Protein AF-0000000077661366 (afdb_homodimer)

Nearest PDB structures (foldseek):
  7jhk-assembly1_A  TM=8.520E-01  e=1.692E-18  Homo sapiens
  6wmn-assembly1_B  TM=8.464E-01  e=1.800E-18  Homo sapiens
  6wmm-assembly1_A  TM=8.528E-01  e=1.303E-17  Homo sapiens
  6wmn-assembly2_D  TM=8.304E-01  e=5.151E-18  Homo sapiens
  8tjc-assembly1_C  TM=8.437E-01  e=1.303E-17  Homo sapiens

pLDDT: mean 84.12, std 24.11, range [23.44, 98.94]

Secondary structure (DSSP, 8-state):
-GGGGGGGGSTHHHHHHHHHHHHHHHHHHHHHHTT----STTHHHHHHHHHHHHHHHHHHHHHS-------B-SEEEEEE--TT-HHHHHHHHTTTTTT--TTEEEEEEEE-TT--HHHHHHHHHHHHHH--EEEETT---SGGGHHHHHHHHHHHHHHH-B-SEEEEEETT-EE-HHHHHHHHHHH--SSEEEEEEES-PBP--SGGG--TT--S-SBPPPEEEEEEEEEEHHHHHHHHHTTTTB---SSHHHHHHHHTTTB--EEEE-TTEE-SSS--EE-TT-SEE-S--HHHHHHHHHHHHHHS-S-SS-EESS------TTS-GGGS-----TT--/-GGGGGGGGGTTHHHHHHHHHHHHHHHHHHHHHTT----STTHHHHHHHHHHHHHHHHHHHHHS-------B-SEEEEEE--TT-HHHHHHHHTTTTTT--TTEEEEEEEE-TT--HHHHHHHHHHHHHH--EEEETT---SGGGHHHHHHHHHHHHHHH-B-SEEEEEETT-EE-HHHHHHHHHHH--SSEEEEEEES-PBP--SGGG--TT--S-SBPPPEEEEEEEEEEHHHHHHHHHTTTTB---SSHHHHHHHHTTTB--EEEE-TTEE-SSS--EE-TT-SEE-S--HHHHHHHHHHHHHHS-S-SS-EESS------TTS-GGGS-----TT--

Solvent-accessible surface area (backbone atoms only — not comparable to full-atom values): 36594 Å² total; per-residue (Å²): 135,77,75,74,69,70,68,75,64,66,71,64,51,58,59,55,52,52,54,50,50,50,54,51,48,50,52,47,48,56,58,54,61,68,61,58,80,65,70,56,80,64,44,60,54,49,53,47,47,49,49,48,44,48,46,45,47,49,45,48,52,54,64,61,39,68,77,69,78,57,59,68,30,54,36,33,37,42,27,51,52,51,83,85,39,58,67,52,51,51,51,40,49,72,40,68,54,57,76,59,56,88,46,46,45,62,32,38,37,26,37,51,27,94,55,54,70,67,57,51,50,53,50,51,51,50,32,70,72,67,66,36,61,44,76,35,68,86,32,56,70,45,75,83,36,43,29,59,52,50,50,53,48,37,37,49,43,62,73,59,44,45,54,46,34,35,33,46,30,38,67,40,39,46,53,41,59,69,61,53,50,54,54,51,66,71,65,69,70,67,44,34,41,37,19,29,59,45,30,59,47,71,58,44,79,60,70,98,62,47,49,81,80,65,59,58,40,67,37,41,46,40,20,39,34,64,34,29,35,34,36,18,41,68,51,40,39,55,49,40,76,43,52,90,44,48,47,81,45,68,49,43,31,56,25,50,22,40,63,50,58,29,40,65,58,46,75,39,70,34,48,34,34,30,19,50,98,57,48,38,60,35,53,70,73,49,43,33,40,15,74,40,50,74,66,52,46,52,50,30,42,52,39,25,74,72,71,73,35,46,41,93,65,69,46,74,75,46,74,25,48,66,69,39,75,89,45,47,21,74,69,16,64,58,66,80,45,84,81,46,86,133,81,74,71,74,67,65,72,71,64,67,68,53,58,58,56,51,51,56,50,48,50,56,51,48,51,51,49,48,55,58,53,62,69,61,57,81,67,73,56,82,66,45,62,56,51,53,50,49,49,50,48,46,49,46,48,48,48,47,48,52,57,64,62,41,69,77,69,79,56,60,68,29,52,36,35,37,41,28,51,52,53,84,85,42,57,68,52,53,53,50,40,49,71,40,67,56,56,76,59,58,89,45,45,46,61,30,38,36,28,36,50,28,93,56,54,69,65,57,51,49,51,52,50,51,50,30,72,74,68,67,33,60,43,76,35,67,88,33,54,70,43,75,84,35,43,28,56,51,51,50,52,48,38,38,49,42,63,73,60,44,43,55,48,34,34,34,45,31,39,68,40,39,47,53,42,59,70,62,53,50,53,53,51,66,70,64,68,70,69,43,34,40,37,20,30,60,48,30,58,48,71,58,43,80,59,70,99,60,47,48,81,81,66,60,57,40,68,37,41,49,42,19,39,35,63,33,29,34,34,38,18,41,68,53,41,40,52,49,42,75,42,53,90,43,49,45,82,45,70,48,43,33,57,26,51,20,40,62,50,57,29,40,65,59,47,75,41,68,34,45,35,34,31,17,51,97,56,50,38,60,36,53,71,74,50,43,32,38,15,75,39,51,74,65,52,44,50,50,29,42,53,40,24,74,72,70,72,35,46,40,96,64,69,47,74,75,48,73,25,51,65,70,37,74,89,45,47,21,74,68,17,64,57,66,82,45,86,83,44,87

Radius of gyration: 35.5 Å; Cα contacts (8 Å, |Δi|>4): 1159; chains: 2; bounding box: 92×98×105 Å

Structure (mmCIF, N/CA/C/O backbone):
data_AF-0000000077661366-model_v1
#
loop_
_entity.id
_entity.type
_entity.pdbx_description
1 polymer Hexosyltransferase
#
loop_
_atom_site.group_PDB
_atom_site.id
_atom_site.type_symbol
_atom_site.label_atom_id
_atom_site.label_alt_id
_atom_site.label_comp_id
_atom_site.label_asym_id
_atom_site.label_entity_id
_atom_site.label_seq_id
_atom_site.pdbx_PDB_ins_code
_atom_site.Cartn_x
_atom_site.Cartn_y
_atom_site.Cartn_z
_atom_site.occupancy
_atom_site.B_iso_or_equiv
_atom_site.auth_seq_id
_atom_site.auth_comp_id
_atom_site.auth_asym_id
_atom_site.auth_atom_id
_atom_site.pdbx_PDB_model_num
ATOM 1 N N . MET A 1 1 ? 58.625 61.219 -57.969 1 23.83 1 MET A N 1
ATOM 2 C CA . MET A 1 1 ? 58.781 59.781 -58.125 1 23.83 1 MET A CA 1
ATOM 3 C C . MET A 1 1 ? 57.531 59.031 -57.656 1 23.83 1 MET A C 1
ATOM 5 O O . MET A 1 1 ? 57.562 57.812 -57.562 1 23.83 1 MET A O 1
ATOM 9 N N . VAL A 1 2 ? 56.469 59.781 -57.312 1 28.7 2 VAL A N 1
ATOM 10 C CA . VAL A 1 2 ? 55.188 59.594 -56.656 1 28.7 2 VAL A CA 1
ATOM 11 C C . VAL A 1 2 ? 54.219 58.812 -57.562 1 28.7 2 VAL A C 1
ATOM 13 O O . VAL A 1 2 ? 53.281 58.188 -57.062 1 28.7 2 VAL A O 1
ATOM 16 N N . SER A 1 3 ? 54.5 58.938 -58.938 1 26.81 3 SER A N 1
ATOM 17 C CA . SER A 1 3 ? 53.5 58.625 -59.938 1 26.81 3 SER A CA 1
ATOM 18 C C . SER A 1 3 ? 53.25 57.125 -60.031 1 26.81 3 SER A C 1
ATOM 20 O O . SER A 1 3 ? 52.219 56.719 -60.594 1 26.81 3 SER A O 1
ATOM 22 N N . LYS A 1 4 ? 54.406 56.344 -59.906 1 31.53 4 LYS A N 1
ATOM 23 C CA . LYS A 1 4 ? 54.375 54.969 -60.406 1 31.53 4 LYS A CA 1
ATOM 24 C C . LYS A 1 4 ? 53.5 54.094 -59.5 1 31.53 4 LYS A C 1
ATOM 26 O O . LYS A 1 4 ? 53.406 52.875 -59.75 1 31.53 4 LYS A O 1
ATOM 31 N N . LEU A 1 5 ? 53.188 54.594 -58.281 1 26.69 5 LEU A N 1
ATOM 32 C CA . LEU A 1 5 ? 52.625 53.75 -57.25 1 26.69 5 LEU A CA 1
ATOM 33 C C . LEU A 1 5 ? 51.188 53.344 -57.594 1 26.69 5 LEU A C 1
ATOM 35 O O . LEU A 1 5 ? 50.719 52.312 -57.094 1 26.69 5 LEU A O 1
ATOM 39 N N . LEU A 1 6 ? 50.469 54.25 -58.406 1 29.52 6 LEU A N 1
ATOM 40 C CA . LEU A 1 6 ? 49 54.156 -58.406 1 29.52 6 LEU A CA 1
ATOM 41 C C . LEU A 1 6 ? 48.531 52.969 -59.25 1 29.52 6 LEU A C 1
ATOM 43 O O . LEU A 1 6 ? 47.344 52.625 -59.281 1 29.52 6 LEU A O 1
ATOM 47 N N . ARG A 1 7 ? 49.438 52.531 -60.219 1 29.62 7 ARG A N 1
ATOM 48 C CA . ARG A 1 7 ? 48.906 51.75 -61.344 1 29.62 7 ARG A CA 1
ATOM 49 C C . ARG A 1 7 ? 48.531 50.344 -60.875 1 29.62 7 ARG A C 1
ATOM 51 O O . ARG A 1 7 ? 47.969 49.562 -61.656 1 29.62 7 ARG A O 1
ATOM 58 N N . LEU A 1 8 ? 49.312 49.812 -59.875 1 30.09 8 LEU A N 1
ATOM 59 C CA . LEU A 1 8 ? 49.25 48.375 -59.688 1 30.09 8 LEU A CA 1
ATOM 60 C C . LEU A 1 8 ? 47.906 47.938 -59.125 1 30.09 8 LEU A C 1
ATOM 62 O O . LEU A 1 8 ? 47.688 46.75 -58.875 1 30.09 8 LEU A O 1
ATOM 66 N N . SER A 1 9 ? 47.031 48.938 -58.688 1 30.91 9 SER A N 1
ATOM 67 C CA . SER A 1 9 ? 45.844 48.594 -57.906 1 30.91 9 SER A CA 1
ATOM 68 C C . SER A 1 9 ? 44.812 47.875 -58.719 1 30.91 9 SER A C 1
ATOM 70 O O . SER A 1 9 ? 43.969 47.156 -58.188 1 30.91 9 SER A O 1
ATOM 72 N N . ALA A 1 10 ? 44.719 48.281 -60.125 1 32.97 10 ALA A N 1
ATOM 73 C CA . ALA A 1 10 ? 43.469 48.062 -60.812 1 32.97 10 ALA A CA 1
ATOM 74 C C . ALA A 1 10 ? 43.25 46.562 -61.094 1 32.97 10 ALA A C 1
ATOM 76 O O . ALA A 1 10 ? 42.125 46.125 -61.406 1 32.97 10 ALA A O 1
ATOM 77 N N . ARG A 1 11 ? 44.469 45.906 -61.469 1 33.22 11 ARG A N 1
ATOM 78 C CA . ARG A 1 11 ? 44.219 44.625 -62.188 1 33.22 11 ARG A CA 1
ATOM 79 C C . ARG A 1 11 ? 43.562 43.594 -61.25 1 33.22 11 ARG A C 1
ATOM 81 O O . ARG A 1 11 ? 42.938 42.656 -61.719 1 33.22 11 ARG A O 1
ATOM 88 N N . TYR A 1 12 ? 44.031 43.594 -59.938 1 36.44 12 TYR A N 1
ATOM 89 C CA . TYR A 1 12 ? 43.688 42.469 -59.094 1 36.44 12 TYR A CA 1
ATOM 90 C C . TYR A 1 12 ? 42.219 42.5 -58.688 1 36.44 12 TYR A C 1
ATOM 92 O O . TYR A 1 12 ? 41.75 41.688 -57.906 1 36.44 12 TYR A O 1
ATOM 100 N N . GLY A 1 13 ? 41.531 43.688 -59.094 1 36.22 13 GLY A N 1
ATOM 101 C CA . GLY A 1 13 ? 40.188 43.812 -58.594 1 36.22 13 GLY A CA 1
ATOM 102 C C . GLY A 1 13 ? 39.219 42.781 -59.156 1 36.22 13 GLY A C 1
ATOM 103 O O . GLY A 1 13 ? 38.25 42.406 -58.5 1 36.22 13 GLY A O 1
ATOM 104 N N . THR A 1 14 ? 39.5 42.562 -60.531 1 40.66 14 THR A N 1
ATOM 105 C CA . THR A 1 14 ? 38.438 41.781 -61.188 1 40.66 14 THR A CA 1
ATOM 106 C C . THR A 1 14 ? 38.438 40.344 -60.688 1 40.66 14 THR A C 1
ATOM 108 O O . THR A 1 14 ? 37.406 39.688 -60.688 1 40.66 14 THR A O 1
ATOM 111 N N . THR A 1 15 ? 39.719 39.875 -60.344 1 41.25 15 THR A N 1
ATOM 112 C CA . THR A 1 15 ? 39.781 38.438 -60.031 1 41.25 15 THR A CA 1
ATOM 113 C C . THR A 1 15 ? 39.094 38.188 -58.688 1 41.25 15 THR A C 1
ATOM 115 O O . THR A 1 15 ? 38.438 37.156 -58.5 1 41.25 15 THR A O 1
ATOM 118 N N . VAL A 1 16 ? 39.188 39.188 -57.75 1 43.22 16 VAL A N 1
ATOM 119 C CA . VAL A 1 16 ? 38.594 38.969 -56.438 1 43.22 16 VAL A CA 1
ATOM 120 C C . VAL A 1 16 ? 37.094 38.938 -56.562 1 43.22 16 VAL A C 1
ATOM 122 O O . VAL A 1 16 ? 36.406 38.188 -55.844 1 43.22 16 VAL A O 1
ATOM 125 N N . LEU A 1 17 ? 36.531 39.75 -57.531 1 43.34 17 LEU A N 1
ATOM 126 C CA . LEU A 1 17 ? 35.094 39.812 -57.625 1 43.34 17 LEU A CA 1
ATOM 127 C C . LEU A 1 17 ? 34.5 38.5 -58.188 1 43.34 17 LEU A C 1
ATOM 129 O O . LEU A 1 17 ? 33.469 38.031 -57.688 1 43.34 17 LEU A O 1
ATOM 133 N N . VAL A 1 18 ? 35.312 37.906 -59.188 1 45.78 18 VAL A N 1
ATOM 134 C CA . VAL A 1 18 ? 34.75 36.719 -59.781 1 45.78 18 VAL A CA 1
ATOM 135 C C . VAL A 1 18 ? 34.781 35.562 -58.781 1 45.78 18 VAL A C 1
ATOM 137 O O . VAL A 1 18 ? 33.844 34.75 -58.719 1 45.78 18 VAL A O 1
ATOM 140 N N . CYS A 1 19 ? 35.844 35.562 -57.906 1 43.91 19 CYS A N 1
ATOM 141 C CA . CYS A 1 19 ? 35.875 34.438 -56.969 1 43.91 19 CYS A CA 1
ATOM 142 C C . CYS A 1 19 ? 34.781 34.594 -55.938 1 43.91 19 CYS A C 1
ATOM 144 O O . CYS A 1 19 ? 34.25 33.594 -55.438 1 43.91 19 CYS A O 1
ATOM 146 N N . GLY A 1 20 ? 34.438 35.875 -55.594 1 43.59 20 GLY A N 1
ATOM 147 C CA . GLY A 1 20 ? 33.344 36.062 -54.656 1 43.59 20 GLY A CA 1
ATOM 148 C C . GLY A 1 20 ? 32 35.625 -55.188 1 43.59 20 GLY A C 1
ATOM 149 O O . GLY A 1 20 ? 31.188 35.031 -54.469 1 43.59 20 GLY A O 1
ATOM 150 N N . LEU A 1 21 ? 31.828 35.906 -56.562 1 48.12 21 LEU A N 1
ATOM 151 C CA . LEU A 1 21 ? 30.547 35.531 -57.125 1 48.12 21 LEU A CA 1
ATOM 152 C C . LEU A 1 21 ? 30.422 34.031 -57.219 1 48.12 21 LEU A C 1
ATOM 154 O O . LEU A 1 21 ? 29.328 33.469 -57.031 1 48.12 21 LEU A O 1
ATOM 158 N N . PHE A 1 22 ? 31.625 33.344 -57.469 1 46.78 22 PHE A N 1
ATOM 159 C CA . PHE A 1 22 ? 31.5 31.906 -57.594 1 46.78 22 PHE A CA 1
ATOM 160 C C . PHE A 1 22 ? 31.188 31.281 -56.219 1 46.78 22 PHE A C 1
ATOM 162 O O . PHE A 1 22 ? 30.484 30.266 -56.156 1 46.78 22 PHE A O 1
ATOM 169 N N . VAL A 1 23 ? 31.781 31.875 -55.094 1 46.31 23 VAL A N 1
ATOM 170 C CA . VAL A 1 23 ? 31.484 31.281 -53.812 1 46.31 23 VAL A CA 1
ATOM 171 C C . VAL A 1 23 ? 30.031 31.562 -53.438 1 46.31 23 VAL A C 1
ATOM 173 O O . VAL A 1 23 ? 29.344 30.688 -52.875 1 46.31 23 VAL A O 1
ATOM 176 N N . SER A 1 24 ? 29.5 32.781 -53.875 1 47.22 24 SER A N 1
ATOM 177 C CA . SER A 1 24 ? 28.109 33.031 -53.531 1 47.22 24 SER A CA 1
ATOM 178 C C . SER A 1 24 ? 27.172 32.188 -54.375 1 47.22 24 SER A C 1
ATOM 180 O O . SER A 1 24 ? 26.141 31.688 -53.906 1 47.22 24 SER A O 1
ATOM 182 N N . LEU A 1 25 ? 27.516 31.953 -55.688 1 46.91 25 LEU A N 1
ATOM 183 C CA . LEU A 1 25 ? 26.641 31.125 -56.5 1 46.91 25 LEU A CA 1
ATOM 184 C C . LEU A 1 25 ? 26.688 29.672 -56.062 1 46.91 25 LEU A C 1
ATOM 186 O O . LEU A 1 25 ? 25.656 29 -56.031 1 46.91 25 LEU A O 1
ATOM 190 N N . SER A 1 26 ? 27.875 29.203 -55.656 1 45.12 26 SER A N 1
ATOM 191 C CA . SER A 1 26 ? 27.922 27.812 -55.219 1 45.12 26 SER A CA 1
ATOM 192 C C . SER A 1 26 ? 27.125 27.625 -53.906 1 45.12 26 SER A C 1
ATOM 194 O O . SER A 1 26 ? 26.562 26.547 -53.688 1 45.12 26 SER A O 1
ATOM 196 N N . LEU A 1 27 ? 27.156 28.625 -53 1 44.03 27 LEU A N 1
ATOM 197 C CA . LEU A 1 27 ? 26.344 28.516 -51.781 1 44.03 27 LEU A CA 1
ATOM 198 C C . LEU A 1 27 ? 24.859 28.531 -52.125 1 44.03 27 LEU A C 1
ATOM 200 O O . LEU A 1 27 ? 24.062 27.781 -51.562 1 44.03 27 LEU A O 1
ATOM 204 N N . ILE A 1 28 ? 24.484 29.344 -53.125 1 46.97 28 ILE A N 1
ATOM 205 C CA . ILE A 1 28 ? 23.078 29.375 -53.5 1 46.97 28 ILE A CA 1
ATOM 206 C C . ILE A 1 28 ? 22.672 28.062 -54.188 1 46.97 28 ILE A C 1
ATOM 208 O O . ILE A 1 28 ? 21.594 27.531 -53.906 1 46.97 28 ILE A O 1
ATOM 212 N N . ILE A 1 29 ? 23.594 27.516 -55.094 1 43.72 29 ILE A N 1
ATOM 213 C CA . ILE A 1 29 ? 23.219 26.266 -55.719 1 43.72 29 ILE A CA 1
ATOM 214 C C . ILE A 1 29 ? 23.094 25.156 -54.656 1 43.72 29 ILE A C 1
ATOM 216 O O . ILE A 1 29 ? 22.156 24.359 -54.688 1 43.72 29 ILE A O 1
ATOM 220 N N . CYS A 1 30 ? 24.094 25.078 -53.688 1 38.78 30 CYS A N 1
ATOM 221 C CA . CYS A 1 30 ? 23.922 24.031 -52.688 1 38.78 30 CYS A CA 1
ATOM 222 C C . CYS A 1 30 ? 22.625 24.234 -51.906 1 38.78 30 CYS A C 1
ATOM 224 O O . CYS A 1 30 ? 21.953 23.25 -51.562 1 38.78 30 CYS A O 1
ATOM 226 N N . LEU A 1 31 ? 22.266 25.5 -51.5 1 41.69 31 LEU A N 1
ATOM 227 C CA . LEU A 1 31 ? 20.984 25.688 -50.812 1 41.69 31 LEU A CA 1
ATOM 228 C C . LEU A 1 31 ? 19.828 25.359 -51.75 1 41.69 31 LEU A C 1
ATOM 230 O O . LEU A 1 31 ? 18.781 24.859 -51.312 1 41.69 31 LEU A O 1
ATOM 234 N N . SER A 1 32 ? 19.922 25.672 -53.062 1 38.38 32 SER A N 1
ATOM 235 C CA . SER A 1 32 ? 18.797 25.406 -53.969 1 38.38 32 SER A CA 1
ATOM 236 C C . SER A 1 32 ? 18.625 23.906 -54.188 1 38.38 32 SER A C 1
ATOM 238 O O . SER A 1 32 ? 17.516 23.422 -54.438 1 38.38 32 SER A O 1
ATOM 240 N N . LEU A 1 33 ? 19.766 23.156 -54.469 1 36.28 33 LEU A N 1
ATOM 241 C CA . LEU A 1 33 ? 19.516 21.75 -54.719 1 36.28 33 LEU A CA 1
ATOM 242 C C . LEU A 1 33 ? 18.938 21.047 -53.5 1 36.28 33 LEU A C 1
ATOM 244 O O . LEU A 1 33 ? 18.391 19.953 -53.594 1 36.28 33 LEU A O 1
ATOM 248 N N . CYS A 1 34 ? 19.344 21.453 -52.281 1 32.91 34 CYS A N 1
ATOM 249 C CA . CYS A 1 34 ? 18.734 20.734 -51.156 1 32.91 34 CYS A CA 1
ATOM 250 C C . CYS A 1 34 ? 17.234 20.984 -51.125 1 32.91 34 CYS A C 1
ATOM 252 O O . CYS A 1 34 ? 16.531 20.453 -50.25 1 32.91 34 CYS A O 1
ATOM 254 N N . SER A 1 35 ? 16.719 22.062 -51.75 1 32.81 35 SER A N 1
ATOM 255 C CA . SER A 1 35 ? 15.273 22.234 -51.688 1 32.81 35 SER A CA 1
ATOM 256 C C . SER A 1 35 ? 14.562 21.172 -52.531 1 32.81 35 SER A C 1
ATOM 258 O O . SER A 1 35 ? 13.359 21.297 -52.812 1 32.81 35 SER A O 1
ATOM 260 N N . MET A 1 36 ? 15.328 20.281 -53.281 1 27.31 36 MET A N 1
ATOM 261 C CA . MET A 1 36 ? 14.469 19.438 -54.125 1 27.31 36 MET A CA 1
ATOM 262 C C . MET A 1 36 ? 13.406 18.75 -53.281 1 27.31 36 MET A C 1
ATOM 264 O O . MET A 1 36 ? 13.625 18.484 -52.094 1 27.31 36 MET A O 1
ATOM 268 N N . GLN A 1 37 ? 12.141 18.625 -54.062 1 30.45 37 GLN A N 1
ATOM 269 C CA . GLN A 1 37 ? 10.789 18.188 -53.719 1 30.45 37 GLN A CA 1
ATOM 270 C C . GLN A 1 37 ? 10.789 16.781 -53.125 1 30.45 37 GLN A C 1
ATOM 272 O O . GLN A 1 37 ? 10.938 15.797 -53.844 1 30.45 37 GLN A O 1
ATOM 277 N N . CYS A 1 38 ? 11.672 16.469 -52.25 1 29.38 38 CYS A N 1
ATOM 278 C CA . CYS A 1 38 ? 11.555 15.133 -51.688 1 29.38 38 CYS A CA 1
ATOM 279 C C . CYS A 1 38 ? 10.125 14.859 -51.219 1 29.38 38 CYS A C 1
ATOM 281 O O . CYS A 1 38 ? 9.703 15.312 -50.156 1 29.38 38 CYS A O 1
ATOM 283 N N . ASP A 1 39 ? 9.117 15 -52.219 1 30.81 39 ASP A N 1
ATOM 284 C CA . ASP A 1 39 ? 7.695 14.719 -52 1 30.81 39 ASP A CA 1
ATOM 285 C C . ASP A 1 39 ? 7.484 13.297 -51.5 1 30.81 39 ASP A C 1
ATOM 287 O O . ASP A 1 39 ? 6.348 12.828 -51.406 1 30.81 39 ASP A O 1
ATOM 291 N N . THR A 1 40 ? 8.477 12.383 -51.906 1 30.7 40 THR A N 1
ATOM 292 C CA . THR A 1 40 ? 7.988 11.055 -51.531 1 30.7 40 THR A CA 1
ATOM 293 C C . THR A 1 40 ? 7.855 10.914 -50.031 1 30.7 40 THR A C 1
ATOM 295 O O . THR A 1 40 ? 8.594 11.555 -49.25 1 30.7 40 THR A O 1
ATOM 298 N N . PRO A 1 41 ? 6.688 10.141 -49.5 1 33.88 41 PRO A N 1
ATOM 299 C CA . PRO A 1 41 ? 6.316 10.055 -48.094 1 33.88 41 PRO A CA 1
ATOM 300 C C . PRO A 1 41 ? 7.504 9.727 -47.188 1 33.88 41 PRO A C 1
ATOM 302 O O . PRO A 1 41 ? 7.414 9.867 -45.969 1 33.88 41 PRO A O 1
ATOM 305 N N . SER A 1 42 ? 8.68 9.312 -47.812 1 33.78 42 SER A N 1
ATOM 306 C CA . SER A 1 42 ? 9.797 8.898 -46.969 1 33.78 42 SER A CA 1
ATOM 307 C C . SER A 1 42 ? 10.5 10.102 -46.344 1 33.78 42 SER A C 1
ATOM 309 O O . SER A 1 42 ? 11.344 9.945 -45.469 1 33.78 42 SER A O 1
ATOM 311 N N . SER A 1 43 ? 10.492 11.203 -47.094 1 34.28 43 SER A N 1
ATOM 312 C CA . SER A 1 43 ? 11.227 12.367 -46.625 1 34.28 43 SER A CA 1
ATOM 313 C C . SER A 1 43 ? 10.633 12.898 -45.312 1 34.28 43 SER A C 1
ATOM 315 O O . SER A 1 43 ? 11.297 13.633 -44.562 1 34.28 43 SER A O 1
ATOM 317 N N . ARG A 1 44 ? 9.266 12.695 -45.25 1 35.38 44 ARG A N 1
ATOM 318 C CA . ARG A 1 44 ? 8.695 13.141 -43.969 1 35.38 44 ARG A CA 1
ATOM 319 C C . ARG A 1 44 ? 9.328 12.398 -42.812 1 35.38 44 ARG A C 1
ATOM 321 O O . ARG A 1 44 ? 9.359 12.914 -41.688 1 35.38 44 ARG A O 1
ATOM 328 N N . HIS A 1 45 ? 9.75 11.156 -43.219 1 34.06 45 HIS A N 1
ATOM 329 C CA . HIS A 1 45 ? 10.32 10.391 -42.094 1 34.06 45 HIS A CA 1
ATOM 330 C C . HIS A 1 45 ? 11.695 10.922 -41.719 1 34.06 45 HIS A C 1
ATOM 332 O O . HIS A 1 45 ? 12.07 10.883 -40.531 1 34.06 45 HIS A O 1
ATOM 338 N N . CYS A 1 46 ? 12.438 11.453 -42.719 1 35.12 46 CYS A N 1
ATOM 339 C CA . CYS A 1 46 ? 13.781 11.914 -42.375 1 35.12 46 CYS A CA 1
ATOM 340 C C . CYS A 1 46 ? 13.727 13.25 -41.656 1 35.12 46 CYS A C 1
ATOM 342 O O . CYS A 1 46 ? 14.508 13.484 -40.719 1 35.12 46 CYS A O 1
ATOM 344 N N . MET A 1 47 ? 12.852 14.172 -42.188 1 35.69 47 MET A N 1
ATOM 345 C CA . MET A 1 47 ? 12.797 15.43 -41.438 1 35.69 47 MET A CA 1
ATOM 346 C C . MET A 1 47 ? 12.289 15.211 -40.031 1 35.69 47 MET A C 1
ATOM 348 O O . MET A 1 47 ? 12.602 15.992 -39.125 1 35.69 47 MET A O 1
ATOM 352 N N . ALA A 1 48 ? 11.383 14.219 -39.906 1 40.5 48 ALA A N 1
ATOM 353 C CA . ALA A 1 48 ? 10.93 13.93 -38.531 1 40.5 48 ALA A CA 1
ATOM 354 C C . ALA A 1 48 ? 12.062 13.391 -37.688 1 40.5 48 ALA A C 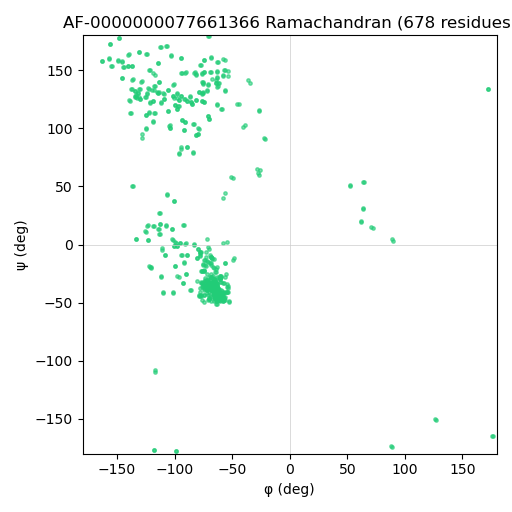1
ATOM 356 O O . ALA A 1 48 ? 12.148 13.703 -36.5 1 40.5 48 ALA A O 1
ATOM 357 N N . GLU A 1 49 ? 13.055 12.688 -38.312 1 46.31 49 GLU A N 1
ATOM 358 C CA . GLU A 1 49 ? 14.211 12.219 -37.562 1 46.31 49 GLU A CA 1
ATOM 359 C C . GLU A 1 49 ? 15.141 13.375 -37.219 1 46.31 49 GLU A C 1
ATOM 361 O O . GLU A 1 49 ? 15.664 13.43 -36.094 1 46.31 49 GLU A O 1
ATOM 366 N N . VAL A 1 50 ? 15.312 14.305 -38.094 1 45.09 50 VAL A N 1
ATOM 367 C CA . VAL A 1 50 ? 16.156 15.461 -37.812 1 45.09 50 VAL A CA 1
ATOM 368 C C . VAL A 1 50 ? 15.461 16.359 -36.781 1 45.09 50 VAL A C 1
ATOM 370 O O . VAL A 1 50 ? 16.078 16.812 -35.844 1 45.09 50 VAL A O 1
ATOM 373 N N . LEU A 1 51 ? 14.141 16.531 -37.031 1 41.62 51 LEU A N 1
ATOM 374 C CA . LEU A 1 51 ? 13.414 17.297 -36.031 1 41.62 51 LEU A CA 1
ATOM 375 C C . LEU A 1 51 ? 13.375 16.547 -34.688 1 41.62 51 LEU A C 1
ATOM 377 O O . LEU A 1 51 ? 13.492 17.156 -33.625 1 41.62 51 LEU A O 1
ATOM 381 N N . SER A 1 52 ? 13.289 15.18 -34.75 1 44.62 52 SER A N 1
ATOM 382 C CA . SER A 1 52 ? 13.398 14.414 -33.531 1 44.62 52 SER A CA 1
ATOM 383 C C . SER A 1 52 ? 14.797 14.531 -32.906 1 44.62 52 SER A C 1
ATOM 385 O O . SER A 1 52 ? 14.945 14.656 -31.703 1 44.62 52 SER A O 1
ATOM 387 N N . LEU A 1 53 ? 15.812 14.523 -33.75 1 46 53 LEU A N 1
ATOM 388 C CA . LEU A 1 53 ? 17.172 14.727 -33.25 1 46 53 LEU A CA 1
ATOM 389 C C . LEU A 1 53 ? 17.359 16.172 -32.75 1 46 53 LEU A C 1
ATOM 391 O O . LEU A 1 53 ? 17.969 16.406 -31.719 1 46 53 LEU A O 1
ATOM 395 N N . GLN A 1 54 ? 16.938 17.094 -33.594 1 43.59 54 GLN A N 1
ATOM 396 C CA . GLN A 1 54 ? 17 18.469 -33.125 1 43.59 54 GLN A CA 1
ATOM 397 C C . GLN A 1 54 ? 16.203 18.656 -31.828 1 43.59 54 GLN A C 1
ATOM 399 O O . GLN A 1 54 ? 16.641 19.344 -30.906 1 43.59 54 GLN A O 1
ATOM 404 N N . ASN A 1 55 ? 15.039 18.016 -31.781 1 42.31 55 ASN A N 1
ATOM 405 C CA . ASN A 1 55 ? 14.289 18.094 -30.531 1 42.31 55 ASN A CA 1
ATOM 406 C C . ASN A 1 55 ? 15.008 17.344 -29.406 1 42.31 55 ASN A C 1
ATOM 408 O O . ASN A 1 55 ? 14.992 17.766 -28.25 1 42.31 55 ASN A O 1
ATOM 412 N N . GLN A 1 56 ? 15.648 16.203 -29.734 1 43.75 56 GLN A N 1
ATOM 413 C CA . GLN A 1 56 ? 16.469 15.547 -28.703 1 43.75 56 GLN A CA 1
ATOM 414 C C . GLN A 1 56 ? 17.656 16.422 -28.312 1 43.75 56 GLN A C 1
ATOM 416 O O . GLN A 1 56 ? 18.031 16.484 -27.141 1 43.75 56 GLN A O 1
ATOM 421 N N . ILE A 1 57 ? 18.344 17.047 -29.25 1 41.06 57 ILE A N 1
ATOM 422 C CA . ILE A 1 57 ? 19.453 17.953 -28.938 1 41.06 57 ILE A CA 1
ATOM 423 C C . ILE A 1 57 ? 18.906 19.172 -28.188 1 41.06 57 ILE A C 1
ATOM 425 O O . ILE A 1 57 ? 19.5 19.609 -27.203 1 41.06 57 ILE A O 1
ATOM 429 N N . LEU A 1 58 ? 17.828 19.75 -28.75 1 36.19 58 LEU A N 1
ATOM 430 C CA . LEU A 1 58 ? 17.25 20.859 -28 1 36.19 58 LEU A CA 1
ATOM 431 C C . LEU A 1 58 ? 16.734 20.391 -26.641 1 36.19 58 LEU A C 1
ATOM 433 O O . LEU A 1 58 ? 16.875 21.094 -25.641 1 36.19 58 LEU A O 1
ATOM 437 N N . VAL A 1 59 ? 16.109 19.172 -26.578 1 34.31 59 VAL A N 1
ATOM 438 C CA . VAL A 1 59 ? 15.727 18.688 -25.266 1 34.31 59 VAL A CA 1
ATOM 439 C C . VAL A 1 59 ? 16.969 18.359 -24.453 1 34.31 59 VAL A C 1
ATOM 441 O O . VAL A 1 59 ? 17.031 18.594 -23.25 1 34.31 59 VAL A O 1
ATOM 444 N N . LYS A 1 60 ? 17.953 17.688 -25.016 1 38.62 60 LYS A N 1
ATOM 445 C CA . LYS A 1 60 ? 19.188 17.516 -24.266 1 38.62 60 LYS A CA 1
ATOM 446 C C . LYS A 1 60 ? 19.844 18.859 -23.953 1 38.62 60 LYS A C 1
ATOM 448 O O . LYS A 1 60 ? 20.516 19 -22.922 1 38.62 60 LYS A O 1
ATOM 453 N N . LYS A 1 61 ? 19.891 19.75 -24.844 1 37.78 61 LYS A N 1
ATOM 454 C CA . LYS A 1 61 ? 20.438 21.062 -24.516 1 37.78 61 LYS A CA 1
ATOM 455 C C . LYS A 1 61 ? 19.578 21.781 -23.484 1 37.78 61 LYS A C 1
ATOM 457 O O . LYS A 1 61 ? 20.094 22.484 -22.609 1 37.78 61 LYS A O 1
ATOM 462 N N . VAL A 1 62 ? 18.188 21.781 -23.688 1 33.19 62 VAL A N 1
ATOM 463 C CA . VAL A 1 62 ? 17.375 22.359 -22.625 1 33.19 62 VAL A CA 1
ATOM 464 C C . VAL A 1 62 ? 17.469 21.5 -21.375 1 33.19 62 VAL A C 1
ATOM 466 O O . VAL A 1 62 ? 17.344 22.016 -20.25 1 33.19 62 VAL A O 1
ATOM 469 N N . VAL A 1 63 ? 17.578 20.172 -21.469 1 34.34 63 VAL A N 1
ATOM 470 C CA . VAL A 1 63 ? 17.719 19.438 -20.219 1 34.34 63 VAL A CA 1
ATOM 471 C C . VAL A 1 63 ? 19.125 19.625 -19.656 1 34.34 63 VAL A C 1
ATOM 473 O O . VAL A 1 63 ? 19.422 19.203 -18.531 1 34.34 63 VAL A O 1
ATOM 476 N N . GLU A 1 64 ? 20.156 19.672 -20.438 1 36.44 64 GLU A N 1
ATOM 477 C CA . GLU A 1 64 ? 21.359 20.203 -19.797 1 36.44 64 GLU A CA 1
ATOM 478 C C . GLU A 1 64 ? 21.094 21.578 -19.188 1 36.44 64 GLU A C 1
ATOM 480 O O . GLU A 1 64 ? 21.688 22.562 -19.609 1 36.44 64 GLU A O 1
ATOM 485 N N . THR A 1 65 ? 19.812 22.094 -19.281 1 32.91 65 THR A N 1
ATOM 486 C CA . THR A 1 65 ? 19.547 23.375 -18.641 1 32.91 65 THR A CA 1
ATOM 487 C C . THR A 1 65 ? 20.344 23.531 -17.359 1 32.91 65 THR A C 1
ATOM 489 O O . THR A 1 65 ? 20.672 22.531 -16.703 1 32.91 65 THR A O 1
ATOM 492 N N . ALA A 1 66 ? 20.906 24.734 -17.109 1 36.78 66 ALA A N 1
ATOM 493 C CA . ALA A 1 66 ? 21.5 25.172 -15.852 1 36.78 66 ALA A CA 1
ATOM 494 C C . ALA A 1 66 ? 20.875 24.438 -14.664 1 36.78 66 ALA A C 1
ATOM 496 O O . ALA A 1 66 ? 19.672 24.156 -14.656 1 36.78 66 ALA A O 1
ATOM 497 N N . PRO A 1 67 ? 21.594 23.656 -13.977 1 39.41 67 PRO A N 1
ATOM 498 C CA . PRO A 1 67 ? 20.953 23.188 -12.734 1 39.41 67 PRO A CA 1
ATOM 499 C C . PRO A 1 67 ? 19.906 24.156 -12.203 1 39.41 67 PRO A C 1
ATOM 501 O O . PRO A 1 67 ? 20.234 25.312 -11.898 1 39.41 67 PRO A O 1
ATOM 504 N N . GLN A 1 68 ? 18.828 24.438 -12.852 1 40.12 68 GLN A N 1
ATOM 505 C CA . GLN A 1 68 ? 17.891 25.312 -12.156 1 40.12 68 GLN A CA 1
ATOM 506 C C . GLN A 1 68 ? 18.125 25.281 -10.648 1 40.12 68 GLN A C 1
ATOM 508 O O . GLN A 1 68 ? 18.172 24.203 -10.047 1 40.12 68 GLN A O 1
ATOM 513 N N . GLN A 1 69 ? 18.906 26.094 -10.133 1 45.25 69 GLN A N 1
ATOM 514 C CA . GLN A 1 69 ? 19.156 26.266 -8.703 1 45.25 69 GLN A CA 1
ATOM 515 C C . GLN A 1 69 ? 17.938 25.844 -7.883 1 45.25 69 GLN A C 1
ATOM 517 O O . GLN A 1 69 ? 16.953 26.578 -7.789 1 45.25 69 GLN A O 1
ATOM 522 N N . SER A 1 70 ? 17.5 24.641 -7.953 1 61.38 70 SER A N 1
ATOM 523 C CA . SER A 1 70 ? 16.422 24.188 -7.078 1 61.38 70 SER A CA 1
ATOM 524 C C . SER A 1 70 ? 16.578 24.766 -5.676 1 61.38 70 SER A C 1
ATOM 526 O O . SER A 1 70 ? 17.656 24.703 -5.086 1 61.38 70 SER A O 1
ATOM 528 N N . VAL A 1 71 ? 15.805 25.812 -5.254 1 77.62 71 VAL A N 1
ATOM 529 C CA . VAL A 1 71 ? 15.742 26.344 -3.898 1 77.62 71 VAL A CA 1
ATOM 530 C C . VAL A 1 71 ? 15.625 25.203 -2.898 1 77.62 71 VAL A C 1
ATOM 532 O O . VAL A 1 71 ? 14.867 24.25 -3.119 1 77.62 71 VAL A O 1
ATOM 535 N N . SER A 1 72 ? 16.578 25.141 -2.023 1 92.5 72 SER A N 1
ATOM 536 C CA . SER A 1 72 ? 16.641 24.062 -1.041 1 92.5 72 SER A CA 1
ATOM 537 C C . SER A 1 72 ? 16.141 24.531 0.322 1 92.5 72 SER A C 1
ATOM 539 O O . SER A 1 72 ? 16.422 25.656 0.74 1 92.5 72 SER A O 1
ATOM 541 N N . TYR A 1 73 ? 15.258 23.828 0.846 1 97.12 73 TYR A N 1
ATOM 542 C CA . TYR A 1 73 ? 14.758 24.016 2.203 1 97.12 73 TYR A CA 1
ATOM 543 C C . TYR A 1 73 ? 14.953 22.766 3.039 1 97.12 73 TYR A C 1
ATOM 545 O O . TYR A 1 73 ? 15.07 21.656 2.496 1 97.12 73 TYR A O 1
ATOM 553 N N . PHE A 1 74 ? 15.117 23 4.262 1 97.75 74 PHE A N 1
ATOM 554 C CA . PHE A 1 74 ? 15.172 21.844 5.156 1 97.75 74 PHE A CA 1
ATOM 555 C C . PHE A 1 74 ? 13.766 21.312 5.441 1 97.75 74 PHE A C 1
ATOM 557 O O . PHE A 1 74 ? 13.531 20.109 5.398 1 97.75 74 PHE A O 1
ATOM 564 N N . PHE A 1 75 ? 12.898 22.219 5.684 1 98.25 75 PHE A N 1
ATOM 565 C CA . PHE A 1 75 ? 11.562 21.922 6.184 1 98.25 75 PHE A CA 1
ATOM 566 C C . PHE A 1 75 ? 10.508 22.703 5.418 1 98.25 75 PHE A C 1
ATOM 568 O O . PHE A 1 75 ? 10.664 23.906 5.207 1 98.25 75 PHE A O 1
ATOM 575 N N . VAL A 1 76 ? 9.469 21.969 4.902 1 98.75 76 VAL A N 1
ATOM 576 C CA . VAL A 1 76 ? 8.367 22.609 4.199 1 98.75 76 VAL A CA 1
ATOM 577 C C . VAL A 1 76 ? 7.074 22.453 5 1 98.75 76 VAL A C 1
ATOM 579 O O . VAL A 1 76 ? 6.844 21.406 5.605 1 98.75 76 VAL A O 1
ATOM 582 N N . VAL A 1 77 ? 6.277 23.5 5.039 1 98.88 77 VAL A N 1
ATOM 583 C CA . VAL A 1 77 ? 4.957 23.453 5.664 1 98.88 77 VAL A CA 1
ATOM 584 C C . VAL A 1 77 ? 3.879 23.719 4.617 1 98.88 77 VAL A C 1
ATOM 586 O O . VAL A 1 77 ? 3.822 24.797 4.043 1 98.88 77 VAL A O 1
ATOM 589 N N . LEU A 1 78 ? 3.1 22.703 4.359 1 98.94 78 LEU A N 1
ATOM 590 C CA . LEU A 1 78 ? 1.938 22.844 3.49 1 98.94 78 LEU A CA 1
ATOM 591 C C . LEU A 1 78 ? 0.666 23.031 4.309 1 98.94 78 LEU A C 1
ATOM 593 O O . LEU A 1 78 ? 0.267 22.141 5.062 1 98.94 78 LEU A O 1
ATOM 597 N N . ILE A 1 79 ? 0.079 24.156 4.145 1 98.94 79 ILE A N 1
ATOM 598 C CA . ILE A 1 79 ? -1.14 24.484 4.879 1 98.94 79 ILE A CA 1
ATOM 599 C C . ILE A 1 79 ? -2.342 24.406 3.939 1 98.94 79 ILE A C 1
ATOM 601 O O . ILE A 1 79 ? -2.455 25.203 2.998 1 98.94 79 ILE A O 1
ATOM 605 N N . MET A 1 80 ? -3.236 23.469 4.203 1 98.62 80 MET A N 1
ATOM 606 C CA . MET A 1 80 ? -4.445 23.359 3.393 1 98.62 80 MET A CA 1
ATOM 607 C C . MET A 1 80 ? -5.391 24.516 3.646 1 98.62 80 MET A C 1
ATOM 609 O O . MET A 1 80 ? -5.984 24.625 4.719 1 98.62 80 MET A O 1
ATOM 613 N N . SER A 1 81 ? -5.48 25.406 2.676 1 98.44 81 SER A N 1
ATOM 614 C CA . SER A 1 81 ? -6.312 26.594 2.762 1 98.44 81 SER A CA 1
ATOM 615 C C . SER A 1 81 ? -7.402 26.594 1.694 1 98.44 81 SER A C 1
ATOM 617 O O . SER A 1 81 ? -7.73 25.531 1.144 1 98.44 81 SER A O 1
ATOM 619 N N . SER A 1 82 ? -8.203 27.625 1.59 1 97.94 82 SER A N 1
ATOM 620 C CA . SER A 1 82 ? -9.297 27.734 0.629 1 97.94 82 SER A CA 1
ATOM 621 C C . SER A 1 82 ? -9.375 29.156 0.052 1 97.94 82 SER A C 1
ATOM 623 O O . SER A 1 82 ? -8.797 30.094 0.603 1 97.94 82 SER A O 1
ATOM 625 N N . PRO A 1 83 ? -10.07 29.312 -1.026 1 97.94 83 PRO A N 1
ATOM 626 C CA . PRO A 1 83 ? -10.117 30.609 -1.693 1 97.94 83 PRO A CA 1
ATOM 627 C C . PRO A 1 83 ? -10.695 31.703 -0.802 1 97.94 83 PRO A C 1
ATOM 629 O O . PRO A 1 83 ? -10.242 32.844 -0.865 1 97.94 83 PRO A O 1
ATOM 632 N N . ASN A 1 84 ? -11.523 31.391 0.062 1 97 84 ASN A N 1
ATOM 633 C CA . ASN A 1 84 ? -12.242 32.406 0.825 1 97 84 ASN A CA 1
ATOM 634 C C . ASN A 1 84 ? -11.664 32.562 2.229 1 97 84 ASN A C 1
ATOM 636 O O . ASN A 1 84 ? -12.258 33.219 3.08 1 97 84 ASN A O 1
ATOM 640 N N . SER A 1 85 ? -10.531 32.031 2.453 1 97.75 85 SER A N 1
ATOM 641 C CA . SER A 1 85 ? -9.977 32.031 3.803 1 97.75 85 SER A CA 1
ATOM 642 C C . SER A 1 85 ? -8.828 33.031 3.926 1 97.75 85 SER A C 1
ATOM 644 O O . SER A 1 85 ? -7.809 32.75 4.547 1 97.75 85 SER A O 1
ATOM 646 N N . HIS A 1 86 ? -9 34.188 3.371 1 97.81 86 HIS A N 1
ATOM 647 C CA . HIS A 1 86 ? -7.969 35.219 3.389 1 97.81 86 HIS A CA 1
ATOM 648 C C . HIS A 1 86 ? -7.648 35.625 4.816 1 97.81 86 HIS A C 1
ATOM 650 O O . HIS A 1 86 ? -6.48 35.781 5.184 1 97.81 86 HIS A O 1
ATOM 656 N N . SER A 1 87 ? -8.648 35.875 5.586 1 97.94 87 SER A N 1
ATOM 657 C CA . SER A 1 87 ? -8.461 36.312 6.957 1 97.94 87 SER A CA 1
ATOM 658 C C . SER A 1 87 ? -7.672 35.312 7.777 1 97.94 87 SER A C 1
ATOM 660 O O . SER A 1 87 ? -6.844 35.688 8.609 1 97.94 87 SER A O 1
ATOM 662 N N . GLN A 1 88 ? -7.988 34.094 7.531 1 98.31 88 GLN A N 1
ATOM 663 C CA . GLN A 1 88 ? -7.27 33.031 8.242 1 98.31 88 GLN A CA 1
ATOM 664 C C . GLN A 1 88 ? -5.797 33 7.836 1 98.31 88 GLN A C 1
ATOM 666 O O . GLN A 1 88 ? -4.922 32.781 8.68 1 98.31 88 GLN A O 1
ATOM 671 N N . ARG A 1 89 ? -5.531 33.156 6.605 1 98.75 89 ARG A N 1
ATOM 672 C CA . ARG A 1 89 ? -4.148 33.188 6.145 1 98.75 89 ARG A CA 1
ATOM 673 C C . ARG A 1 89 ? -3.404 34.375 6.734 1 98.75 89 ARG A C 1
ATOM 675 O O . ARG A 1 89 ? -2.262 34.25 7.176 1 98.75 89 ARG A O 1
ATOM 682 N N . ASP A 1 90 ? -4.074 35.5 6.797 1 98.62 90 ASP A N 1
ATOM 683 C CA . ASP A 1 90 ? -3.467 36.688 7.414 1 98.62 90 ASP A CA 1
ATOM 684 C C . ASP A 1 90 ? -3.164 36.438 8.891 1 98.62 90 ASP A C 1
ATOM 686 O O . ASP A 1 90 ? -2.125 36.875 9.398 1 98.62 90 ASP A O 1
ATOM 690 N N . LEU A 1 91 ? -4.094 35.812 9.523 1 98.69 91 LEU A N 1
ATOM 691 C CA . LEU A 1 91 ? -3.896 35.469 10.93 1 98.69 91 LEU A CA 1
ATOM 692 C C . LEU A 1 91 ? -2.627 34.656 11.117 1 98.69 91 LEU A C 1
ATOM 694 O O . LEU A 1 91 ? -1.812 34.938 11.992 1 98.69 91 LEU A O 1
ATOM 698 N N . LEU A 1 92 ? -2.449 33.656 10.312 1 98.81 92 LEU A N 1
ATOM 699 C CA . LEU A 1 92 ? -1.281 32.781 10.445 1 98.81 92 LEU A CA 1
ATOM 700 C C . LEU A 1 92 ? -0.003 33.562 10.094 1 98.81 92 LEU A C 1
ATOM 702 O O . LEU A 1 92 ? 1.034 33.344 10.734 1 98.81 92 LEU A O 1
ATOM 706 N N . ARG A 1 93 ? -0.071 34.5 9.133 1 98.56 93 ARG A N 1
ATOM 707 C CA . ARG A 1 93 ? 1.078 35.312 8.742 1 98.56 93 ARG A CA 1
ATOM 708 C C . ARG A 1 93 ? 1.552 36.156 9.906 1 98.56 93 ARG A C 1
ATOM 710 O O . ARG A 1 93 ? 2.744 36.469 10.023 1 98.56 93 ARG A O 1
ATOM 717 N N . THR A 1 94 ? 0.629 36.5 10.781 1 98.12 94 THR A N 1
ATOM 718 C CA . THR A 1 94 ? 0.968 37.406 11.875 1 98.12 94 THR A CA 1
ATOM 719 C C . THR A 1 94 ? 1.199 36.625 13.164 1 98.12 94 THR A C 1
ATOM 721 O O . THR A 1 94 ? 1.472 37.219 14.211 1 98.12 94 THR A O 1
ATOM 724 N N . THR A 1 95 ? 1.054 35.375 13.109 1 98.25 95 THR A N 1
ATOM 725 C CA . THR A 1 95 ? 1.275 34.531 14.297 1 98.25 95 THR A CA 1
ATOM 726 C C . THR A 1 95 ? 2.424 33.562 14.07 1 98.25 95 THR A C 1
ATOM 728 O O . THR A 1 95 ? 3.59 33.969 14.031 1 98.25 95 THR A O 1
ATOM 731 N N . TRP A 1 96 ? 2.107 32.219 13.938 1 97.88 96 TRP A N 1
ATOM 732 C CA . TRP A 1 96 ? 3.205 31.25 14.031 1 97.88 96 TRP A CA 1
ATOM 733 C C . TRP A 1 96 ? 3.996 31.203 12.727 1 97.88 96 TRP A C 1
ATOM 735 O O . TRP A 1 96 ? 5.09 30.641 12.68 1 97.88 96 TRP A O 1
ATOM 745 N N . LEU A 1 97 ? 3.553 31.891 11.664 1 98.19 97 LEU A N 1
ATOM 746 C CA . LEU A 1 97 ? 4.316 31.984 10.43 1 98.19 97 LEU A CA 1
ATOM 747 C C . LEU A 1 97 ? 5.176 33.25 10.414 1 98.19 97 LEU A C 1
ATOM 749 O O . LEU A 1 97 ? 5.996 33.438 9.516 1 98.19 97 LEU A O 1
ATOM 753 N N . SER A 1 98 ? 5.043 34.156 11.312 1 95.94 98 SER A N 1
ATOM 754 C CA . SER A 1 98 ? 5.66 35.5 11.289 1 95.94 98 SER A CA 1
ATOM 755 C C . SER A 1 98 ? 7.176 35.406 11.414 1 95.94 98 SER A C 1
ATOM 757 O O . SER A 1 98 ? 7.906 36.25 10.906 1 95.94 98 SER A O 1
ATOM 759 N N . LYS A 1 99 ? 7.777 34.406 12.055 1 89.38 99 LYS A N 1
ATOM 760 C CA . LYS A 1 99 ? 9.219 34.312 12.258 1 89.38 99 LYS A CA 1
ATOM 761 C C . LYS A 1 99 ? 9.734 32.906 11.984 1 89.38 99 LYS A C 1
ATOM 763 O O . LYS A 1 99 ? 10.508 32.375 12.773 1 89.38 99 LYS A O 1
ATOM 768 N N . ILE A 1 100 ? 9.305 32.469 10.812 1 92.75 100 ILE A N 1
ATOM 769 C CA . ILE A 1 100 ? 9.805 31.125 10.531 1 92.75 100 ILE A CA 1
ATOM 770 C C . ILE A 1 100 ? 11.227 31.203 9.992 1 92.75 100 ILE A C 1
ATOM 772 O O . ILE A 1 100 ? 11.594 32.188 9.344 1 92.75 100 ILE A O 1
ATOM 776 N N . PRO A 1 101 ? 12.031 30.219 10.305 1 94.31 101 PRO A N 1
ATOM 777 C CA . PRO A 1 101 ? 13.422 30.203 9.836 1 94.31 101 PRO A CA 1
ATOM 778 C C . PRO A 1 101 ? 13.539 30.266 8.32 1 94.31 101 PRO A C 1
ATOM 780 O O . PRO A 1 101 ? 12.602 29.875 7.609 1 94.31 101 PRO A O 1
ATOM 783 N N . GLU A 1 102 ? 14.727 30.672 7.816 1 93.69 102 GLU A N 1
ATOM 784 C CA . GLU A 1 102 ? 14.953 30.891 6.391 1 93.69 102 GLU A CA 1
ATOM 785 C C . GLU A 1 102 ? 14.922 29.562 5.621 1 93.69 102 GLU A C 1
ATOM 787 O O . GLU A 1 102 ? 14.586 29.531 4.438 1 93.69 102 GLU A O 1
ATOM 792 N N . ASP A 1 103 ? 15.273 28.516 6.32 1 96.56 103 ASP A N 1
ATOM 793 C CA . ASP A 1 103 ? 15.336 27.234 5.633 1 96.56 103 ASP A CA 1
ATOM 794 C C . ASP A 1 103 ? 14.008 26.484 5.75 1 96.56 103 ASP A C 1
ATOM 796 O O . ASP A 1 103 ? 13.953 25.266 5.555 1 96.56 103 ASP A O 1
ATOM 800 N N . VAL A 1 104 ? 12.992 27.266 6.121 1 98.12 104 VAL A N 1
ATOM 801 C CA . VAL A 1 104 ? 11.633 26.719 6.145 1 98.12 104 VAL A CA 1
ATOM 802 C C . VAL A 1 104 ? 10.789 27.422 5.082 1 98.12 104 VAL A C 1
ATOM 804 O O . VAL A 1 104 ? 10.812 28.641 4.965 1 98.12 104 VAL A O 1
ATOM 807 N N . LEU A 1 105 ? 10.102 26.594 4.281 1 98.19 105 LEU A N 1
ATOM 808 C CA . LEU A 1 105 ? 9.164 27.109 3.283 1 98.19 105 LEU A CA 1
ATOM 809 C C . LEU A 1 105 ? 7.727 26.812 3.689 1 98.19 105 LEU A C 1
ATOM 811 O O . LEU A 1 105 ? 7.383 25.672 4 1 98.19 105 LEU A O 1
ATOM 815 N N . ALA A 1 106 ? 6.938 27.828 3.744 1 98.62 106 ALA A N 1
ATOM 816 C CA . ALA A 1 106 ? 5.52 27.656 4.031 1 98.62 106 ALA A CA 1
ATOM 817 C C . ALA A 1 106 ? 4.66 28.047 2.834 1 98.62 106 ALA A C 1
ATOM 819 O O . ALA A 1 106 ? 4.902 29.094 2.213 1 98.62 106 ALA A O 1
ATOM 820 N N . LYS A 1 107 ? 3.756 27.219 2.465 1 98.81 107 LYS A N 1
ATOM 821 C CA . LYS A 1 107 ? 2.834 27.516 1.37 1 98.81 107 LYS A CA 1
ATOM 822 C C . LYS A 1 107 ? 1.393 27.219 1.771 1 98.81 107 LYS A C 1
ATOM 824 O O . LYS A 1 107 ? 1.105 26.156 2.332 1 98.81 107 LYS A O 1
ATOM 829 N N . PHE A 1 108 ? 0.532 28.188 1.521 1 98.94 108 PHE A N 1
ATOM 830 C CA . PHE A 1 108 ? -0.903 27.938 1.565 1 98.94 108 PHE A CA 1
ATOM 831 C C . PHE A 1 108 ? -1.381 27.297 0.265 1 98.94 108 PHE A C 1
ATOM 833 O O . PHE A 1 108 ? -1.207 27.875 -0.812 1 98.94 108 PHE A O 1
ATOM 840 N N . VAL A 1 109 ? -2.021 26.156 0.355 1 98.88 109 VAL A N 1
ATOM 841 C CA . VAL A 1 109 ? -2.439 25.422 -0.834 1 98.88 109 VAL A CA 1
ATOM 842 C C . VAL A 1 109 ? -3.896 25.75 -1.158 1 98.88 109 VAL A C 1
ATOM 844 O O . VAL A 1 109 ? -4.781 25.578 -0.316 1 98.88 109 VAL A O 1
ATOM 847 N N . ILE A 1 110 ? -4.125 26.219 -2.4 1 98.81 110 ILE A N 1
ATOM 848 C CA . ILE A 1 110 ? -5.469 26.641 -2.795 1 98.81 110 ILE A CA 1
ATOM 849 C C . ILE A 1 110 ? -5.762 26.172 -4.215 1 98.81 110 ILE A C 1
ATOM 851 O O . ILE A 1 110 ? -4.973 26.406 -5.133 1 98.81 110 ILE A O 1
ATOM 855 N N . GLY A 1 111 ? -6.863 25.406 -4.402 1 98.5 111 GLY A N 1
ATOM 856 C CA . GLY A 1 111 ? -7.359 25.125 -5.742 1 98.5 111 GLY A CA 1
ATOM 857 C C . GLY A 1 111 ? -8.07 26.312 -6.371 1 98.5 111 GLY A C 1
ATOM 858 O O . GLY A 1 111 ? -8.867 26.984 -5.719 1 98.5 111 GLY A O 1
ATOM 859 N N . THR A 1 112 ? -7.832 26.562 -7.668 1 98.19 112 THR A N 1
ATOM 860 C CA . THR A 1 112 ? -8.383 27.781 -8.258 1 98.19 112 THR A CA 1
ATOM 861 C C . THR A 1 112 ? -9.266 27.438 -9.461 1 98.19 112 THR A C 1
ATOM 863 O O . THR A 1 112 ? -9.797 28.344 -10.117 1 98.19 112 THR A O 1
ATOM 866 N N . ALA A 1 113 ? -9.398 26.094 -9.656 1 96.62 113 ALA A N 1
ATOM 867 C CA . ALA A 1 113 ? -10.25 25.719 -10.781 1 96.62 113 ALA A CA 1
ATOM 868 C C . ALA A 1 113 ? -11.688 26.188 -10.562 1 96.62 113 ALA A C 1
ATOM 870 O O . ALA A 1 113 ? -12.203 26.109 -9.445 1 96.62 113 ALA A O 1
ATOM 871 N N . ARG A 1 114 ? -12.375 26.781 -11.586 1 94.94 114 ARG A N 1
ATOM 872 C CA . ARG A 1 114 ? -13.781 27.141 -11.664 1 94.94 114 ARG A CA 1
ATOM 873 C C . ARG A 1 114 ? -14.094 28.344 -10.766 1 94.94 114 ARG A C 1
ATOM 875 O O . ARG A 1 114 ? -15.25 28.562 -10.406 1 94.94 114 ARG A O 1
ATOM 882 N N . LEU A 1 115 ? -13.117 29.094 -10.266 1 96.38 115 LEU A N 1
ATOM 883 C CA . LEU A 1 115 ? -13.344 30.328 -9.508 1 96.38 115 LEU A CA 1
ATOM 884 C C . LEU A 1 115 ? -13.703 31.469 -10.438 1 96.38 115 LEU A C 1
ATOM 886 O O . LEU A 1 115 ? -13.32 31.469 -11.609 1 96.38 115 LEU A O 1
ATOM 890 N N . ASP A 1 116 ? -14.391 32.375 -9.883 1 96.19 116 ASP A N 1
ATOM 891 C CA . ASP A 1 116 ? -14.641 33.625 -10.617 1 96.19 116 ASP A CA 1
ATOM 892 C C . ASP A 1 116 ? -13.336 34.375 -10.898 1 96.19 116 ASP A C 1
ATOM 894 O O . ASP A 1 116 ? -12.438 34.375 -10.062 1 96.19 116 ASP A O 1
ATOM 898 N N . PRO A 1 117 ? -13.266 35 -12.055 1 96.12 117 PRO A N 1
ATOM 899 C CA . PRO A 1 117 ? -12.047 35.719 -12.43 1 96.12 117 PRO A CA 1
ATOM 900 C C . PRO A 1 117 ? -11.617 36.719 -11.383 1 96.12 117 PRO A C 1
ATOM 902 O O . PRO A 1 117 ? -10.422 36.938 -11.172 1 96.12 117 PRO A O 1
ATOM 905 N N . GLU A 1 118 ? -12.555 37.312 -10.773 1 97.31 118 GLU A N 1
ATOM 906 C CA . GLU A 1 118 ? -12.227 38.312 -9.75 1 97.31 118 GLU A CA 1
ATOM 907 C C . GLU A 1 118 ? -11.508 37.656 -8.57 1 97.31 118 GLU A C 1
ATOM 909 O O . GLU A 1 118 ? -10.539 38.219 -8.047 1 97.31 118 GLU A O 1
ATOM 914 N N . LYS A 1 119 ? -12.016 36.562 -8.18 1 97.44 119 LYS A N 1
ATOM 915 C CA . LYS A 1 119 ? -11.391 35.844 -7.066 1 97.44 119 LYS A CA 1
ATOM 916 C C . LYS A 1 119 ? -9.992 35.344 -7.438 1 97.44 119 LYS A C 1
ATOM 918 O O . LYS A 1 119 ? -9.078 35.406 -6.617 1 97.44 119 LYS A O 1
ATOM 923 N N . VAL A 1 120 ? -9.844 34.906 -8.594 1 97.5 120 VAL A N 1
ATOM 924 C CA . VAL A 1 120 ? -8.531 34.469 -9.07 1 97.5 120 VAL A CA 1
ATOM 925 C C . VAL A 1 120 ? -7.555 35.625 -9.031 1 97.5 120 VAL A C 1
ATOM 927 O O . VAL A 1 120 ? -6.418 35.469 -8.578 1 97.5 120 VAL A O 1
ATOM 930 N N . GLN A 1 121 ? -7.996 36.75 -9.445 1 97.44 121 GLN A N 1
ATOM 931 C CA . GLN A 1 121 ? -7.152 37.938 -9.438 1 97.44 121 GLN A CA 1
ATOM 932 C C . GLN A 1 121 ? -6.758 38.344 -8.016 1 97.44 121 GLN A C 1
ATOM 934 O O . GLN A 1 121 ? -5.617 38.75 -7.773 1 97.44 121 GLN A O 1
ATOM 939 N N . GLU A 1 122 ? -7.727 38.219 -7.141 1 98 122 GLU A N 1
ATOM 940 C CA . GLU A 1 122 ? -7.445 38.5 -5.734 1 98 122 GLU A CA 1
ATOM 941 C C . GLU A 1 122 ? -6.344 37.594 -5.199 1 98 122 GLU A C 1
ATOM 943 O O . GLU A 1 122 ? -5.434 38.062 -4.504 1 98 122 GLU A O 1
ATOM 948 N N . LEU A 1 123 ? -6.438 36.375 -5.512 1 98.56 123 LEU A N 1
ATOM 949 C CA . LEU A 1 123 ? -5.457 35.406 -5.051 1 98.56 123 LEU A CA 1
ATOM 950 C C . LEU A 1 123 ? -4.102 35.656 -5.703 1 98.56 123 LEU A C 1
ATOM 952 O O . LEU A 1 123 ? -3.062 35.5 -5.055 1 98.56 123 LEU A O 1
ATOM 956 N N . GLU A 1 124 ? -4.109 36 -6.926 1 97.75 124 GLU A N 1
ATOM 957 C CA . GLU A 1 124 ? -2.861 36.312 -7.617 1 97.75 124 GLU A CA 1
ATOM 958 C C . GLU A 1 124 ? -2.182 37.531 -7 1 97.75 124 GLU A C 1
ATOM 960 O O . GLU A 1 124 ? -0.958 37.531 -6.852 1 97.75 124 GLU A O 1
ATOM 965 N N . GLN A 1 125 ? -2.945 38.5 -6.699 1 98.19 125 GLN A N 1
ATOM 966 C CA . GLN A 1 125 ? -2.402 39.688 -6.031 1 98.19 125 GLN A CA 1
ATOM 967 C C . GLN A 1 125 ? -1.819 39.312 -4.668 1 98.19 125 GLN A C 1
ATOM 969 O O . GLN A 1 125 ? -0.753 39.812 -4.293 1 98.19 125 GLN A O 1
ATOM 974 N N . GLU A 1 126 ? -2.584 38.531 -3.953 1 98.5 126 GLU A N 1
ATOM 975 C CA . GLU A 1 126 ? -2.074 38.062 -2.668 1 98.5 126 GLU A CA 1
ATOM 976 C C . GLU A 1 126 ? -0.749 37.312 -2.838 1 98.5 126 GLU A C 1
ATOM 978 O O . GLU A 1 126 ? 0.18 37.5 -2.051 1 98.5 126 GLU A O 1
ATOM 983 N N . GLN A 1 127 ? -0.621 36.469 -3.854 1 98.12 127 GLN A N 1
ATOM 984 C CA . GLN A 1 127 ? 0.599 35.719 -4.145 1 98.12 127 GLN A CA 1
ATOM 985 C C . GLN A 1 127 ? 1.746 36.656 -4.504 1 98.12 127 GLN A C 1
ATOM 987 O O . GLN A 1 127 ? 2.9 36.406 -4.156 1 98.12 127 GLN A O 1
ATOM 992 N N . LEU A 1 128 ? 1.462 37.688 -5.195 1 97.5 128 LEU A N 1
ATOM 993 C CA . LEU A 1 128 ? 2.475 38.688 -5.551 1 97.5 128 LEU A CA 1
ATOM 994 C C . LEU A 1 128 ? 2.99 39.406 -4.312 1 97.5 128 LEU A C 1
ATOM 996 O O . LEU A 1 128 ? 4.176 39.719 -4.227 1 97.5 128 LEU A O 1
ATOM 1000 N N . GLU A 1 129 ? 2.135 39.594 -3.4 1 97.88 129 GLU A N 1
ATOM 1001 C CA . GLU A 1 129 ? 2.463 40.344 -2.189 1 97.88 129 GLU A CA 1
ATOM 1002 C C . GLU A 1 129 ? 3.246 39.469 -1.204 1 97.88 129 GLU A C 1
ATOM 1004 O O . GLU A 1 129 ? 4.234 39.938 -0.624 1 97.88 129 GLU A O 1
ATOM 1009 N N . HIS A 1 130 ? 2.818 38.25 -1.007 1 97.88 130 HIS A N 1
ATOM 1010 C CA . HIS A 1 130 ? 3.34 37.469 0.108 1 97.88 130 HIS A CA 1
ATOM 1011 C C . HIS A 1 130 ? 4.199 36.312 -0.387 1 97.88 130 HIS A C 1
ATOM 1013 O O . HIS A 1 130 ? 5.008 35.781 0.368 1 97.88 130 HIS A O 1
ATOM 1019 N N . HIS A 1 131 ? 3.951 35.781 -1.627 1 97.31 131 HIS A N 1
ATOM 1020 C CA . HIS A 1 131 ? 4.699 34.719 -2.277 1 97.31 131 HIS A CA 1
ATOM 1021 C C . HIS A 1 131 ? 4.598 33.406 -1.488 1 97.31 131 HIS A C 1
ATOM 1023 O O . HIS A 1 131 ? 5.57 32.656 -1.403 1 97.31 131 HIS A O 1
ATOM 1029 N N . ASP A 1 132 ? 3.486 33.281 -0.846 1 98.31 132 ASP A N 1
ATOM 1030 C CA . ASP A 1 132 ? 3.385 32.094 0.004 1 98.31 132 ASP A CA 1
ATOM 1031 C C . ASP A 1 132 ? 2.164 31.25 -0.369 1 98.31 132 ASP A C 1
ATOM 1033 O O . ASP A 1 132 ? 1.728 30.391 0.411 1 98.31 132 ASP A O 1
ATOM 1037 N N . LEU A 1 133 ? 1.604 31.484 -1.546 1 98.75 133 LEU A N 1
ATOM 1038 C CA . LEU A 1 133 ? 0.484 30.672 -2.004 1 98.75 133 LEU A CA 1
ATOM 1039 C C . LEU A 1 133 ? 0.952 29.625 -3.01 1 98.75 133 LEU A C 1
ATOM 1041 O O . LEU A 1 133 ? 1.818 29.891 -3.842 1 98.75 133 LEU A O 1
ATOM 1045 N N . LEU A 1 134 ? 0.5 28.422 -2.924 1 98.69 134 LEU A N 1
ATOM 1046 C CA . LEU A 1 134 ? 0.537 27.406 -3.965 1 98.69 134 LEU A CA 1
ATOM 1047 C C . LEU A 1 134 ? -0.833 27.234 -4.613 1 98.69 134 LEU A C 1
ATOM 1049 O O . LEU A 1 134 ? -1.724 26.609 -4.039 1 98.69 134 LEU A O 1
ATOM 1053 N N . LEU A 1 135 ? -0.95 27.844 -5.754 1 98.62 135 LEU A N 1
ATOM 1054 C CA . LEU A 1 135 ? -2.219 27.812 -6.473 1 98.62 135 LEU A CA 1
ATOM 1055 C C . LEU A 1 135 ? -2.268 26.641 -7.438 1 98.62 135 LEU A C 1
ATOM 1057 O O . LEU A 1 135 ? -1.345 26.438 -8.227 1 98.62 135 LEU A O 1
ATOM 1061 N N . LEU A 1 136 ? -3.285 25.844 -7.293 1 98.38 136 LEU A N 1
ATOM 1062 C CA . LEU A 1 136 ? -3.492 24.672 -8.148 1 98.38 136 LEU A CA 1
ATOM 1063 C C . LEU A 1 136 ? -4.598 24.938 -9.164 1 98.38 136 LEU A C 1
ATOM 1065 O O . LEU A 1 136 ? -5.781 24.812 -8.852 1 98.38 136 LEU A O 1
ATOM 1069 N N . PRO A 1 137 ? -4.277 25.219 -10.398 1 96.69 137 PRO A N 1
ATOM 1070 C CA . PRO A 1 137 ? -5.25 25.719 -11.367 1 96.69 137 PRO A CA 1
ATOM 1071 C C . PRO A 1 137 ? -6.191 24.625 -11.875 1 96.69 137 PRO A C 1
ATOM 1073 O O . PRO A 1 137 ? -7.254 24.922 -12.43 1 96.69 137 PRO A O 1
ATOM 1076 N N . THR A 1 138 ? -5.871 23.375 -11.703 1 95.81 138 THR A N 1
ATOM 1077 C CA . THR A 1 138 ? -6.699 22.297 -12.234 1 95.81 138 THR A CA 1
ATOM 1078 C C . THR A 1 138 ? -7.59 21.703 -11.141 1 95.81 138 THR A C 1
ATOM 1080 O O . THR A 1 138 ? -8.375 20.797 -11.398 1 95.81 138 THR A O 1
ATOM 1083 N N . LEU A 1 139 ? -7.488 22.266 -9.992 1 97.56 139 LEU A N 1
ATOM 1084 C CA . LEU A 1 139 ? -8.195 21.688 -8.859 1 97.56 139 LEU A CA 1
ATOM 1085 C C . LEU A 1 139 ? -9.312 22.594 -8.383 1 97.56 139 LEU A C 1
ATOM 1087 O O . LEU A 1 139 ? -9.07 23.766 -8.078 1 97.56 139 LEU A O 1
ATOM 1091 N N . THR A 1 140 ? -10.57 22.031 -8.383 1 96.69 140 THR A N 1
ATOM 1092 C CA . THR A 1 140 ? -11.664 22.703 -7.703 1 96.69 140 THR A CA 1
ATOM 1093 C C . THR A 1 140 ? -11.555 22.531 -6.191 1 96.69 140 THR A C 1
ATOM 1095 O O . THR A 1 140 ? -11.555 21.406 -5.691 1 96.69 140 THR A O 1
ATOM 1098 N N . ASP A 1 141 ? -11.516 23.625 -5.516 1 94.94 141 ASP A N 1
ATOM 1099 C CA . ASP A 1 141 ? -11.266 23.578 -4.078 1 94.94 141 ASP A CA 1
ATOM 1100 C C . ASP A 1 141 ? -12.539 23.219 -3.314 1 94.94 141 ASP A C 1
ATOM 1102 O O . ASP A 1 141 ? -13.43 24.047 -3.137 1 94.94 141 ASP A O 1
ATOM 1106 N N . SER A 1 142 ? -12.68 21.984 -2.922 1 91.62 142 SER A N 1
ATOM 1107 C CA . SER A 1 142 ? -13.773 21.438 -2.139 1 91.62 142 SER A CA 1
ATOM 1108 C C . SER A 1 142 ? -13.289 20.344 -1.201 1 91.62 142 SER A C 1
ATOM 1110 O O . SER A 1 142 ? -12.18 19.828 -1.364 1 91.62 142 SER A O 1
ATOM 1112 N N . TYR A 1 143 ? -14.07 20.156 -0.204 1 85.75 143 TYR A N 1
ATOM 1113 C CA . TYR A 1 143 ? -13.695 19.109 0.75 1 85.75 143 TYR A CA 1
ATOM 1114 C C . TYR A 1 143 ? -13.555 17.766 0.057 1 85.75 143 TYR A C 1
ATOM 1116 O O . TYR A 1 143 ? -12.688 16.969 0.406 1 85.75 143 TYR A O 1
ATOM 1124 N N . LYS A 1 144 ? -14.328 17.484 -0.96 1 88.69 144 LYS A N 1
ATOM 1125 C CA . LYS A 1 144 ? -14.305 16.234 -1.698 1 88.69 144 LYS A CA 1
ATOM 1126 C C . LYS A 1 144 ? -12.984 16.062 -2.445 1 88.69 144 LYS A C 1
ATOM 1128 O O . LYS A 1 144 ? -12.555 14.93 -2.709 1 88.69 144 LYS A O 1
ATOM 1133 N N . ASN A 1 145 ? -12.312 17.188 -2.65 1 95.19 145 ASN A N 1
ATOM 1134 C CA . ASN A 1 145 ? -11.102 17.141 -3.459 1 95.19 145 ASN A CA 1
ATOM 1135 C C . ASN A 1 145 ? -9.852 17.312 -2.602 1 95.19 145 ASN A C 1
ATOM 1137 O O . ASN A 1 145 ? -8.766 17.578 -3.125 1 95.19 145 ASN A O 1
ATOM 1141 N N . LEU A 1 146 ? -10.031 17.141 -1.312 1 96.62 146 LEU A N 1
ATOM 1142 C CA . LEU A 1 146 ? -8.906 17.375 -0.413 1 96.62 146 LEU A CA 1
ATOM 1143 C C . LEU A 1 146 ? -7.773 16.406 -0.689 1 96.62 146 LEU A C 1
ATOM 1145 O O . LEU A 1 146 ? -6.602 16.781 -0.672 1 96.62 146 LEU A O 1
ATOM 1149 N N . THR A 1 147 ? -8.094 15.172 -0.932 1 97.44 147 THR A N 1
ATOM 1150 C CA . THR A 1 147 ? -7.066 14.172 -1.222 1 97.44 147 THR A CA 1
ATOM 1151 C C . THR A 1 147 ? -6.316 14.523 -2.502 1 97.44 147 THR A C 1
ATOM 1153 O O . THR A 1 147 ? -5.09 14.445 -2.549 1 97.44 147 THR A O 1
ATOM 1156 N N . MET A 1 148 ? -7.043 14.914 -3.506 1 98 148 MET A N 1
ATOM 1157 C CA . MET A 1 148 ? -6.406 15.32 -4.754 1 98 148 MET A CA 1
ATOM 1158 C C . MET A 1 148 ? -5.574 16.594 -4.555 1 98 148 MET A C 1
ATOM 1160 O O . MET A 1 148 ? -4.516 16.734 -5.164 1 98 148 MET A O 1
ATOM 1164 N N . LYS A 1 149 ? -6.066 17.484 -3.75 1 98.38 149 LYS A N 1
ATOM 1165 C CA . LYS A 1 149 ? -5.32 18.688 -3.418 1 98.38 149 LYS A CA 1
ATOM 1166 C C . LYS A 1 149 ? -3.961 18.344 -2.809 1 98.38 149 LYS A C 1
ATOM 1168 O O . LYS A 1 149 ? -2.938 18.906 -3.205 1 98.38 149 LYS A O 1
ATOM 1173 N N . LEU A 1 150 ? -3.98 17.422 -1.883 1 98.62 150 LEU A N 1
ATOM 1174 C CA . LEU A 1 150 ? -2.742 16.984 -1.252 1 98.62 150 LEU A CA 1
ATOM 1175 C C . LEU A 1 150 ? -1.818 16.328 -2.271 1 98.62 150 LEU A C 1
ATOM 1177 O O . LEU A 1 150 ? -0.623 16.625 -2.314 1 98.62 150 LEU A O 1
ATOM 1181 N N . LEU A 1 151 ? -2.393 15.461 -3.025 1 98.56 151 LEU A N 1
ATOM 1182 C CA . LEU A 1 151 ? -1.609 14.75 -4.027 1 98.56 151 LEU A CA 1
ATOM 1183 C C . LEU A 1 151 ? -0.935 15.719 -4.988 1 98.56 151 LEU A C 1
ATOM 1185 O O . LEU A 1 151 ? 0.266 15.617 -5.246 1 98.56 151 LEU A O 1
ATOM 1189 N N . GLU A 1 152 ? -1.661 16.703 -5.504 1 98.5 152 GLU A N 1
ATOM 1190 C CA . GLU A 1 152 ? -1.096 17.703 -6.414 1 98.5 152 GLU A CA 1
ATOM 1191 C C . GLU A 1 152 ? -0.015 18.531 -5.727 1 98.5 152 GLU A C 1
ATOM 1193 O O . GLU A 1 152 ? 0.963 18.938 -6.359 1 98.5 152 GLU A O 1
ATOM 1198 N N . SER A 1 153 ? -0.226 18.781 -4.496 1 98.75 153 SER A N 1
ATOM 1199 C CA . SER A 1 153 ? 0.786 19.5 -3.73 1 98.75 153 SER A CA 1
ATOM 1200 C C . SER A 1 153 ? 2.086 18.703 -3.648 1 98.75 153 SER A C 1
ATOM 1202 O O . SER A 1 153 ? 3.172 19.266 -3.811 1 98.75 153 SER A O 1
ATOM 1204 N N . PHE A 1 154 ? 1.965 17.406 -3.377 1 98.81 154 PHE A N 1
ATOM 1205 C CA . PHE A 1 154 ? 3.139 16.547 -3.307 1 98.81 154 PHE A CA 1
ATOM 1206 C C . PHE A 1 154 ? 3.838 16.469 -4.656 1 98.81 154 PHE A C 1
ATOM 1208 O O . PHE A 1 154 ? 5.066 16.469 -4.727 1 98.81 154 PHE A O 1
ATOM 1215 N N . ILE A 1 155 ? 3.055 16.391 -5.695 1 98.56 155 ILE A N 1
ATOM 1216 C CA . ILE A 1 155 ? 3.615 16.375 -7.043 1 98.56 155 ILE A CA 1
ATOM 1217 C C . ILE A 1 155 ? 4.391 17.656 -7.301 1 98.56 155 ILE A C 1
ATOM 1219 O O . ILE A 1 155 ? 5.516 17.625 -7.805 1 98.56 155 ILE A O 1
ATOM 1223 N N . TRP A 1 156 ? 3.828 18.781 -6.945 1 98.25 156 TRP A N 1
ATOM 1224 C CA . TRP A 1 156 ? 4.488 20.078 -7.109 1 98.25 156 TRP A CA 1
ATOM 1225 C C . TRP A 1 156 ? 5.781 20.125 -6.305 1 98.25 156 TRP A C 1
ATOM 1227 O O . TRP A 1 156 ? 6.82 20.547 -6.816 1 98.25 156 TRP A O 1
ATOM 1237 N N . LEU A 1 157 ? 5.727 19.703 -5.043 1 97.94 157 LEU A N 1
ATOM 1238 C CA . LEU A 1 157 ? 6.902 19.719 -4.176 1 97.94 157 LEU A CA 1
ATOM 1239 C C . LEU A 1 157 ? 8.031 18.891 -4.785 1 97.94 157 LEU A C 1
ATOM 1241 O O . LEU A 1 157 ? 9.18 19.328 -4.812 1 97.94 157 LEU A O 1
ATOM 1245 N N . ASN A 1 158 ? 7.668 17.703 -5.199 1 97.69 158 ASN A N 1
ATOM 1246 C CA . ASN A 1 158 ? 8.656 16.797 -5.758 1 97.69 158 ASN A CA 1
ATOM 1247 C C . ASN A 1 158 ? 9.32 17.375 -7 1 97.69 158 ASN A C 1
ATOM 1249 O O . ASN A 1 158 ? 10.5 17.125 -7.258 1 97.69 158 ASN A O 1
ATOM 1253 N N . ALA A 1 159 ? 8.656 18.188 -7.723 1 97.25 159 ALA A N 1
ATOM 1254 C CA . ALA A 1 159 ? 9.133 18.719 -9 1 97.25 159 ALA A CA 1
ATOM 1255 C C . ALA A 1 159 ? 9.898 20.016 -8.797 1 97.25 159 ALA A C 1
ATOM 1257 O O . ALA A 1 159 ? 10.773 20.359 -9.594 1 97.25 159 ALA A O 1
ATOM 1258 N N . ASN A 1 160 ? 9.633 20.781 -7.715 1 97.12 160 ASN A N 1
ATOM 1259 C CA . ASN A 1 160 ? 10.062 22.172 -7.715 1 97.12 160 ASN A CA 1
ATOM 1260 C C . ASN A 1 160 ? 11 22.453 -6.547 1 97.12 160 ASN A C 1
ATOM 1262 O O . ASN A 1 160 ? 11.719 23.453 -6.559 1 97.12 160 ASN A O 1
ATOM 1266 N N . ILE A 1 161 ? 10.961 21.609 -5.574 1 97.25 161 ILE A N 1
ATOM 1267 C CA . ILE A 1 161 ? 11.664 21.984 -4.344 1 97.25 161 ILE A CA 1
ATOM 1268 C C . ILE A 1 161 ? 12.555 20.828 -3.896 1 97.25 161 ILE A C 1
ATOM 1270 O O . ILE A 1 161 ? 12.148 19.672 -3.938 1 97.25 161 ILE A O 1
ATOM 1274 N N . ASN A 1 162 ? 13.742 21.125 -3.551 1 97.25 162 ASN A N 1
ATOM 1275 C CA . ASN A 1 162 ? 14.57 20.203 -2.775 1 97.25 162 ASN A CA 1
ATOM 1276 C C . ASN A 1 162 ? 14.391 20.406 -1.275 1 97.25 162 ASN A C 1
ATOM 1278 O O . ASN A 1 162 ? 14.547 21.531 -0.776 1 97.25 162 ASN A O 1
ATOM 1282 N N . TYR A 1 163 ? 14.031 19.453 -0.529 1 97.69 163 TYR A N 1
ATOM 1283 C CA . TYR A 1 163 ? 13.734 19.547 0.895 1 97.69 163 TYR A CA 1
ATOM 1284 C C . TYR A 1 163 ? 13.906 18.203 1.586 1 97.69 163 TYR A C 1
ATOM 1286 O O . TYR A 1 163 ? 14.125 17.188 0.926 1 97.69 163 TYR A O 1
ATOM 1294 N N . LYS A 1 164 ? 13.805 18.188 2.916 1 98.06 164 LYS A N 1
ATOM 1295 C CA . LYS A 1 164 ? 14.008 16.938 3.652 1 98.06 164 LYS A CA 1
ATOM 1296 C C . LYS A 1 164 ? 12.695 16.438 4.25 1 98.06 164 LYS A C 1
ATOM 1298 O O . LYS A 1 164 ? 12.43 15.234 4.238 1 98.06 164 LYS A O 1
ATOM 1303 N N . TYR A 1 165 ? 11.922 17.406 4.781 1 98.62 165 TYR A N 1
ATOM 1304 C CA . TYR A 1 165 ? 10.68 17.031 5.453 1 98.62 165 TYR A CA 1
ATOM 1305 C C . TYR A 1 165 ? 9.547 17.969 5.062 1 98.62 165 TYR A C 1
ATOM 1307 O O . TYR A 1 165 ? 9.789 19.125 4.715 1 98.62 165 TYR A O 1
ATOM 1315 N N . VAL A 1 166 ? 8.344 17.469 5.137 1 98.88 166 VAL A N 1
ATOM 1316 C CA . VAL A 1 166 ? 7.176 18.297 4.895 1 98.88 166 VAL A CA 1
ATOM 1317 C C . VAL A 1 166 ? 6.125 18.047 5.973 1 98.88 166 VAL A C 1
ATOM 1319 O O . VAL A 1 166 ? 5.898 16.891 6.359 1 98.88 166 VAL A O 1
ATOM 1322 N N . LEU A 1 167 ? 5.605 19.094 6.52 1 98.88 167 LEU A N 1
ATOM 1323 C CA . LEU A 1 167 ? 4.418 19.047 7.371 1 98.88 167 LEU A CA 1
ATOM 1324 C C . LEU A 1 167 ? 3.162 19.375 6.57 1 98.88 167 LEU A C 1
ATOM 1326 O O . LEU A 1 167 ? 3.088 20.438 5.93 1 98.88 167 LEU A O 1
ATOM 1330 N N . LYS A 1 168 ? 2.25 18.469 6.508 1 98.94 168 LYS A N 1
ATOM 1331 C CA . LYS A 1 168 ? 0.887 18.797 6.094 1 98.94 168 LYS A CA 1
ATOM 1332 C C . LYS A 1 168 ? 0.044 19.25 7.285 1 98.94 168 LYS A C 1
ATOM 1334 O O . LYS A 1 168 ? -0.009 18.562 8.305 1 98.94 168 LYS A O 1
ATOM 1339 N N . THR A 1 169 ? -0.587 20.359 7.207 1 98.75 169 THR A N 1
ATOM 1340 C CA . THR A 1 169 ? -1.458 20.828 8.281 1 98.75 169 THR A CA 1
ATOM 1341 C C . THR A 1 169 ? -2.613 21.656 7.711 1 98.75 169 THR A C 1
ATOM 1343 O O . THR A 1 169 ? -2.754 21.781 6.492 1 98.75 169 THR A O 1
ATOM 1346 N N . ASP A 1 170 ? -3.51 22.109 8.594 1 97.94 170 ASP A N 1
ATOM 1347 C CA . ASP A 1 170 ? -4.684 22.891 8.203 1 97.94 170 ASP A CA 1
ATOM 1348 C C . ASP A 1 170 ? -4.578 24.328 8.703 1 97.94 170 ASP A C 1
ATOM 1350 O O . ASP A 1 170 ? -3.707 24.656 9.516 1 97.94 170 ASP A O 1
ATOM 1354 N N . GLN A 1 171 ? -5.465 25.156 8.234 1 97.31 171 GLN A N 1
ATOM 1355 C CA . GLN A 1 171 ? -5.355 26.578 8.523 1 97.31 171 GLN A CA 1
ATOM 1356 C C . GLN A 1 171 ? -5.887 26.906 9.922 1 97.31 171 GLN A C 1
ATOM 1358 O O . GLN A 1 171 ? -5.695 28.016 10.422 1 97.31 171 GLN A O 1
ATOM 1363 N N . ASP A 1 172 ? -6.578 25.938 10.578 1 98.06 172 ASP A N 1
ATOM 1364 C CA . ASP A 1 172 ? -6.992 26.125 11.961 1 98.06 172 ASP A CA 1
ATOM 1365 C C . ASP A 1 172 ? -6.055 25.391 12.914 1 98.06 172 ASP A C 1
ATOM 1367 O O . ASP A 1 172 ? -6.504 24.781 13.891 1 98.06 172 ASP A O 1
ATOM 1371 N N . THR A 1 173 ? -4.84 25.406 12.602 1 98.56 173 THR A N 1
ATOM 1372 C CA . THR A 1 173 ? -3.822 24.688 13.367 1 98.56 173 THR A CA 1
ATOM 1373 C C . THR A 1 173 ? -2.738 25.656 13.852 1 98.56 173 THR A C 1
ATOM 1375 O O . THR A 1 173 ? -2.312 26.531 13.109 1 98.56 173 THR A O 1
ATOM 1378 N N . TYR A 1 174 ? -2.332 25.578 15.102 1 98.56 174 TYR A N 1
ATOM 1379 C CA . TYR A 1 174 ? -1.145 26.266 15.602 1 98.56 174 TYR A CA 1
ATOM 1380 C C . TYR A 1 174 ? 0.07 25.344 15.57 1 98.56 174 TYR A C 1
ATOM 1382 O O . TYR A 1 174 ? 0.038 24.25 16.125 1 98.56 174 TYR A O 1
ATOM 1390 N N . VAL A 1 175 ? 1.148 25.75 14.992 1 98.75 175 VAL A N 1
ATOM 1391 C CA . VAL A 1 175 ? 2.322 24.906 14.773 1 98.75 175 VAL A CA 1
ATOM 1392 C C . VAL A 1 175 ? 3.551 25.562 15.398 1 98.75 175 VAL A C 1
ATOM 1394 O O . VAL A 1 175 ? 3.809 26.75 15.172 1 98.75 175 VAL A O 1
ATOM 1397 N N . GLN A 1 176 ? 4.27 24.828 16.156 1 98.12 176 GLN A N 1
ATOM 1398 C CA . GLN A 1 176 ? 5.562 25.281 16.656 1 98.12 176 GLN A CA 1
ATOM 1399 C C . GLN A 1 176 ? 6.688 24.906 15.703 1 98.12 176 GLN A C 1
ATOM 1401 O O . GLN A 1 176 ? 7.453 23.969 15.969 1 98.12 176 GLN A O 1
ATOM 1406 N N . VAL A 1 177 ? 6.871 25.672 14.773 1 98.06 177 VAL A N 1
ATOM 1407 C CA . VAL A 1 177 ? 7.727 25.375 13.625 1 98.06 177 VAL A CA 1
ATOM 1408 C C . VAL A 1 177 ? 9.18 25.234 14.086 1 98.06 177 VAL A C 1
ATOM 1410 O O . VAL A 1 177 ? 9.883 24.328 13.672 1 98.06 177 VAL A O 1
ATOM 1413 N N . HIS A 1 178 ? 9.641 26.141 14.961 1 96.25 178 HIS A N 1
ATOM 1414 C CA . HIS A 1 178 ? 11.016 26.109 15.438 1 96.25 178 HIS A CA 1
ATOM 1415 C C . HIS A 1 178 ? 11.328 24.828 16.172 1 96.25 178 HIS A C 1
ATOM 1417 O O . HIS A 1 178 ? 12.375 24.203 15.961 1 96.25 178 HIS A O 1
ATOM 1423 N N . GLU A 1 179 ? 10.398 24.422 17.016 1 96.88 179 GLU A N 1
ATOM 1424 C CA . GLU A 1 179 ? 10.594 23.203 17.797 1 96.88 179 GLU A CA 1
ATOM 1425 C C . GLU A 1 179 ? 10.625 21.969 16.875 1 96.88 179 GLU A C 1
ATOM 1427 O O . GLU A 1 179 ? 11.477 21.094 17.047 1 96.88 179 GLU A O 1
ATOM 1432 N N . LEU A 1 180 ? 9.734 21.922 15.938 1 98.19 180 LEU A N 1
ATOM 1433 C CA . LEU A 1 180 ? 9.68 20.797 15.008 1 98.19 180 LEU A CA 1
ATOM 1434 C C . LEU A 1 180 ? 10.969 20.688 14.203 1 98.19 180 LEU A C 1
ATOM 1436 O O . LEU A 1 180 ? 11.531 19.609 14.07 1 98.19 180 LEU A O 1
ATOM 1440 N N . LYS A 1 181 ? 11.383 21.828 13.727 1 97.31 181 LYS A N 1
ATOM 1441 C CA . LYS A 1 181 ? 12.617 21.844 12.945 1 97.31 181 LYS A CA 1
ATOM 1442 C C . LYS A 1 181 ? 13.797 21.328 13.766 1 97.31 181 LYS A C 1
ATOM 1444 O O . LYS A 1 181 ? 14.594 20.531 13.281 1 97.31 181 LYS A O 1
ATOM 1449 N N . THR A 1 182 ? 13.922 21.781 14.961 1 96.81 182 THR A N 1
ATOM 1450 C CA . THR A 1 182 ? 15.008 21.375 15.852 1 96.81 182 THR A CA 1
ATOM 1451 C C . THR A 1 182 ? 15 19.859 16.062 1 96.81 182 THR A C 1
ATOM 1453 O O . THR A 1 182 ? 16.047 19.219 15.992 1 96.81 182 THR A O 1
ATOM 1456 N N . ILE A 1 183 ? 13.859 19.297 16.281 1 97.69 183 ILE A N 1
ATOM 1457 C CA . ILE A 1 183 ? 13.719 17.859 16.5 1 97.69 183 ILE A CA 1
ATOM 1458 C C . ILE A 1 183 ? 14.125 17.094 15.25 1 97.69 183 ILE A C 1
ATOM 1460 O O . ILE A 1 183 ? 14.852 16.094 15.328 1 97.69 183 ILE A O 1
ATOM 1464 N N . LEU A 1 184 ? 13.68 17.562 14.117 1 97.56 184 LEU A N 1
ATOM 1465 C CA . LEU A 1 184 ? 13.969 16.906 12.844 1 97.56 184 LEU A CA 1
ATOM 1466 C C . LEU A 1 184 ? 15.461 16.969 12.523 1 97.56 184 LEU A C 1
ATOM 1468 O O . LEU A 1 184 ? 16.031 16.016 11.992 1 97.56 184 LEU A O 1
ATOM 1472 N N . GLN A 1 185 ? 16.078 18.094 12.828 1 96 185 GLN A N 1
ATOM 1473 C CA . GLN A 1 185 ? 17.5 18.25 12.578 1 96 185 GLN A CA 1
ATOM 1474 C C . GLN A 1 185 ? 18.328 17.266 13.414 1 96 185 GLN A C 1
ATOM 1476 O O . GLN A 1 185 ? 19.328 16.734 12.938 1 96 185 GLN A O 1
ATOM 1481 N N . LYS A 1 186 ? 17.906 17.031 14.539 1 95.56 186 LYS A N 1
ATOM 1482 C CA . LYS A 1 186 ? 18.609 16.125 15.445 1 95.56 186 LYS A CA 1
ATOM 1483 C C . LYS A 1 186 ? 18.391 14.664 15.031 1 95.56 186 LYS A C 1
ATOM 1485 O O . LYS A 1 186 ? 19.312 13.844 15.164 1 95.56 186 LYS A O 1
ATOM 1490 N N . SER A 1 187 ? 17.297 14.297 14.539 1 91.5 187 SER A N 1
ATOM 1491 C CA . SER A 1 187 ? 16.984 12.914 14.195 1 91.5 187 SER A CA 1
ATOM 1492 C C . SER A 1 187 ? 17.672 12.492 12.898 1 91.5 187 SER A C 1
ATOM 1494 O O . SER A 1 187 ? 18.297 11.438 12.844 1 91.5 187 SER A O 1
ATOM 1496 N N . GLY A 1 188 ? 17.594 13.305 11.805 1 85.25 188 GLY A N 1
ATOM 1497 C CA . GLY A 1 188 ? 18.172 13 10.508 1 85.25 188 GLY A CA 1
ATOM 1498 C C . GLY A 1 188 ? 17.594 11.742 9.875 1 85.25 188 GLY A C 1
ATOM 1499 O O . GLY A 1 188 ? 18.203 11.156 8.984 1 85.25 188 GLY A O 1
ATOM 1500 N N . SER A 1 189 ? 16.484 11.352 10.289 1 86.19 189 SER A N 1
ATOM 1501 C CA . SER A 1 189 ? 15.898 10.07 9.898 1 86.19 189 SER A CA 1
ATOM 1502 C C . SER A 1 189 ? 15.32 10.125 8.484 1 86.19 189 SER A C 1
ATOM 1504 O O . SER A 1 189 ? 14.945 11.195 8.008 1 86.19 189 SER A O 1
ATOM 1506 N N . GLN A 1 190 ? 15.414 9.023 7.852 1 92.56 190 GLN A N 1
ATOM 1507 C CA . GLN A 1 190 ? 14.789 8.828 6.547 1 92.56 190 GLN A CA 1
ATOM 1508 C C . GLN A 1 190 ? 13.516 8 6.664 1 92.56 190 GLN A C 1
ATOM 1510 O O . GLN A 1 190 ? 13.258 7.398 7.707 1 92.56 190 GLN A O 1
ATOM 1515 N N . ARG A 1 191 ? 12.727 8.094 5.621 1 97.94 191 ARG A N 1
ATOM 1516 C CA . ARG A 1 191 ? 11.492 7.332 5.547 1 97.94 191 ARG A CA 1
ATOM 1517 C C . ARG A 1 191 ? 10.633 7.551 6.793 1 97.94 191 ARG A C 1
ATOM 1519 O O . ARG A 1 191 ? 10.18 6.59 7.414 1 97.94 191 ARG A O 1
ATOM 1526 N N . VAL A 1 192 ? 10.461 8.828 7.078 1 98.44 192 VAL A N 1
ATOM 1527 C CA . VAL A 1 192 ? 9.781 9.227 8.305 1 98.44 192 VAL A CA 1
ATOM 1528 C C . VAL A 1 192 ? 8.312 9.539 8.008 1 98.44 192 VAL A C 1
ATOM 1530 O O . VAL A 1 192 ? 8.008 10.242 7.039 1 98.44 192 VAL A O 1
ATOM 1533 N N . TYR A 1 193 ? 7.488 9.016 8.719 1 98.81 193 TYR A N 1
ATOM 1534 C CA . TYR A 1 193 ? 6.07 9.328 8.859 1 98.81 193 TYR A CA 1
ATOM 1535 C C . TYR A 1 193 ? 5.711 9.602 10.312 1 98.81 193 TYR A C 1
ATOM 1537 O O . TYR A 1 193 ? 5.555 8.672 11.109 1 98.81 193 TYR A O 1
ATOM 1545 N N . TRP A 1 194 ? 5.617 10.914 10.688 1 98.88 194 TRP A N 1
ATOM 1546 C CA . TRP A 1 194 ? 5.555 11.375 12.07 1 98.88 194 TRP A CA 1
ATOM 1547 C C . TRP A 1 194 ? 4.25 12.117 12.336 1 98.88 194 TRP A C 1
ATOM 1549 O O . TRP A 1 194 ? 3.891 13.039 11.594 1 98.88 194 TRP A O 1
ATOM 1559 N N . GLY A 1 195 ? 3.48 11.68 13.305 1 98.81 195 GLY A N 1
ATOM 1560 C CA . GLY A 1 195 ? 2.219 12.289 13.695 1 98.81 195 GLY A CA 1
ATOM 1561 C C . GLY A 1 195 ? 1.496 11.523 14.789 1 98.81 195 GLY A C 1
ATOM 1562 O O . GLY A 1 195 ? 2.119 10.773 15.547 1 98.81 195 GLY A O 1
ATOM 1563 N N . PHE A 1 196 ? 0.269 11.805 14.984 1 98.81 196 PHE A N 1
ATOM 1564 C CA . PHE A 1 196 ? -0.603 11.109 15.914 1 98.81 196 PHE A CA 1
ATOM 1565 C C . PHE A 1 196 ? -1.37 9.992 15.211 1 98.81 196 PHE A C 1
ATOM 1567 O O . PHE A 1 196 ? -2.326 10.266 14.484 1 98.81 196 PHE A O 1
ATOM 1574 N N . PHE A 1 197 ? -0.976 8.758 15.492 1 98.81 197 PHE A N 1
ATOM 1575 C CA . PHE A 1 197 ? -1.498 7.637 14.719 1 98.81 197 PHE A CA 1
ATOM 1576 C C . PHE A 1 197 ? -2.762 7.074 15.359 1 98.81 197 PHE A C 1
ATOM 1578 O O . PHE A 1 197 ? -2.918 7.125 16.578 1 98.81 197 PHE A O 1
ATOM 1585 N N . ASP A 1 198 ? -3.596 6.609 14.523 1 98.12 198 ASP A N 1
ATOM 1586 C CA . ASP A 1 198 ? -4.777 5.852 14.93 1 98.12 198 ASP A CA 1
ATOM 1587 C C . ASP A 1 198 ? -4.934 4.586 1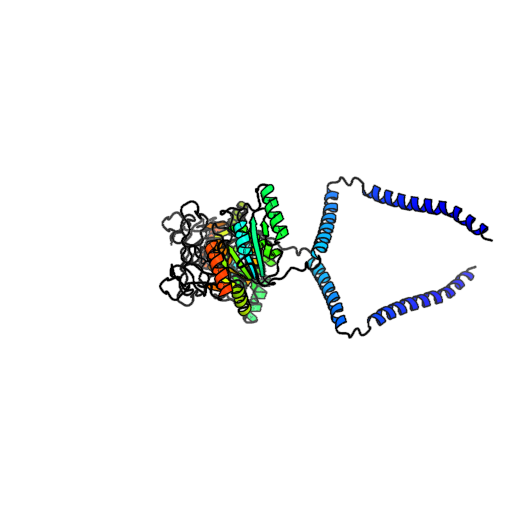4.086 1 98.12 198 ASP A C 1
ATOM 1589 O O . ASP A 1 198 ? -4.895 4.648 12.852 1 98.12 198 ASP A O 1
ATOM 1593 N N . GLY A 1 199 ? -5.059 3.455 14.688 1 97.38 199 GLY A N 1
ATOM 1594 C CA . GLY A 1 199 ? -5.254 2.193 13.992 1 97.38 199 GLY A CA 1
ATOM 1595 C C . GLY A 1 199 ? -6.621 1.582 14.234 1 97.38 199 GLY A C 1
ATOM 1596 O O . GLY A 1 199 ? -6.91 0.481 13.758 1 97.38 199 GLY A O 1
ATOM 1597 N N . ARG A 1 200 ? -7.555 2.318 14.883 1 96.56 200 ARG A N 1
ATOM 1598 C CA . ARG A 1 200 ? -8.828 1.754 15.328 1 96.56 200 ARG A CA 1
ATOM 1599 C C . ARG A 1 200 ? -9.984 2.277 14.484 1 96.56 200 ARG A C 1
ATOM 1601 O O . ARG A 1 200 ? -11.109 1.786 14.594 1 96.56 200 ARG A O 1
ATOM 1608 N N . ALA A 1 201 ? -9.68 3.238 13.672 1 94.5 201 ALA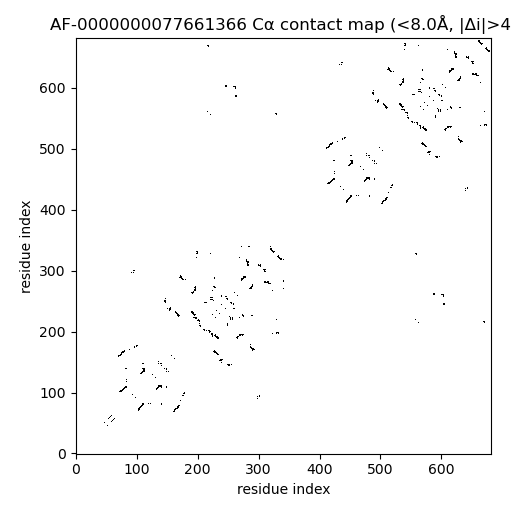 A N 1
ATOM 1609 C CA . ALA A 1 201 ? -10.75 3.984 13.023 1 94.5 201 ALA A CA 1
ATOM 1610 C C . ALA A 1 201 ? -11.594 3.07 12.141 1 94.5 201 ALA A C 1
ATOM 1612 O O . ALA A 1 201 ? -11.062 2.215 11.43 1 94.5 201 ALA A O 1
ATOM 1613 N N . HIS A 1 202 ? -12.906 3.275 12.18 1 93 202 HIS A N 1
ATOM 1614 C CA . HIS A 1 202 ? -13.828 2.506 11.359 1 93 202 HIS A CA 1
ATOM 1615 C C . HIS A 1 202 ? -13.914 3.072 9.945 1 93 202 HIS A C 1
ATOM 1617 O O . HIS A 1 202 ? -13.836 4.289 9.75 1 93 202 HIS A O 1
ATOM 1623 N N . VAL A 1 203 ? -14.133 2.18 9.062 1 91.19 203 VAL A N 1
ATOM 1624 C CA . VAL A 1 203 ? -14.406 2.609 7.695 1 91.19 203 VAL A CA 1
ATOM 1625 C C . VAL A 1 203 ? -15.797 3.236 7.621 1 91.19 203 VAL A C 1
ATOM 1627 O O . VAL A 1 203 ? -16.75 2.699 8.172 1 91.19 203 VAL A O 1
ATOM 1630 N N . LYS A 1 204 ? -15.852 4.309 7.027 1 81.5 204 LYS A N 1
ATOM 1631 C CA . LYS A 1 204 ? -17.141 4.98 6.891 1 81.5 204 LYS A CA 1
ATOM 1632 C C . LYS A 1 204 ? -18.047 4.23 5.918 1 81.5 204 LYS A C 1
ATOM 1634 O O . LYS A 1 204 ? -17.766 4.156 4.723 1 81.5 204 LYS A O 1
ATOM 1639 N N . LYS A 1 205 ? -19.156 3.564 6.383 1 71.19 205 LYS A N 1
ATOM 1640 C CA . LYS A 1 205 ? -20 2.691 5.57 1 71.19 205 LYS A CA 1
ATOM 1641 C C . LYS A 1 205 ? -21.375 3.307 5.348 1 71.19 205 LYS A C 1
ATOM 1643 O O . LYS A 1 205 ? -22.25 2.678 4.758 1 71.19 205 LYS A O 1
ATOM 1648 N N . GLN A 1 206 ? -21.594 4.363 5.906 1 67.88 206 GLN A N 1
ATOM 1649 C CA . GLN A 1 206 ? -22.906 4.988 5.719 1 67.88 206 GLN A CA 1
ATOM 1650 C C . GLN A 1 206 ? -22.781 6.5 5.57 1 67.88 206 GLN A C 1
ATOM 1652 O O . GLN A 1 206 ? -21.75 7.082 5.934 1 67.88 206 GLN A O 1
ATOM 1657 N N . GLY A 1 207 ? -23.75 7.016 4.895 1 59.69 207 GLY A N 1
ATOM 1658 C CA . GLY A 1 207 ? -23.812 8.461 4.789 1 59.69 207 GLY A CA 1
ATOM 1659 C C . GLY A 1 207 ? -23.016 9.016 3.627 1 59.69 207 GLY A C 1
ATOM 1660 O O . GLY A 1 207 ? -22.641 8.281 2.713 1 59.69 207 GLY A O 1
ATOM 1661 N N . LYS A 1 208 ? -22.969 10.336 3.637 1 55.84 208 LYS A N 1
ATOM 1662 C CA . LYS A 1 208 ? -22.344 11.141 2.59 1 55.84 208 LYS A CA 1
ATOM 1663 C C . LYS A 1 208 ? -20.891 10.75 2.395 1 55.84 208 LYS A C 1
ATOM 1665 O O . LYS A 1 208 ? -20.344 10.906 1.302 1 55.84 208 LYS A O 1
ATOM 1670 N N . TRP A 1 209 ? -20.359 10.008 3.412 1 60.28 209 TRP A N 1
ATOM 1671 C CA . TRP A 1 209 ? -18.922 9.766 3.375 1 60.28 209 TRP A CA 1
ATOM 1672 C C . TRP A 1 209 ? -18.625 8.289 3.141 1 60.28 209 TRP A C 1
ATOM 1674 O O . TRP A 1 209 ? -17.547 7.805 3.473 1 60.28 209 TRP A O 1
ATOM 1684 N N . LEU A 1 210 ? -19.531 7.656 2.504 1 68.62 210 LEU A N 1
ATOM 1685 C CA . LEU A 1 210 ? -19.406 6.23 2.223 1 68.62 210 LEU A CA 1
ATOM 1686 C C . LEU A 1 210 ? -18.156 5.941 1.4 1 68.62 210 LEU A C 1
ATOM 1688 O O . LEU A 1 210 ? -17.922 6.586 0.377 1 68.62 210 LEU A O 1
ATOM 1692 N N . GLU A 1 211 ? -17.297 5.199 2.033 1 80.56 211 GLU A N 1
ATOM 1693 C CA . GLU A 1 211 ? -16.125 4.711 1.312 1 80.56 211 GLU A CA 1
ATOM 1694 C C . GLU A 1 211 ? -16.359 3.316 0.743 1 80.56 211 GLU A C 1
ATOM 1696 O O . GLU A 1 211 ? -15.922 2.32 1.319 1 80.56 211 GLU A O 1
ATOM 1701 N N . LYS A 1 212 ? -17 3.182 -0.391 1 75.44 212 LYS A N 1
ATOM 1702 C CA . LYS A 1 212 ? -17.391 1.902 -0.98 1 75.44 212 LYS A CA 1
ATOM 1703 C C . LYS A 1 212 ? -16.172 1.16 -1.528 1 75.44 212 LYS A C 1
ATOM 1705 O O . LYS A 1 212 ? -16.172 -0.07 -1.607 1 75.44 212 LYS A O 1
ATOM 1710 N N . ASN A 1 213 ? -15.172 1.885 -1.712 1 86.56 213 ASN A N 1
ATOM 1711 C CA . ASN A 1 213 ? -14.062 1.272 -2.434 1 86.56 213 ASN A CA 1
ATOM 1712 C C . ASN A 1 213 ? -12.953 0.831 -1.485 1 86.56 213 ASN A C 1
ATOM 1714 O O . ASN A 1 213 ? -11.898 0.368 -1.927 1 86.56 213 ASN A O 1
ATOM 1718 N N . PHE A 1 214 ? -13.242 1.006 -0.165 1 94.06 214 PHE A N 1
ATOM 1719 C CA . PHE A 1 214 ? -12.227 0.54 0.77 1 94.06 214 PHE A CA 1
ATOM 1720 C C . PHE A 1 214 ? -12.375 -0.955 1.028 1 94.06 214 PHE A C 1
ATOM 1722 O O . PHE A 1 214 ? -13.203 -1.371 1.839 1 94.06 214 PHE A O 1
ATOM 1729 N N . VAL A 1 215 ? -11.508 -1.796 0.43 1 95.06 215 VAL A N 1
ATOM 1730 C CA . VAL A 1 215 ? -11.672 -3.246 0.46 1 95.06 215 VAL A CA 1
ATOM 1731 C C . VAL A 1 215 ? -10.477 -3.887 1.161 1 95.06 215 VAL A C 1
ATOM 1733 O O . VAL A 1 215 ? -10.266 -5.098 1.061 1 95.06 215 VAL A O 1
ATOM 1736 N N . LEU A 1 216 ? -9.664 -3.145 1.907 1 97.19 216 LEU A N 1
ATOM 1737 C CA . LEU A 1 216 ? -8.359 -3.605 2.361 1 97.19 216 LEU A CA 1
ATOM 1738 C C . LEU A 1 216 ? -8.461 -4.242 3.742 1 97.19 216 LEU A C 1
ATOM 1740 O O . LEU A 1 216 ? -7.676 -5.137 4.074 1 97.19 216 LEU A O 1
ATOM 1744 N N . CYS A 1 217 ? -9.32 -3.771 4.523 1 96.81 217 CYS A N 1
ATOM 1745 C CA . CYS A 1 217 ? -9.398 -4.133 5.934 1 96.81 217 CYS A CA 1
ATOM 1746 C C . CYS A 1 217 ? -10.75 -3.754 6.523 1 96.81 217 CYS A C 1
ATOM 1748 O O . CYS A 1 217 ? -11.445 -2.889 5.984 1 96.81 217 CYS A O 1
ATOM 1750 N N . ASP A 1 218 ? -11.102 -4.387 7.59 1 95.62 218 ASP A N 1
ATOM 1751 C CA . ASP A 1 218 ? -12.336 -4.047 8.281 1 95.62 218 ASP A CA 1
ATOM 1752 C C . ASP A 1 218 ? -12.273 -2.639 8.867 1 95.62 218 ASP A C 1
ATOM 1754 O O . ASP A 1 218 ? -13.297 -1.971 9.016 1 95.62 218 ASP A O 1
ATOM 1758 N N . ARG A 1 219 ? -11.094 -2.24 9.258 1 96.12 219 ARG A N 1
ATOM 1759 C CA . ARG A 1 219 ? -10.773 -0.905 9.75 1 96.12 219 ARG A CA 1
ATOM 1760 C C . ARG A 1 219 ? -9.812 -0.191 8.805 1 96.12 219 ARG A C 1
ATOM 1762 O O . ARG A 1 219 ? -9.164 -0.828 7.973 1 96.12 219 ARG A O 1
ATOM 1769 N N . TYR A 1 220 ? -9.883 1.15 8.922 1 96.94 220 TYR A N 1
ATOM 1770 C CA . TYR A 1 220 ? -8.828 1.839 8.188 1 96.94 220 TYR A CA 1
ATOM 1771 C C . TYR A 1 220 ? -7.453 1.382 8.664 1 96.94 220 TYR A C 1
ATOM 1773 O O . TYR A 1 220 ? -7.273 1.031 9.828 1 96.94 220 TYR A O 1
ATOM 1781 N N . LEU A 1 221 ? -6.512 1.324 7.738 1 98.19 221 LEU A N 1
ATOM 1782 C CA . LEU A 1 221 ? -5.129 1.086 8.141 1 98.19 221 LEU A CA 1
ATOM 1783 C C . LEU A 1 221 ? -4.613 2.221 9.023 1 98.19 221 LEU A C 1
ATOM 1785 O O . LEU A 1 221 ? -5.152 3.332 8.984 1 98.19 221 LEU A O 1
ATOM 1789 N N . PRO A 1 222 ? -3.59 1.92 9.82 1 98.44 222 PRO A N 1
ATOM 1790 C CA . PRO A 1 222 ? -3.039 2.98 10.664 1 98.44 222 PRO A CA 1
ATOM 1791 C C . PRO A 1 222 ? -2.588 4.199 9.859 1 98.44 222 PRO A C 1
ATOM 1793 O O . PRO A 1 222 ? -1.938 4.055 8.82 1 98.44 222 PRO A O 1
ATOM 1796 N N . TYR A 1 223 ? -2.959 5.293 10.289 1 98.56 223 TYR A N 1
ATOM 1797 C CA . TYR A 1 223 ? -2.598 6.555 9.648 1 98.56 223 TYR A CA 1
ATOM 1798 C C . TYR A 1 223 ? -2.393 7.652 10.688 1 98.56 223 TYR A C 1
ATOM 1800 O O . TYR A 1 223 ? -2.885 7.551 11.812 1 98.56 223 TYR A O 1
ATOM 1808 N N . ALA A 1 224 ? -1.553 8.633 10.352 1 98.81 224 ALA A N 1
ATOM 1809 C CA . ALA A 1 224 ? -1.467 9.836 11.172 1 98.81 224 ALA A CA 1
ATOM 1810 C C . ALA A 1 224 ? -2.664 10.75 10.922 1 98.81 224 ALA A C 1
ATOM 1812 O O . ALA A 1 224 ? -2.949 11.117 9.781 1 98.81 224 ALA A O 1
ATOM 1813 N N . VAL A 1 225 ? -3.264 11.156 11.945 1 98.06 225 VAL A N 1
ATOM 1814 C CA . VAL A 1 225 ? -4.512 11.906 11.867 1 98.06 225 VAL A CA 1
ATOM 1815 C C . VAL A 1 225 ? -4.277 13.234 11.156 1 98.06 225 VAL A C 1
ATOM 1817 O O . VAL A 1 225 ? -3.229 13.859 11.336 1 98.06 225 VAL A O 1
ATOM 1820 N N . GLY A 1 226 ? -5.223 13.727 10.492 1 97.56 226 GLY A N 1
ATOM 1821 C CA . GLY A 1 226 ? -5.105 14.672 9.391 1 97.56 226 GLY A CA 1
ATOM 1822 C C . GLY A 1 226 ? -4.844 16.094 9.852 1 97.56 226 GLY A C 1
ATOM 1823 O O . GLY A 1 226 ? -4.496 16.953 9.047 1 97.56 226 GLY A O 1
ATOM 1824 N N . GLY A 1 227 ? -4.961 16.328 11.164 1 97.88 227 GLY A N 1
ATOM 1825 C CA . GLY A 1 227 ? -4.734 17.688 11.633 1 97.88 227 GLY A CA 1
ATOM 1826 C C . GLY A 1 227 ? -3.314 18.156 11.414 1 97.88 227 GLY A C 1
ATOM 1827 O O . GLY A 1 227 ? -3.057 19.375 11.391 1 97.88 227 GLY A O 1
ATOM 1828 N N . GLY A 1 228 ? -2.434 17.219 11.312 1 98.75 228 GLY A N 1
ATOM 1829 C CA . GLY A 1 228 ? -1.037 17.516 11.047 1 98.75 228 GLY A CA 1
ATOM 1830 C C . GLY A 1 228 ? -0.132 16.297 11.148 1 98.75 228 GLY A C 1
ATOM 1831 O O . GLY A 1 228 ? -0.225 15.531 12.109 1 98.75 228 GLY A O 1
ATOM 1832 N N . TYR A 1 229 ? 0.698 16.141 10.203 1 98.94 229 TYR A N 1
ATOM 1833 C CA . TYR A 1 229 ? 1.697 15.086 10.234 1 98.94 229 TYR A CA 1
ATOM 1834 C C . TYR A 1 229 ? 2.879 15.422 9.336 1 98.94 229 TYR A C 1
ATOM 1836 O O . TYR A 1 229 ? 2.777 16.297 8.461 1 98.94 229 TYR A O 1
ATOM 1844 N N . ILE A 1 230 ? 4 14.789 9.57 1 98.88 230 ILE A N 1
ATOM 1845 C CA . ILE A 1 230 ? 5.238 15.055 8.852 1 98.88 230 ILE A CA 1
ATOM 1846 C C . ILE A 1 230 ? 5.668 13.805 8.078 1 98.88 230 ILE A C 1
ATOM 1848 O O . ILE A 1 230 ? 5.59 12.688 8.602 1 98.88 230 ILE A O 1
ATOM 1852 N N . ILE A 1 231 ? 6.074 14.039 6.875 1 98.81 231 ILE A N 1
ATOM 1853 C CA . ILE A 1 231 ? 6.59 12.984 6.008 1 98.81 231 ILE A CA 1
ATOM 1854 C C . ILE A 1 231 ? 7.941 13.406 5.434 1 98.81 231 ILE A C 1
ATOM 1856 O O . ILE A 1 231 ? 8.133 14.578 5.082 1 98.81 231 ILE A O 1
ATOM 1860 N N . SER A 1 232 ? 8.867 12.484 5.348 1 98.62 232 SER A N 1
ATOM 1861 C CA . SER A 1 232 ? 10.148 12.781 4.727 1 98.62 232 SER A CA 1
ATOM 1862 C C . SER A 1 232 ? 10.023 12.859 3.207 1 98.62 232 SER A C 1
ATOM 1864 O O . SER A 1 232 ? 9.109 12.273 2.627 1 98.62 232 SER A O 1
ATOM 1866 N N . SER A 1 233 ? 10.977 13.531 2.59 1 98.25 233 SER A N 1
ATOM 1867 C CA . SER A 1 233 ? 10.914 13.844 1.166 1 98.25 233 SER A CA 1
ATOM 1868 C C . SER A 1 233 ? 10.969 12.578 0.318 1 98.25 233 SER A C 1
ATOM 1870 O O . SER A 1 233 ? 10.375 12.516 -0.76 1 98.25 233 SER A O 1
ATOM 1872 N N . ASP A 1 234 ? 11.633 11.547 0.739 1 98.19 234 ASP A N 1
ATOM 1873 C CA . ASP A 1 234 ? 11.711 10.297 -0.012 1 98.19 234 ASP A CA 1
ATOM 1874 C C . ASP A 1 234 ? 10.344 9.625 -0.11 1 98.19 234 ASP A C 1
ATOM 1876 O O . ASP A 1 234 ? 9.992 9.07 -1.151 1 98.19 234 ASP A O 1
ATOM 1880 N N . LEU A 1 235 ? 9.586 9.711 0.939 1 98.81 235 LEU A N 1
ATOM 1881 C CA . LEU A 1 235 ? 8.234 9.148 0.906 1 98.81 235 LEU A CA 1
ATOM 1882 C C . LEU A 1 235 ? 7.324 9.984 0.015 1 98.81 235 LEU A C 1
ATOM 1884 O O . LEU A 1 235 ? 6.469 9.438 -0.688 1 98.81 235 LEU A O 1
ATOM 1888 N N . VAL A 1 236 ? 7.496 11.281 0.049 1 98.81 236 VAL A N 1
ATOM 1889 C CA . VAL A 1 236 ? 6.734 12.148 -0.847 1 98.81 236 VAL A CA 1
ATOM 1890 C C . VAL A 1 236 ? 7.09 11.828 -2.297 1 98.81 236 VAL A C 1
ATOM 1892 O O . VAL A 1 236 ? 6.215 11.805 -3.166 1 98.81 236 VAL A O 1
ATOM 1895 N N . ARG A 1 237 ? 8.32 11.633 -2.568 1 98.56 237 ARG A N 1
ATOM 1896 C CA . ARG A 1 237 ? 8.758 11.266 -3.908 1 98.56 237 ARG A CA 1
ATOM 1897 C C . ARG A 1 237 ? 8.078 9.984 -4.375 1 98.56 237 ARG A C 1
ATOM 1899 O O . ARG A 1 237 ? 7.609 9.898 -5.512 1 98.56 237 ARG A O 1
ATOM 1906 N N . TYR A 1 238 ? 8.07 9 -3.514 1 98.81 238 TYR A N 1
ATOM 1907 C CA . TYR A 1 238 ? 7.363 7.762 -3.824 1 98.81 238 TYR A CA 1
ATOM 1908 C C . TYR A 1 238 ? 5.922 8.047 -4.23 1 98.81 238 TYR A C 1
ATOM 1910 O O . TYR A 1 238 ? 5.449 7.543 -5.254 1 98.81 238 TYR A O 1
ATOM 1918 N N . ILE A 1 239 ? 5.23 8.844 -3.436 1 98.94 239 ILE A N 1
ATOM 1919 C CA . ILE A 1 239 ? 3.83 9.148 -3.705 1 98.94 239 ILE A CA 1
ATOM 1920 C C . ILE A 1 239 ? 3.711 9.891 -5.035 1 98.94 239 ILE A C 1
ATOM 1922 O O . ILE A 1 239 ? 2.893 9.531 -5.883 1 98.94 239 ILE A O 1
ATOM 1926 N N . ALA A 1 240 ? 4.531 10.883 -5.18 1 98.75 240 ALA A N 1
ATOM 1927 C CA . ALA A 1 240 ? 4.473 11.734 -6.367 1 98.75 240 ALA A CA 1
ATOM 1928 C C . ALA A 1 240 ? 4.762 10.922 -7.633 1 98.75 240 ALA A C 1
ATOM 1930 O O . ALA A 1 240 ? 4.117 11.125 -8.664 1 98.75 240 ALA A O 1
ATOM 1931 N N . GLN A 1 241 ? 5.652 10.016 -7.578 1 98.25 241 GLN A N 1
ATOM 1932 C CA . GLN A 1 241 ? 6.059 9.25 -8.75 1 98.25 241 GLN A CA 1
ATOM 1933 C C . GLN A 1 241 ? 5.008 8.195 -9.102 1 98.25 241 GLN A C 1
ATOM 1935 O O . GLN A 1 241 ? 4.949 7.734 -10.242 1 98.25 241 GLN A O 1
ATOM 1940 N N . ASN A 1 242 ? 4.207 7.816 -8.156 1 98.56 242 ASN A N 1
ATOM 1941 C CA . ASN A 1 242 ? 3.232 6.758 -8.398 1 98.56 242 ASN A CA 1
ATOM 1942 C C . ASN A 1 242 ? 1.804 7.297 -8.359 1 98.56 242 ASN A C 1
ATOM 1944 O O . ASN A 1 242 ? 0.848 6.523 -8.273 1 98.56 242 ASN A O 1
ATOM 1948 N N . TRP A 1 243 ? 1.6 8.578 -8.477 1 98.06 243 TRP A N 1
ATOM 1949 C CA . TRP A 1 243 ? 0.323 9.234 -8.219 1 98.06 243 TRP A CA 1
ATOM 1950 C C . TRP A 1 243 ? -0.762 8.703 -9.148 1 98.06 243 TRP A C 1
ATOM 1952 O O . TRP A 1 243 ? -1.934 8.633 -8.773 1 98.06 243 TRP A O 1
ATOM 1962 N N . ARG A 1 244 ? -0.432 8.219 -10.32 1 97.19 244 ARG A N 1
ATOM 1963 C CA . ARG A 1 244 ? -1.42 7.777 -11.297 1 97.19 244 ARG A CA 1
ATOM 1964 C C . ARG A 1 244 ? -2.039 6.445 -10.891 1 97.19 244 ARG A C 1
ATOM 1966 O O . ARG A 1 244 ? -3.145 6.113 -11.32 1 97.19 244 ARG A O 1
ATOM 1973 N N . LEU A 1 245 ? -1.335 5.723 -10.086 1 98.19 245 LEU A N 1
ATOM 1974 C CA . LEU A 1 245 ? -1.773 4.375 -9.734 1 98.19 245 LEU A CA 1
ATOM 1975 C C . LEU A 1 245 ? -2.457 4.371 -8.367 1 98.19 245 LEU A C 1
ATOM 1977 O O . LEU A 1 245 ? -3.16 3.416 -8.023 1 98.19 245 LEU A O 1
ATOM 1981 N N . LEU A 1 246 ? -2.26 5.371 -7.566 1 98.44 246 LEU A N 1
ATOM 1982 C CA . LEU A 1 246 ? -2.68 5.355 -6.168 1 98.44 246 LEU A CA 1
ATOM 1983 C C . LEU A 1 246 ? -4.188 5.555 -6.051 1 98.44 246 LEU A C 1
ATOM 1985 O O . LEU A 1 246 ? -4.75 6.457 -6.676 1 98.44 246 LEU A O 1
ATOM 1989 N N . GLN A 1 247 ? -4.777 4.656 -5.262 1 97.44 247 GLN A N 1
ATOM 1990 C CA . GLN A 1 247 ? -6.191 4.82 -4.945 1 97.44 247 GLN A CA 1
ATOM 1991 C C . GLN A 1 247 ? -6.414 6 -4.004 1 97.44 247 GLN A C 1
ATOM 1993 O O . GLN A 1 247 ? -5.656 6.188 -3.047 1 97.44 247 GLN A O 1
ATOM 1998 N N . ARG A 1 248 ? -7.441 6.781 -4.281 1 95.56 248 ARG A N 1
ATOM 1999 C CA . ARG A 1 248 ? -7.75 7.941 -3.455 1 95.56 248 ARG A CA 1
ATOM 2000 C C . ARG A 1 248 ? -9.016 7.711 -2.639 1 95.56 248 ARG A C 1
ATOM 2002 O O . ARG A 1 248 ? -10.039 7.285 -3.176 1 95.56 248 ARG A O 1
ATOM 2009 N N . PHE A 1 249 ? -8.906 7.961 -1.398 1 94.5 249 PHE A N 1
ATOM 2010 C CA . PHE A 1 249 ? -10.047 7.895 -0.489 1 94.5 249 PHE A CA 1
ATOM 2011 C C . PHE A 1 249 ? -10.492 9.289 -0.082 1 94.5 249 PHE A C 1
ATOM 2013 O O . PHE A 1 249 ? -9.82 10.281 -0.378 1 94.5 249 PHE A O 1
ATOM 2020 N N . HIS A 1 250 ? -11.609 9.359 0.574 1 90.5 250 HIS A N 1
ATOM 2021 C CA . HIS A 1 250 ? -12.195 10.648 0.908 1 90.5 250 HIS A CA 1
ATOM 2022 C C . HIS A 1 250 ? -11.305 11.43 1.87 1 90.5 250 HIS A C 1
ATOM 2024 O O . HIS A 1 250 ? -11.086 12.625 1.689 1 90.5 250 HIS A O 1
ATOM 2030 N N . SER A 1 251 ? -10.875 10.734 2.846 1 93.25 251 SER A N 1
ATOM 2031 C CA . SER A 1 251 ? -9.984 11.375 3.812 1 93.25 251 SER A CA 1
ATOM 2032 C C . SER A 1 251 ? -8.531 11.312 3.357 1 93.25 251 SER A C 1
ATOM 2034 O O . SER A 1 251 ? -7.996 10.219 3.141 1 93.25 251 SER A O 1
ATOM 2036 N N . GLU A 1 252 ? -7.969 12.484 3.262 1 96.62 252 GLU A N 1
ATOM 2037 C CA . GLU A 1 252 ? -6.613 12.539 2.721 1 96.62 252 GLU A CA 1
ATOM 2038 C C . GLU A 1 252 ? -5.625 11.82 3.639 1 96.62 252 GLU A C 1
ATOM 2040 O O . GLU A 1 252 ? -4.668 11.211 3.166 1 96.62 252 GLU A O 1
ATOM 2045 N N . ASP A 1 253 ? -5.84 11.898 4.973 1 97.62 253 ASP A N 1
ATOM 2046 C CA . ASP A 1 253 ? -4.926 11.25 5.914 1 97.62 253 ASP A CA 1
ATOM 2047 C C . ASP A 1 253 ? -5.039 9.734 5.832 1 97.62 253 ASP A C 1
ATOM 2049 O O . ASP A 1 253 ? -4.031 9.023 5.895 1 97.62 253 ASP A O 1
ATOM 2053 N N . VAL A 1 254 ? -6.25 9.211 5.625 1 97.06 254 VAL A N 1
ATOM 2054 C CA . VAL A 1 254 ? -6.465 7.781 5.398 1 97.06 254 VAL A CA 1
ATOM 2055 C C . VAL A 1 254 ? -5.746 7.348 4.121 1 97.06 254 VAL A C 1
ATOM 2057 O O . VAL A 1 254 ? -5.094 6.305 4.09 1 97.06 254 VAL A O 1
ATOM 2060 N N . SER A 1 255 ? -5.859 8.164 3.09 1 98.06 255 SER A N 1
ATOM 2061 C CA . SER A 1 255 ? -5.188 7.871 1.827 1 98.06 255 SER A CA 1
ATOM 2062 C C . SER A 1 255 ? -3.68 7.773 2.014 1 98.06 255 SER A C 1
ATOM 2064 O O . SER A 1 255 ? -3.049 6.828 1.532 1 98.06 255 SER A O 1
ATOM 2066 N N . VAL A 1 256 ? -3.129 8.703 2.709 1 98.88 256 VAL A N 1
ATOM 2067 C CA . VAL A 1 256 ? -1.688 8.695 2.939 1 98.88 256 VAL A CA 1
ATOM 2068 C C . VAL A 1 256 ? -1.292 7.449 3.725 1 98.88 256 VAL A C 1
ATOM 2070 O O . VAL A 1 256 ? -0.281 6.812 3.418 1 98.88 256 VAL A O 1
ATOM 2073 N N . GLY A 1 257 ? -2.09 7.125 4.73 1 98.75 257 GLY A N 1
ATOM 2074 C CA . GLY A 1 257 ? -1.842 5.898 5.465 1 98.75 257 GLY A CA 1
ATOM 2075 C C . GLY A 1 257 ? -1.785 4.672 4.574 1 98.75 257 GLY A C 1
ATOM 2076 O O . GLY A 1 257 ? -0.911 3.816 4.738 1 98.75 257 GLY A O 1
ATOM 2077 N N . VAL A 1 258 ? -2.658 4.613 3.613 1 98.69 258 VAL A N 1
ATOM 2078 C CA . VAL A 1 258 ? -2.732 3.482 2.693 1 98.69 258 VAL A CA 1
ATOM 2079 C C . VAL A 1 258 ? -1.571 3.543 1.704 1 98.69 258 VAL A C 1
ATOM 2081 O O . VAL A 1 258 ? -0.926 2.529 1.432 1 98.69 258 VAL A O 1
ATOM 2084 N N . TRP A 1 259 ? -1.287 4.746 1.178 1 98.88 259 TRP A N 1
ATOM 2085 C CA . TRP A 1 259 ? -0.24 4.91 0.175 1 98.88 259 TRP A CA 1
ATOM 2086 C C . TRP A 1 259 ? 1.114 4.477 0.724 1 98.88 259 TRP A C 1
ATOM 2088 O O . TRP A 1 259 ? 1.944 3.936 -0.011 1 98.88 259 TRP A O 1
ATOM 2098 N N . LEU A 1 260 ? 1.33 4.648 1.988 1 98.88 260 LEU A N 1
ATOM 2099 C CA . LEU A 1 260 ? 2.635 4.371 2.582 1 98.88 260 LEU A CA 1
ATOM 2100 C C . LEU A 1 260 ? 2.654 2.992 3.234 1 98.88 260 LEU A C 1
ATOM 2102 O O . LEU A 1 260 ? 3.707 2.525 3.676 1 98.88 260 LEU A O 1
ATOM 2106 N N . ALA A 1 261 ? 1.583 2.26 3.221 1 98.62 261 ALA A N 1
ATOM 2107 C CA . ALA A 1 261 ? 1.404 1.009 3.953 1 98.62 261 ALA A CA 1
ATOM 2108 C C . ALA A 1 261 ? 2.402 -0.047 3.486 1 98.62 261 ALA A C 1
ATOM 2110 O O . ALA A 1 261 ? 2.953 -0.793 4.301 1 98.62 261 ALA A O 1
ATOM 2111 N N . PRO A 1 262 ? 2.695 -0.122 2.203 1 98.56 262 PRO A N 1
ATOM 2112 C CA . PRO A 1 262 ? 3.566 -1.213 1.761 1 98.56 262 PRO A CA 1
ATOM 2113 C C . PRO A 1 262 ? 5.039 -0.957 2.074 1 98.56 262 PRO A C 1
ATOM 2115 O O . PRO A 1 262 ? 5.879 -1.833 1.863 1 98.56 262 PRO A O 1
ATOM 2118 N N . LEU A 1 263 ? 5.332 0.187 2.541 1 98.62 263 LEU A N 1
ATOM 2119 C CA . LEU A 1 263 ? 6.727 0.61 2.609 1 98.62 263 LEU A CA 1
ATOM 2120 C C . LEU A 1 263 ? 7.324 0.293 3.977 1 98.62 263 LEU A C 1
ATOM 2122 O O . LEU A 1 263 ? 6.613 0.292 4.984 1 98.62 263 LEU A O 1
ATOM 2126 N N . GLU A 1 264 ? 8.609 0.003 3.904 1 97.38 264 GLU A N 1
ATOM 2127 C CA . GLU A 1 264 ? 9.391 -0.087 5.133 1 97.38 264 GLU A CA 1
ATOM 2128 C C . GLU A 1 264 ? 9.781 1.298 5.641 1 97.38 264 GLU A C 1
ATOM 2130 O O . GLU A 1 264 ? 10.812 1.846 5.238 1 97.38 264 GLU A O 1
ATOM 2135 N N . ILE A 1 265 ? 8.984 1.835 6.551 1 97.38 265 ILE A N 1
ATOM 2136 C CA . ILE A 1 265 ? 9.18 3.223 6.957 1 97.38 265 ILE A CA 1
ATOM 2137 C C . ILE A 1 265 ? 9.195 3.32 8.484 1 97.38 265 ILE A C 1
ATOM 2139 O O . ILE A 1 265 ? 8.867 2.352 9.172 1 97.38 265 ILE A O 1
ATOM 2143 N N . ASN A 1 266 ? 9.656 4.465 8.977 1 97.12 266 ASN A N 1
ATOM 2144 C CA . ASN A 1 266 ? 9.625 4.797 10.391 1 97.12 266 ASN A CA 1
ATOM 2145 C C . ASN A 1 266 ? 8.359 5.562 10.766 1 97.12 266 ASN A C 1
ATOM 2147 O O . ASN A 1 266 ? 8.289 6.781 10.57 1 97.12 266 ASN A O 1
ATOM 2151 N N . ARG A 1 267 ? 7.418 4.816 11.289 1 97.81 267 ARG A N 1
ATOM 2152 C CA . ARG A 1 267 ? 6.207 5.441 11.812 1 97.81 267 ARG A CA 1
ATOM 2153 C C . ARG A 1 267 ? 6.41 5.914 13.25 1 97.81 267 ARG A C 1
ATOM 2155 O O . ARG A 1 267 ? 6.734 5.117 14.133 1 97.81 267 ARG A O 1
ATOM 2162 N N . ILE A 1 268 ? 6.238 7.152 13.461 1 98.25 268 ILE A N 1
ATOM 2163 C CA . ILE A 1 268 ? 6.496 7.734 14.773 1 98.25 268 ILE A CA 1
ATOM 2164 C C . ILE A 1 268 ? 5.207 8.336 1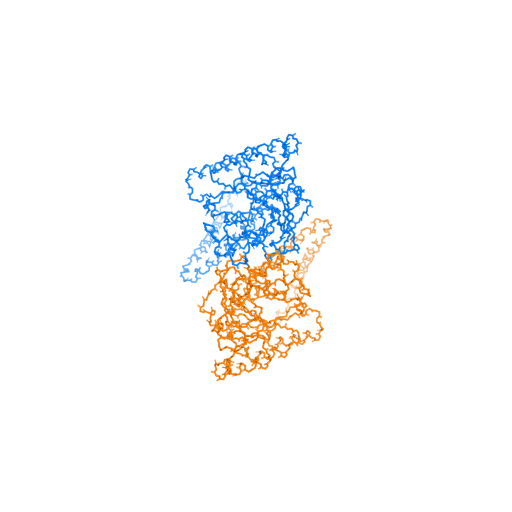5.328 1 98.25 268 ILE A C 1
ATOM 2166 O O . ILE A 1 268 ? 4.754 9.383 14.859 1 98.25 268 ILE A O 1
ATOM 2170 N N . HIS A 1 269 ? 4.637 7.645 16.297 1 98.62 269 HIS A N 1
ATOM 2171 C CA . HIS A 1 269 ? 3.518 8.219 17.031 1 98.62 269 HIS A CA 1
ATOM 2172 C C . HIS A 1 269 ? 4 9.219 18.078 1 98.62 269 HIS A C 1
ATOM 2174 O O . HIS A 1 269 ? 4.887 8.914 18.875 1 98.62 269 HIS A O 1
ATOM 2180 N N . ASP A 1 270 ? 3.381 10.359 18.062 1 98.69 270 ASP A N 1
ATOM 2181 C CA . ASP A 1 270 ? 3.795 11.406 18.984 1 98.69 270 ASP A CA 1
ATOM 2182 C C . ASP A 1 270 ? 2.586 12.125 19.578 1 98.69 270 ASP A C 1
ATOM 2184 O O . ASP A 1 270 ? 1.897 12.875 18.891 1 98.69 270 ASP A O 1
ATOM 2188 N N . PRO A 1 271 ? 2.352 11.977 20.875 1 98.25 271 PRO A N 1
ATOM 2189 C CA . PRO A 1 271 ? 1.19 12.602 21.516 1 98.25 271 PRO A CA 1
ATOM 2190 C C . PRO A 1 271 ? 1.283 14.125 21.562 1 98.25 271 PRO A C 1
ATOM 2192 O O . PRO A 1 271 ? 0.296 14.797 21.859 1 98.25 271 PRO A O 1
ATOM 2195 N N . ARG A 1 272 ? 2.369 14.672 21.281 1 98.62 272 ARG A N 1
ATOM 2196 C CA . ARG A 1 272 ? 2.5 16.125 21.234 1 98.62 272 ARG A CA 1
ATOM 2197 C C . ARG A 1 272 ? 1.82 16.703 20 1 98.62 272 ARG A C 1
ATOM 2199 O O . ARG A 1 272 ? 1.64 17.922 19.906 1 98.62 272 ARG A O 1
ATOM 2206 N N . PHE A 1 273 ? 1.481 15.836 19.078 1 98.81 273 PHE A N 1
ATOM 2207 C CA . PHE A 1 273 ? 0.592 16.203 17.984 1 98.81 273 PHE A CA 1
ATOM 2208 C C . PHE A 1 273 ? -0.866 16.141 18.422 1 98.81 273 PHE A C 1
ATOM 2210 O O . PHE A 1 273 ? -1.498 15.086 18.344 1 98.81 273 PHE A O 1
ATOM 2217 N N . ASP A 1 274 ? -1.389 17.25 18.844 1 98.62 274 ASP A N 1
ATOM 2218 C CA . ASP A 1 274 ? -2.812 17.359 19.141 1 98.62 274 ASP A CA 1
ATOM 2219 C C . ASP A 1 274 ? -3.625 17.641 17.891 1 98.62 274 ASP A C 1
ATOM 2221 O O . ASP A 1 274 ? -4.074 18.766 17.656 1 98.62 274 ASP A O 1
ATOM 2225 N N . THR A 1 275 ? -3.836 16.484 17.141 1 98.5 275 THR A N 1
ATOM 2226 C CA . THR A 1 275 ? -4.273 16.703 15.758 1 98.5 275 THR A CA 1
ATOM 2227 C C . THR A 1 275 ? -5.566 15.953 15.477 1 98.5 275 THR A C 1
ATOM 2229 O O . THR A 1 275 ? -5.984 15.844 14.32 1 98.5 275 THR A O 1
ATOM 2232 N N . GLU A 1 276 ? -6.234 15.414 16.469 1 96.12 276 GLU A N 1
ATOM 2233 C CA . GLU A 1 276 ? -7.508 14.719 16.297 1 96.12 276 GLU A CA 1
ATOM 2234 C C . GLU A 1 276 ? -8.625 15.695 15.953 1 96.12 276 GLU A C 1
ATOM 2236 O O . GLU A 1 276 ? -8.383 16.891 15.781 1 96.12 276 GLU A O 1
ATOM 2241 N N . PHE A 1 277 ? -9.836 15.188 15.766 1 92.25 277 PHE A N 1
ATOM 2242 C CA . PHE A 1 277 ? -10.977 15.969 15.305 1 92.25 277 PHE A CA 1
ATOM 2243 C C . PHE A 1 277 ? -11.414 16.953 16.375 1 92.25 277 PHE A C 1
ATOM 2245 O O . PHE A 1 277 ? -12.148 17.906 16.094 1 92.25 277 PHE A O 1
ATOM 2252 N N . VAL A 1 278 ? -10.938 16.703 17.547 1 93.69 278 VAL A N 1
ATOM 2253 C CA . VAL A 1 278 ? -11.109 17.656 18.641 1 93.69 278 VAL A CA 1
ATOM 2254 C C . VAL A 1 278 ? -9.797 17.781 19.422 1 93.69 278 VAL A C 1
ATOM 2256 O O . VAL A 1 278 ? -9.07 16.812 19.609 1 93.69 278 VAL A O 1
ATOM 2259 N N . SER A 1 279 ? -9.562 19.016 19.812 1 94.94 279 SER A N 1
ATOM 2260 C CA . SER A 1 279 ? -8.359 19.234 20.594 1 94.94 279 SER A CA 1
ATOM 2261 C C . SER A 1 279 ? -8.477 18.578 21.969 1 94.94 279 SER A C 1
ATOM 2263 O O . SER A 1 279 ? -9.547 18.594 22.578 1 94.94 279 SER A O 1
ATOM 2265 N N . ARG A 1 280 ? -7.344 18.141 22.5 1 96.69 280 ARG A N 1
ATOM 2266 C CA . ARG A 1 280 ? -7.305 17.5 23.797 1 96.69 280 ARG A CA 1
ATOM 2267 C C . ARG A 1 280 ? -7.07 18.516 24.906 1 96.69 280 ARG A C 1
ATOM 2269 O O . ARG A 1 280 ? -7.016 18.156 26.094 1 96.69 280 ARG A O 1
ATOM 2276 N N . GLY A 1 281 ? -6.945 19.766 24.578 1 95.88 281 GLY A N 1
ATOM 2277 C CA . GLY A 1 281 ? -6.695 20.812 25.547 1 95.88 281 GLY A CA 1
ATOM 2278 C C . GLY A 1 281 ? -5.492 21.672 25.203 1 95.88 281 GLY A C 1
ATOM 2279 O O . GLY A 1 281 ? -5.273 22 24.031 1 95.88 281 GLY A O 1
ATOM 2280 N N . CYS A 1 282 ? -4.945 22.141 26.219 1 97.25 282 CYS A N 1
ATOM 2281 C CA . CYS A 1 282 ? -3.707 22.891 26.031 1 97.25 282 CYS A CA 1
ATOM 2282 C C . CYS A 1 282 ? -2.59 22.312 26.891 1 97.25 282 CYS A C 1
ATOM 2284 O O . CYS A 1 282 ? -2.791 22.031 28.078 1 97.25 282 CYS A O 1
ATOM 2286 N N . ASN A 1 283 ? -1.523 22.016 26.281 1 97.56 283 ASN A N 1
ATOM 2287 C CA . ASN A 1 283 ? -0.325 21.453 26.906 1 97.56 283 ASN A CA 1
ATOM 2288 C C . ASN A 1 283 ? 0.942 22.109 26.359 1 97.56 283 ASN A C 1
ATOM 2290 O O . ASN A 1 283 ? 1.088 22.266 25.141 1 97.56 283 ASN A O 1
ATOM 2294 N N . ASN A 1 284 ? 1.805 22.469 27.25 1 97.81 284 ASN A N 1
ATOM 2295 C CA . ASN A 1 284 ? 2.992 23.203 26.844 1 97.81 284 ASN A CA 1
ATOM 2296 C C . ASN A 1 284 ? 3.939 22.344 26.016 1 97.81 284 ASN A C 1
ATOM 2298 O O . ASN A 1 284 ? 4.867 22.859 25.391 1 97.81 284 ASN A O 1
ATOM 2302 N N . GLN A 1 285 ? 3.701 21.062 25.969 1 97.62 285 GLN A N 1
ATOM 2303 C CA . GLN A 1 285 ? 4.555 20.156 25.203 1 97.62 285 GLN A CA 1
ATOM 2304 C C . GLN A 1 285 ? 4.066 20.031 23.75 1 97.62 285 GLN A C 1
ATOM 2306 O O . GLN A 1 285 ? 4.773 19.5 22.906 1 97.62 285 GLN A O 1
ATOM 2311 N N . TYR A 1 286 ? 2.918 20.562 23.453 1 98.5 286 TYR A N 1
ATOM 2312 C CA . TYR A 1 286 ? 2.332 20.375 22.141 1 98.5 286 TYR A CA 1
ATOM 2313 C C . TYR A 1 286 ? 3.197 21.016 21.062 1 98.5 286 TYR A C 1
ATOM 2315 O O . TYR A 1 286 ? 3.74 22.109 21.266 1 98.5 286 TYR A O 1
ATOM 2323 N N . LEU A 1 287 ? 3.326 20.328 19.984 1 98.69 287 LEU A N 1
ATOM 2324 C CA . LEU A 1 287 ? 4.055 20.797 18.812 1 98.69 287 LEU A CA 1
ATOM 2325 C C . LEU A 1 287 ? 3.09 21.297 17.75 1 98.69 287 LEU A C 1
ATOM 2327 O O . LEU A 1 287 ? 3.395 22.25 17.031 1 98.69 287 LEU A O 1
ATOM 2331 N N . VAL A 1 288 ? 2.023 20.578 17.562 1 98.81 288 VAL A N 1
ATOM 2332 C CA . VAL A 1 288 ? 0.952 20.891 16.625 1 98.81 288 VAL A CA 1
ATOM 2333 C C . VAL A 1 288 ? -0.399 20.797 17.328 1 98.81 288 VAL A C 1
ATOM 2335 O O . VAL A 1 288 ? -0.701 19.797 17.969 1 98.81 288 VAL A O 1
ATOM 2338 N N . THR A 1 289 ? -1.165 21.859 17.266 1 98.44 289 THR A N 1
ATOM 2339 C CA . THR A 1 289 ? -2.494 21.875 17.875 1 98.44 289 THR A CA 1
ATOM 2340 C C . THR A 1 289 ? -3.553 22.25 16.844 1 98.44 289 THR A C 1
ATOM 2342 O O . THR A 1 289 ? -3.592 23.375 16.359 1 98.44 289 THR A O 1
ATOM 2345 N N . HIS A 1 290 ? -4.379 21.266 16.531 1 98.25 290 HIS A N 1
ATOM 2346 C CA . HIS A 1 290 ? -5.402 21.406 15.508 1 98.25 290 HIS A CA 1
ATOM 2347 C C . HIS A 1 290 ? -6.742 21.812 16.109 1 98.25 290 HIS A C 1
ATOM 2349 O O . HIS A 1 290 ? -6.93 21.703 17.328 1 98.25 290 HIS A O 1
ATOM 2355 N N . LYS A 1 291 ? -7.645 22.359 15.289 1 97.5 291 LYS A N 1
ATOM 2356 C CA . LYS A 1 291 ? -8.984 22.797 15.664 1 97.5 291 LYS A CA 1
ATOM 2357 C C . LYS A 1 291 ? -8.922 23.953 16.672 1 97.5 291 LYS A C 1
ATOM 2359 O O . LYS A 1 291 ? -9.539 23.891 17.734 1 97.5 291 LYS A O 1
ATOM 2364 N N . GLN A 1 292 ? -8.195 24.953 16.266 1 97.62 292 GLN A N 1
ATOM 2365 C CA . GLN A 1 292 ? -8.047 26.156 17.062 1 97.62 292 GLN A CA 1
ATOM 2366 C C . GLN A 1 292 ? -8.852 27.312 16.469 1 97.62 292 GLN A C 1
ATOM 2368 O O . GLN A 1 292 ? -8.812 27.562 15.266 1 97.62 292 GLN A O 1
ATOM 2373 N N . SER A 1 293 ? -9.578 27.984 17.312 1 97.12 293 SER A N 1
ATOM 2374 C CA . SER A 1 293 ? -10.219 29.219 16.875 1 97.12 293 SER A CA 1
ATOM 2375 C C . SER A 1 293 ? -9.18 30.312 16.609 1 97.12 293 SER A C 1
ATOM 2377 O O . SER A 1 293 ? -8.039 30.219 17.078 1 97.12 293 SER A O 1
ATOM 2379 N N . PRO A 1 294 ? -9.625 31.328 15.852 1 98.12 294 PRO A N 1
ATOM 2380 C CA . PRO A 1 294 ? -8.703 32.469 15.656 1 98.12 294 PRO A CA 1
ATOM 2381 C C . PRO A 1 294 ? -8.219 33.062 16.984 1 98.12 294 PRO A C 1
ATOM 2383 O O . PRO A 1 294 ? -7.039 33.406 17.109 1 98.12 294 PRO A O 1
ATOM 2386 N N . GLY A 1 295 ? -9.125 33.156 17.906 1 97.62 295 GLY A N 1
ATOM 2387 C CA . GLY A 1 295 ? -8.742 33.656 19.234 1 97.62 295 GLY A CA 1
ATOM 2388 C C . GLY A 1 295 ? -7.727 32.75 19.922 1 97.62 295 GLY A C 1
ATOM 2389 O O . GLY A 1 295 ? -6.773 33.25 20.531 1 97.62 295 GLY A O 1
ATOM 2390 N N . ASP A 1 296 ? -7.938 31.484 19.875 1 96.94 296 ASP A N 1
ATOM 2391 C CA . ASP A 1 296 ? -7 30.531 20.453 1 96.94 296 ASP A CA 1
ATOM 2392 C C . ASP A 1 296 ? -5.609 30.688 19.844 1 96.94 296 ASP A C 1
ATOM 2394 O O . ASP A 1 296 ? -4.605 30.656 20.562 1 96.94 296 ASP A O 1
ATOM 2398 N N . ILE A 1 297 ? -5.535 30.812 18.594 1 98.12 297 ILE A N 1
ATOM 2399 C CA . ILE A 1 297 ? -4.27 30.922 17.875 1 98.12 297 ILE A CA 1
ATOM 2400 C C . ILE A 1 297 ? -3.535 32.188 18.312 1 98.12 297 ILE A C 1
ATOM 2402 O O . ILE A 1 297 ? -2.348 32.125 18.641 1 98.12 297 ILE A O 1
ATOM 2406 N N . ARG A 1 298 ? -4.273 33.281 18.375 1 98 298 ARG A N 1
ATOM 2407 C CA . ARG A 1 298 ? -3.672 34.531 18.812 1 98 298 ARG A CA 1
ATOM 2408 C C . ARG A 1 298 ? -3.166 34.406 20.25 1 98 298 ARG A C 1
ATOM 2410 O O . ARG A 1 298 ? -2.057 34.875 20.547 1 98 298 ARG A O 1
ATOM 2417 N N . ASP A 1 299 ? -3.973 33.906 21.031 1 97.19 299 ASP A N 1
ATOM 2418 C CA . ASP A 1 299 ? -3.637 33.781 22.438 1 97.19 299 ASP A CA 1
ATOM 2419 C C . ASP A 1 299 ? -2.402 32.906 22.656 1 97.19 299 ASP A C 1
ATOM 2421 O O . ASP A 1 299 ? -1.484 33.281 23.391 1 97.19 299 ASP A O 1
ATOM 2425 N N . LYS A 1 300 ? -2.377 31.766 22.047 1 97.5 300 LYS A N 1
ATOM 2426 C CA . LYS A 1 300 ? -1.235 30.859 22.172 1 97.5 300 LYS A CA 1
ATOM 2427 C C . LYS A 1 300 ? 0.042 31.531 21.656 1 97.5 300 LYS A C 1
ATOM 2429 O O . LYS A 1 300 ? 1.092 31.438 22.297 1 97.5 300 LYS A O 1
ATOM 2434 N N . HIS A 1 301 ? -0.135 32.156 20.562 1 97.88 301 HIS A N 1
ATOM 2435 C CA . HIS A 1 301 ? 1.037 32.812 19.969 1 97.88 301 HIS A CA 1
ATOM 2436 C C . HIS A 1 301 ? 1.589 33.906 20.875 1 97.88 301 HIS A C 1
ATOM 2438 O O . HIS A 1 301 ? 2.787 33.938 21.156 1 97.88 301 HIS A O 1
ATOM 2444 N N . ASN A 1 302 ? 0.711 34.781 21.297 1 97.56 302 ASN A N 1
ATOM 2445 C CA . ASN A 1 302 ? 1.124 35.906 22.125 1 97.56 302 ASN A CA 1
ATOM 2446 C C . ASN A 1 302 ? 1.729 35.438 23.438 1 97.56 302 ASN A C 1
ATOM 2448 O O . ASN A 1 302 ? 2.766 35.938 23.875 1 97.56 302 ASN A O 1
ATOM 2452 N N . TYR A 1 303 ? 1.1 34.531 24.031 1 97.88 303 TYR A N 1
ATOM 2453 C CA . TYR A 1 303 ? 1.585 34.031 25.312 1 97.88 303 TYR A CA 1
ATOM 2454 C C . TYR A 1 303 ? 2.936 33.344 25.172 1 97.88 303 TYR A C 1
ATOM 2456 O O . TYR A 1 303 ? 3.82 33.531 26.016 1 97.88 303 TYR A O 1
ATOM 2464 N N . LEU A 1 304 ? 3.045 32.562 24.141 1 97.31 304 LEU A N 1
ATOM 2465 C CA . LEU A 1 304 ? 4.312 31.906 23.859 1 97.31 304 LEU A CA 1
ATOM 2466 C C . LEU A 1 304 ? 5.43 32.906 23.656 1 97.31 304 LEU A C 1
ATOM 2468 O O . LEU A 1 304 ? 6.527 32.75 24.188 1 97.31 304 LEU A O 1
ATOM 2472 N N . MET A 1 305 ? 5.164 33.969 22.922 1 96.12 305 MET A N 1
ATOM 2473 C CA . MET A 1 305 ? 6.164 35 22.625 1 96.12 305 MET A CA 1
ATOM 2474 C C . MET A 1 305 ? 6.562 35.719 23.906 1 96.12 305 MET A C 1
ATOM 2476 O O . MET A 1 305 ? 7.723 36.125 24.062 1 96.12 305 MET A O 1
ATOM 2480 N N . MET A 1 306 ? 5.613 35.781 24.766 1 97.12 306 MET A N 1
ATOM 2481 C CA . MET A 1 306 ? 5.824 36.562 25.969 1 97.12 306 MET A CA 1
ATOM 2482 C C . MET A 1 306 ? 6.508 35.75 27.047 1 97.12 306 MET A C 1
ATOM 2484 O O . MET A 1 306 ? 7.367 36.25 27.781 1 97.12 306 MET A O 1
ATOM 2488 N N . THR A 1 307 ? 6.125 34.5 27.156 1 97.44 307 THR A N 1
ATOM 2489 C CA . THR A 1 307 ? 6.508 33.75 28.359 1 97.44 307 THR A CA 1
ATOM 2490 C C . THR A 1 307 ? 7.324 32.531 28 1 97.44 307 THR A C 1
ATOM 2492 O O . THR A 1 307 ? 7.969 31.922 28.859 1 97.44 307 THR A O 1
ATOM 2495 N N . GLY A 1 308 ? 7.203 32.125 26.734 1 96.19 308 GLY A N 1
ATOM 2496 C CA . GLY A 1 308 ? 7.844 30.891 26.328 1 96.19 308 GLY A CA 1
ATOM 2497 C C . GLY A 1 308 ? 6.957 29.672 26.516 1 96.19 308 GLY A C 1
ATOM 2498 O O . GLY A 1 308 ? 7.352 28.562 26.188 1 96.19 308 GLY A O 1
ATOM 2499 N N . LYS A 1 309 ? 5.734 29.984 26.953 1 97.38 309 LYS A N 1
ATOM 2500 C CA . LYS A 1 309 ? 4.781 28.906 27.172 1 97.38 309 LYS A CA 1
ATOM 2501 C C . LYS A 1 309 ? 3.574 29.031 26.25 1 97.38 309 LYS A C 1
ATOM 2503 O O . LYS A 1 309 ? 3.109 30.156 25.984 1 97.38 309 LYS A O 1
ATOM 2508 N N . LEU A 1 310 ? 3.057 27.875 25.844 1 96.44 310 LEU A N 1
ATOM 2509 C CA . LEU A 1 310 ? 1.921 27.859 24.922 1 96.44 310 LEU A CA 1
ATOM 2510 C C . LEU A 1 310 ? 0.627 28.203 25.656 1 96.44 310 LEU A C 1
ATOM 2512 O O . LEU A 1 310 ? -0.251 28.859 25.109 1 96.44 310 LEU A O 1
ATOM 2516 N N . CYS A 1 311 ? 0.604 27.766 26.953 1 96.81 311 CYS A N 1
ATOM 2517 C CA . CYS A 1 311 ? -0.674 27.797 27.641 1 96.81 311 CYS A CA 1
ATOM 2518 C C . CYS A 1 311 ? -0.608 28.734 28.859 1 96.81 311 CYS A C 1
ATOM 2520 O O . CYS A 1 311 ? 0.301 28.625 29.672 1 96.81 311 CYS A O 1
ATOM 2522 N N . ARG A 1 312 ? -1.597 29.531 28.922 1 94.88 312 ARG A N 1
ATOM 2523 C CA . ARG A 1 312 ? -1.75 30.266 30.172 1 94.88 312 ARG A CA 1
ATOM 2524 C C . ARG A 1 312 ? -2.039 29.328 31.328 1 94.88 312 ARG A C 1
ATOM 2526 O O . ARG A 1 312 ? -1.471 29.484 32.406 1 94.88 312 ARG A O 1
ATOM 2533 N N . ASN A 1 313 ? -2.975 28.484 31.062 1 94.12 313 ASN A N 1
ATOM 2534 C CA . ASN A 1 313 ? -3.303 27.359 31.938 1 94.12 313 ASN A CA 1
ATOM 2535 C C . ASN A 1 313 ? -3.391 26.047 31.156 1 94.12 313 ASN A C 1
ATOM 2537 O O . ASN A 1 313 ? -4.148 25.953 30.188 1 94.12 313 ASN A O 1
ATOM 2541 N N . GLN A 1 314 ? -2.662 25.141 31.641 1 96.12 314 GLN A N 1
ATOM 2542 C CA . GLN A 1 314 ? -2.762 23.812 31.016 1 96.12 314 GLN A CA 1
ATOM 2543 C C . GLN A 1 314 ? -4.039 23.109 31.453 1 96.12 314 GLN A C 1
ATOM 2545 O O . GLN A 1 314 ? -4.461 23.219 32.594 1 96.12 314 GLN A O 1
ATOM 2550 N N . PHE A 1 315 ? -4.668 22.453 30.562 1 96 315 PHE A N 1
ATOM 2551 C CA . PHE A 1 315 ? -5.848 21.641 30.875 1 96 315 PHE A CA 1
ATOM 2552 C C . PHE A 1 315 ? -6.031 20.531 29.859 1 96 315 PHE A C 1
ATOM 2554 O O . PHE A 1 315 ? -5.508 20.609 28.75 1 96 315 PHE A O 1
ATOM 2561 N N . GLN A 1 316 ? -6.652 19.484 30.25 1 95.75 316 GLN A N 1
ATOM 2562 C CA . GLN A 1 316 ? -6.922 18.328 29.422 1 95.75 316 GLN A CA 1
ATOM 2563 C C . GLN A 1 316 ? -8.422 18.047 29.312 1 95.75 316 GLN A C 1
ATOM 2565 O O . GLN A 1 316 ? -9.102 17.922 30.328 1 95.75 316 GLN A O 1
ATOM 2570 N N . LYS A 1 317 ? -8.898 18.047 28.094 1 94.62 317 LYS A N 1
ATOM 2571 C CA . LYS A 1 317 ? -10.32 17.828 27.844 1 94.62 317 LYS A CA 1
ATOM 2572 C C . LYS A 1 317 ? -10.586 16.359 27.5 1 94.62 317 LYS A C 1
ATOM 2574 O O . LYS A 1 317 ? -11.711 15.875 27.656 1 94.62 317 LYS A O 1
ATOM 2579 N N . ARG A 1 318 ? -9.617 15.758 26.969 1 94.19 318 ARG A N 1
ATOM 2580 C CA . ARG A 1 318 ? -9.695 14.375 26.516 1 94.19 318 ARG A CA 1
ATOM 2581 C C . ARG A 1 318 ? -8.367 13.656 26.703 1 94.19 318 ARG A C 1
ATOM 2583 O O . ARG A 1 318 ? -7.301 14.227 26.469 1 94.19 318 ARG A O 1
ATOM 2590 N N . LEU A 1 319 ? -8.438 12.438 27.047 1 95.81 319 LEU A N 1
ATOM 2591 C CA . LEU A 1 319 ? -7.215 11.672 27.281 1 95.81 319 LEU A CA 1
ATOM 2592 C C . LEU A 1 319 ? -6.531 11.328 25.953 1 95.81 319 LEU A C 1
ATOM 2594 O O . LEU A 1 319 ? -7.203 11.133 24.938 1 95.81 319 LEU A O 1
ATOM 2598 N N . SER A 1 320 ? -5.242 11.266 26.047 1 96.88 320 SER A N 1
ATOM 2599 C CA . SER A 1 320 ? -4.395 10.852 24.938 1 96.88 320 SER A CA 1
ATOM 2600 C C . SER A 1 320 ? -3.988 9.383 25.062 1 96.88 320 SER A C 1
ATOM 2602 O O . SER A 1 320 ? -4.621 8.625 25.797 1 96.88 320 SER A O 1
ATOM 2604 N N . TYR A 1 321 ? -3.146 8.883 24.109 1 97.88 321 TYR A N 1
ATOM 2605 C CA . TYR A 1 321 ? -2.625 7.523 24.188 1 97.88 321 TYR A CA 1
ATOM 2606 C C . TYR A 1 321 ? -1.244 7.43 23.547 1 97.88 321 TYR A C 1
ATOM 2608 O O . TYR A 1 321 ? -0.828 8.336 22.828 1 97.88 321 TYR A O 1
ATOM 2616 N N . ILE A 1 322 ? -0.53 6.422 23.953 1 98.06 322 ILE A N 1
ATOM 2617 C CA . ILE A 1 322 ? 0.676 5.992 23.25 1 98.06 322 ILE A CA 1
ATOM 2618 C C . ILE A 1 322 ? 0.354 4.797 22.359 1 98.06 322 ILE A C 1
ATOM 2620 O O . ILE A 1 322 ? -0.168 3.783 22.828 1 98.06 322 ILE A O 1
ATOM 2624 N N . TYR A 1 323 ? 0.59 4.996 21.109 1 98.19 323 TYR A N 1
ATOM 2625 C CA . TYR A 1 323 ? 0.308 3.918 20.172 1 98.19 323 TYR A CA 1
ATOM 2626 C C . TYR A 1 323 ? 1.18 2.701 20.469 1 98.19 323 TYR A C 1
ATOM 2628 O O . TYR A 1 323 ? 2.41 2.793 20.453 1 98.19 323 TYR A O 1
ATOM 2636 N N . ASN A 1 324 ? 0.62 1.575 20.75 1 97.12 324 ASN A N 1
ATOM 2637 C CA . ASN A 1 324 ? 1.346 0.326 20.953 1 97.12 324 ASN A CA 1
ATOM 2638 C C . ASN A 1 324 ? 1.488 -0.459 19.656 1 97.12 324 ASN A C 1
ATOM 2640 O O . ASN A 1 324 ? 0.548 -1.13 19.219 1 97.12 324 ASN A O 1
ATOM 2644 N N . TRP A 1 325 ? 2.652 -0.445 19.109 1 94.94 325 TRP A N 1
ATOM 2645 C CA . TRP A 1 325 ? 2.906 -1.062 17.812 1 94.94 325 TRP A CA 1
ATOM 2646 C C . TRP A 1 325 ? 3.078 -2.572 17.953 1 94.94 325 TRP A C 1
ATOM 2648 O O . TRP A 1 325 ? 3.197 -3.285 16.953 1 94.94 325 TRP A O 1
ATOM 2658 N N . ASN A 1 326 ? 3.062 -3.139 19.172 1 92 326 ASN A N 1
ATOM 2659 C CA . ASN A 1 326 ? 3.307 -4.555 19.406 1 92 326 ASN A CA 1
ATOM 2660 C C . ASN A 1 326 ? 2.004 -5.344 19.484 1 92 326 ASN A C 1
ATOM 2662 O O . ASN A 1 326 ? 2.02 -6.559 19.703 1 92 326 ASN A O 1
ATOM 2666 N N . VAL A 1 327 ? 0.925 -4.688 19.312 1 93.44 327 VAL A N 1
ATOM 2667 C CA . VAL A 1 327 ? -0.384 -5.332 19.312 1 93.44 327 VAL A CA 1
ATOM 2668 C C . VAL A 1 327 ? -1.121 -5.012 18.016 1 93.44 327 VAL A C 1
ATOM 2670 O O . VAL A 1 327 ? -0.731 -4.102 17.281 1 93.44 327 VAL A O 1
ATOM 2673 N N . PRO A 1 328 ? -2.195 -5.793 17.719 1 93.69 328 PRO A N 1
ATOM 2674 C CA . PRO A 1 328 ? -2.982 -5.453 16.531 1 93.69 328 PRO A CA 1
ATOM 2675 C C . PRO A 1 328 ? -3.52 -4.023 16.562 1 93.69 328 PRO A C 1
ATOM 2677 O O . PRO A 1 328 ? -3.836 -3.506 17.641 1 93.69 328 PRO A O 1
ATOM 2680 N N . PRO A 1 329 ? -3.676 -3.439 1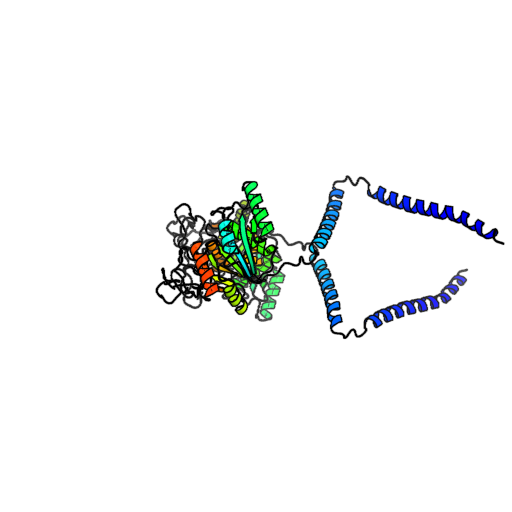5.453 1 97.19 329 PRO A N 1
ATOM 2681 C CA . PRO A 1 329 ? -4.062 -2.029 15.383 1 97.19 329 PRO A CA 1
ATOM 2682 C C . PRO A 1 329 ? -5.324 -1.72 16.188 1 97.19 329 PRO A C 1
ATOM 2684 O O . PRO A 1 329 ? -5.414 -0.668 16.828 1 97.19 329 PRO A O 1
ATOM 2687 N N . THR A 1 330 ? -6.316 -2.592 16.219 1 96.69 330 THR A N 1
ATOM 2688 C CA . THR A 1 330 ? -7.566 -2.299 16.922 1 96.69 330 THR A CA 1
ATOM 2689 C C . THR A 1 330 ? -7.344 -2.188 18.422 1 96.69 330 THR A C 1
ATOM 2691 O O . THR A 1 330 ? -8.203 -1.686 19.141 1 96.69 330 THR A O 1
ATOM 2694 N N . LYS A 1 331 ? -6.23 -2.598 18.875 1 96.56 331 LYS A N 1
ATOM 2695 C CA . LYS A 1 331 ? -5.906 -2.576 20.297 1 96.56 331 LYS A CA 1
ATOM 2696 C C . LYS A 1 331 ? -4.773 -1.598 20.594 1 96.56 331 LYS A C 1
ATOM 2698 O O . LYS A 1 331 ? -4.227 -1.586 21.703 1 96.56 331 LYS A O 1
ATOM 2703 N N . CYS A 1 332 ? -4.477 -0.814 19.703 1 96.81 332 CYS A N 1
ATOM 2704 C CA . CYS A 1 332 ? -3.248 -0.026 19.75 1 96.81 332 CYS A CA 1
ATOM 2705 C C . CYS A 1 332 ? -3.34 1.071 20.797 1 96.81 332 CYS A C 1
ATOM 2707 O O . CYS A 1 332 ? -2.32 1.502 21.344 1 96.81 332 CYS A O 1
ATOM 2709 N N . CYS A 1 333 ? -4.473 1.508 20.984 1 97 333 CYS A N 1
ATOM 2710 C CA . CYS A 1 333 ? -4.566 2.855 21.531 1 97 333 CYS A CA 1
ATOM 2711 C C . CYS A 1 333 ? -5.469 2.881 22.766 1 97 333 CYS A C 1
ATOM 2713 O O . CYS A 1 333 ? -6.684 3.053 22.641 1 97 333 CYS A O 1
ATOM 2715 N N . GLU A 1 334 ? -4.906 2.779 23.875 1 95.56 334 GLU A N 1
ATOM 2716 C CA . GLU A 1 334 ? -5.656 2.836 25.125 1 95.56 334 GLU A CA 1
ATOM 2717 C C . GLU A 1 334 ? -5.543 4.211 25.781 1 95.56 334 GLU A C 1
ATOM 2719 O O . GLU A 1 334 ? -4.438 4.711 26 1 95.56 334 GLU A O 1
ATOM 2724 N N . ARG A 1 335 ? -6.699 4.766 26.062 1 95.31 335 ARG A N 1
ATOM 2725 C CA . ARG A 1 335 ? -6.738 6.066 26.719 1 95.31 335 ARG A CA 1
ATOM 2726 C C . ARG A 1 335 ? -6.914 5.918 28.219 1 95.31 335 ARG A C 1
ATOM 2728 O O . ARG A 1 335 ? -8.008 6.141 28.75 1 95.31 335 ARG A O 1
ATOM 2735 N N . ASN A 1 336 ? -5.895 5.609 28.891 1 93.19 336 ASN A N 1
ATOM 2736 C CA . ASN A 1 336 ? -6.008 5.324 30.312 1 93.19 336 ASN A CA 1
ATOM 2737 C C . ASN A 1 336 ? -4.922 6.035 31.125 1 93.19 336 ASN A C 1
ATOM 2739 O O . ASN A 1 336 ? -4.754 5.773 32.312 1 93.19 336 ASN A O 1
ATOM 2743 N N . ASN A 1 337 ? -4.129 6.844 30.484 1 92.12 337 ASN A N 1
ATOM 2744 C CA . ASN A 1 337 ? -3.016 7.535 31.141 1 92.12 337 ASN A CA 1
ATOM 2745 C C . ASN A 1 337 ? -3.135 9.047 31 1 92.12 337 ASN A C 1
ATOM 2747 O O . ASN A 1 337 ? -2.98 9.586 29.891 1 92.12 337 ASN A O 1
ATOM 2751 N N . ASN A 1 338 ? -3.336 9.773 32.062 1 91.56 338 ASN A N 1
ATOM 2752 C CA . ASN A 1 338 ? -3.566 11.211 32.031 1 91.56 338 ASN A CA 1
ATOM 2753 C C . ASN A 1 338 ? -2.256 11.992 31.969 1 91.56 338 ASN A C 1
ATOM 2755 O O . ASN A 1 338 ? -2.262 13.219 31.875 1 91.56 338 ASN A O 1
ATOM 2759 N N . THR A 1 339 ? -1.146 11.297 31.953 1 92.44 339 THR A N 1
ATOM 2760 C CA . THR A 1 339 ? 0.144 11.977 31.906 1 92.44 339 THR A CA 1
ATOM 2761 C C . THR A 1 339 ? 0.601 12.164 30.453 1 92.44 339 THR A C 1
ATOM 2763 O O . THR A 1 339 ? 1.528 12.93 30.188 1 92.44 339 THR A O 1
ATOM 2766 N N . VAL A 1 340 ? -0.077 11.422 29.609 1 94.69 340 VAL A N 1
ATOM 2767 C CA . VAL A 1 340 ? 0.247 11.562 28.203 1 94.69 340 VAL A CA 1
ATOM 2768 C C . VAL A 1 340 ? -0.323 12.875 27.672 1 94.69 340 VAL A C 1
ATOM 2770 O O . VAL A 1 340 ? -1.511 13.164 27.844 1 94.69 340 VAL A O 1
ATOM 2773 N N . PRO A 1 341 ? 0.477 13.688 27.156 1 93 341 PRO A N 1
ATOM 2774 C CA . PRO A 1 341 ? -0.035 14.977 26.672 1 93 341 PRO A CA 1
ATOM 2775 C C . PRO A 1 341 ? -1.165 14.828 25.656 1 93 341 PRO A C 1
ATOM 2777 O O . PRO A 1 341 ? -1.255 13.797 24.984 1 93 341 PRO A O 1
ATOM 2780 N N . MET B 1 1 ? 65.375 -1.162 -73.312 1 23.44 1 MET B N 1
ATOM 2781 C CA . MET B 1 1 ? 65.188 0.174 -72.75 1 23.44 1 MET B CA 1
ATOM 2782 C C . MET B 1 1 ? 64.688 0.098 -71.312 1 23.44 1 MET B C 1
ATOM 2784 O O . MET B 1 1 ? 64.25 1.091 -70.75 1 23.44 1 MET B O 1
ATOM 2788 N N . VAL B 1 2 ? 64.688 -1.106 -70.688 1 28.86 2 VAL B N 1
ATOM 2789 C CA . VAL B 1 2 ? 64.188 -1.625 -69.438 1 28.86 2 VAL B CA 1
ATOM 2790 C C . VAL B 1 2 ? 64.938 -1.054 -68.25 1 28.86 2 VAL B C 1
ATOM 2792 O O . VAL B 1 2 ? 64.438 -0.948 -67.125 1 28.86 2 VAL B O 1
ATOM 2795 N N . SER B 1 3 ? 66.25 -0.623 -68.562 1 26.39 3 SER B N 1
ATOM 2796 C CA . SER B 1 3 ? 67.25 -0.523 -67.5 1 26.39 3 SER B CA 1
ATOM 2797 C C . SER B 1 3 ? 67.125 0.768 -66.688 1 26.39 3 SER B C 1
ATOM 2799 O O . SER B 1 3 ? 67.688 0.914 -65.625 1 26.39 3 SER B O 1
ATOM 2801 N N . LYS B 1 4 ? 66.625 1.847 -67.5 1 31.83 4 LYS B N 1
ATOM 2802 C CA . LYS B 1 4 ? 66.938 3.17 -66.938 1 31.83 4 LYS B CA 1
ATOM 2803 C C . LYS B 1 4 ? 66 3.438 -65.688 1 31.83 4 LYS B C 1
ATOM 2805 O O . LYS B 1 4 ? 66.188 4.438 -65 1 31.83 4 LYS B O 1
ATOM 2810 N N . LEU B 1 5 ? 64.875 2.711 -65.688 1 26.11 5 LEU B N 1
ATOM 2811 C CA . LEU B 1 5 ? 63.75 3.18 -64.812 1 26.11 5 LEU B CA 1
ATOM 2812 C C . LEU B 1 5 ? 64.062 2.941 -63.375 1 26.11 5 LEU B C 1
ATOM 2814 O O . LEU B 1 5 ? 63.375 3.406 -62.469 1 26.11 5 LEU B O 1
ATOM 2818 N N . LEU B 1 6 ? 65.125 2.098 -63.094 1 28.78 6 LEU B N 1
ATOM 2819 C CA . LEU B 1 6 ? 65.375 1.577 -61.75 1 28.78 6 LEU B CA 1
ATOM 2820 C C . LEU B 1 6 ? 65.938 2.656 -60.844 1 28.78 6 LEU B C 1
ATOM 2822 O O . LEU B 1 6 ? 65.875 2.525 -59.625 1 28.78 6 LEU B O 1
ATOM 2826 N N . ARG B 1 7 ? 66.688 3.654 -61.469 1 29.61 7 ARG B N 1
ATOM 2827 C CA . ARG B 1 7 ? 67.688 4.34 -60.656 1 29.61 7 ARG B CA 1
ATOM 2828 C C . ARG B 1 7 ? 67 5.375 -59.75 1 29.61 7 ARG B C 1
ATOM 2830 O O . ARG B 1 7 ? 67.625 5.902 -58.844 1 29.61 7 ARG B O 1
ATOM 2837 N N . LEU B 1 8 ? 65.938 6.016 -60.344 1 29.67 8 LEU B N 1
ATOM 2838 C CA . LEU B 1 8 ? 65.625 7.297 -59.719 1 29.67 8 LEU B CA 1
ATOM 2839 C C . LEU B 1 8 ? 65.062 7.098 -58.312 1 29.67 8 LEU B C 1
ATOM 2841 O O . LEU B 1 8 ? 64.812 8.07 -57.594 1 29.67 8 LEU B O 1
ATOM 2845 N N . SER B 1 9 ? 64.562 5.812 -57.938 1 30.19 9 SER B N 1
ATOM 2846 C CA . SER B 1 9 ? 63.688 5.664 -56.781 1 30.19 9 SER B CA 1
ATOM 2847 C C . SER B 1 9 ? 64.438 5.82 -55.469 1 30.19 9 SER B C 1
ATOM 2849 O O . SER B 1 9 ? 63.875 5.73 -54.406 1 30.19 9 SER B O 1
ATOM 2851 N N . ALA B 1 10 ? 65.875 5.848 -55.562 1 32.5 10 ALA B N 1
ATOM 2852 C CA . ALA B 1 10 ? 66.625 5.668 -54.344 1 32.5 10 ALA B CA 1
ATOM 2853 C C . ALA B 1 10 ? 66.625 6.922 -53.469 1 32.5 10 ALA B C 1
ATOM 2855 O O . ALA B 1 10 ? 66.875 6.855 -52.25 1 32.5 10 ALA B O 1
ATOM 2856 N N . ARG B 1 11 ? 66.688 8.117 -54.25 1 32.44 11 ARG B N 1
ATOM 2857 C CA . ARG B 1 11 ? 67.188 9.266 -53.469 1 32.44 11 ARG B CA 1
ATOM 2858 C C . ARG B 1 11 ? 66.125 9.703 -52.438 1 32.44 11 ARG B C 1
ATOM 2860 O O . ARG B 1 11 ? 66.5 10.156 -51.344 1 32.44 11 ARG B O 1
ATOM 2867 N N . TYR B 1 12 ? 64.875 9.82 -52.969 1 36.56 12 TYR B N 1
ATOM 2868 C CA . TYR B 1 12 ? 63.938 10.57 -52.125 1 36.56 12 TYR B CA 1
ATOM 2869 C C . TYR B 1 12 ? 63.531 9.766 -50.906 1 36.56 12 TYR B C 1
ATOM 2871 O O . TYR B 1 12 ? 62.625 10.172 -50.156 1 36.56 12 TYR B O 1
ATOM 2879 N N . GLY B 1 13 ? 64.188 8.555 -50.781 1 35.5 13 GLY B N 1
ATOM 2880 C CA . GLY B 1 13 ? 63.844 7.703 -49.656 1 35.5 13 GLY B CA 1
ATOM 2881 C C . GLY B 1 13 ? 64.188 8.312 -48.312 1 35.5 13 GLY B C 1
ATOM 2882 O O . GLY B 1 13 ? 63.469 8.07 -47.312 1 35.5 13 GLY B O 1
ATOM 2883 N N . THR B 1 14 ? 65.375 9.062 -48.406 1 41.09 14 THR B N 1
ATOM 2884 C CA . THR B 1 14 ? 65.875 9.461 -47.094 1 41.09 14 THR B CA 1
ATOM 2885 C C . THR B 1 14 ? 65.062 10.562 -46.469 1 41.09 14 THR B C 1
ATOM 2887 O O . THR B 1 14 ? 64.875 10.625 -45.25 1 41.09 14 THR B O 1
ATOM 2890 N N . THR B 1 15 ? 64.562 11.453 -47.469 1 41.97 15 THR B N 1
ATOM 2891 C CA . THR B 1 15 ? 63.906 12.617 -46.906 1 41.97 15 THR B CA 1
ATOM 2892 C C . THR B 1 15 ? 62.562 12.234 -46.25 1 41.97 15 THR B C 1
ATOM 2894 O O . THR B 1 15 ? 62.188 12.773 -45.219 1 41.97 15 THR B O 1
ATOM 2897 N N . VAL B 1 16 ? 61.906 11.211 -46.875 1 42.47 16 VAL B N 1
ATOM 2898 C CA . VAL B 1 16 ? 60.594 10.836 -46.344 1 42.47 16 VAL B CA 1
ATOM 2899 C C . VAL B 1 16 ? 60.75 10.211 -44.969 1 42.47 16 VAL B C 1
ATOM 2901 O O . VAL B 1 16 ? 59.906 10.375 -44.094 1 42.47 16 VAL B O 1
ATOM 2904 N N . LEU B 1 17 ? 61.938 9.594 -44.75 1 43.47 17 LEU B N 1
ATOM 2905 C CA . LEU B 1 17 ? 62.156 8.945 -43.469 1 43.47 17 LEU B CA 1
ATOM 2906 C C . LEU B 1 17 ? 62.344 9.984 -42.344 1 43.47 17 LEU B C 1
ATOM 2908 O O . LEU B 1 17 ? 61.812 9.828 -41.25 1 43.47 17 LEU B O 1
ATOM 2912 N N . VAL B 1 18 ? 63.062 11.117 -42.781 1 46.16 18 VAL B N 1
ATOM 2913 C CA . VAL B 1 18 ? 63.375 12.094 -41.75 1 46.16 18 VAL B CA 1
ATOM 2914 C C . VAL B 1 18 ? 62.094 12.828 -41.344 1 46.16 18 VAL B C 1
ATOM 2916 O O . VAL B 1 18 ? 61.875 13.102 -40.156 1 46.16 18 VAL B O 1
ATOM 2919 N N . CYS B 1 19 ? 61.219 13.117 -42.406 1 44.06 19 CYS B N 1
ATOM 2920 C CA . CYS B 1 19 ? 60.031 13.836 -42.031 1 44.06 19 CYS B CA 1
ATOM 2921 C C . CYS B 1 19 ? 59.094 12.953 -41.188 1 44.06 19 CYS B C 1
ATOM 2923 O O . CYS B 1 19 ? 58.375 13.453 -40.344 1 44.06 19 CYS B O 1
ATOM 2925 N N . GLY B 1 20 ? 59.125 11.609 -41.438 1 43.31 20 GLY B N 1
ATOM 2926 C CA . GLY B 1 20 ? 58.344 10.703 -40.625 1 43.31 20 GLY B CA 1
ATOM 2927 C C . GLY B 1 20 ? 58.812 10.664 -39.188 1 43.31 20 GLY B C 1
ATOM 2928 O O . GLY B 1 20 ? 58 10.57 -38.25 1 43.31 20 GLY B O 1
ATOM 2929 N N . LEU B 1 21 ? 60.219 10.766 -39.062 1 48.47 21 LEU B N 1
ATOM 2930 C CA . LEU B 1 21 ? 60.75 10.727 -37.719 1 48.47 21 LEU B CA 1
ATOM 2931 C C . LEU B 1 21 ? 60.375 11.984 -36.938 1 48.47 21 LEU B C 1
ATOM 2933 O O . LEU B 1 21 ? 60.094 11.93 -35.75 1 48.47 21 LEU B O 1
ATOM 2937 N N . PHE B 1 22 ? 60.344 13.117 -37.719 1 47.47 22 PHE B N 1
ATOM 2938 C CA . PHE B 1 22 ? 60.031 14.336 -36.969 1 47.47 22 PHE B CA 1
ATOM 2939 C C . PHE B 1 22 ? 58.562 14.344 -36.531 1 47.47 22 PHE B C 1
ATOM 2941 O O . PHE B 1 22 ? 58.25 14.844 -35.438 1 47.47 22 PHE B O 1
ATOM 2948 N N . VAL B 1 23 ? 57.656 13.773 -37.438 1 46.44 23 VAL B N 1
ATOM 2949 C CA . VAL B 1 23 ? 56.25 13.781 -37.031 1 46.44 23 VAL B CA 1
ATOM 2950 C C . VAL B 1 23 ? 56.062 12.805 -35.875 1 46.44 23 VAL B C 1
ATOM 2952 O O . VAL B 1 23 ? 55.312 13.078 -34.938 1 46.44 23 VAL B O 1
ATOM 2955 N N . SER B 1 24 ? 56.875 11.68 -35.875 1 47.34 24 SER B N 1
ATOM 2956 C CA . SER B 1 24 ? 56.719 10.758 -34.75 1 47.34 24 SER B CA 1
ATOM 2957 C C . SER B 1 24 ? 57.312 11.352 -33.469 1 47.34 24 SER B C 1
ATOM 2959 O O . SER B 1 24 ? 56.781 11.148 -32.375 1 47.34 24 SER B O 1
ATOM 2961 N N . LEU B 1 25 ? 58.438 12.102 -33.594 1 46.91 25 LEU B N 1
ATOM 2962 C CA . LEU B 1 25 ? 59.031 12.695 -32.406 1 46.91 25 LEU B CA 1
ATOM 2963 C C . LEU B 1 25 ? 58.125 13.797 -31.844 1 46.91 25 LEU B C 1
ATOM 2965 O O . LEU B 1 25 ? 57.969 13.922 -30.625 1 46.91 25 LEU B O 1
ATOM 2969 N N . SER B 1 26 ? 57.531 14.57 -32.719 1 45.69 26 SER B N 1
ATOM 2970 C CA . SER B 1 26 ? 56.656 15.617 -32.219 1 45.69 26 SER B CA 1
ATOM 2971 C C . SER B 1 26 ? 55.438 15.023 -31.516 1 45.69 26 SER B C 1
ATOM 2973 O O . SER B 1 26 ? 54.906 15.602 -30.562 1 45.69 26 SER B O 1
ATOM 2975 N N . LEU B 1 27 ? 54.906 13.883 -32.062 1 43.91 27 LEU B N 1
ATOM 2976 C CA . LEU B 1 27 ? 53.781 13.258 -31.391 1 43.91 27 LEU B CA 1
ATOM 2977 C C . LEU B 1 27 ? 54.188 12.695 -30.031 1 43.91 27 LEU B C 1
ATOM 2979 O O . LEU B 1 27 ? 53.469 12.82 -29.047 1 43.91 27 LEU B O 1
ATOM 2983 N N . ILE B 1 28 ? 55.438 12.188 -29.938 1 47.22 28 ILE B N 1
ATOM 2984 C CA . ILE B 1 28 ? 55.906 11.672 -28.656 1 47.22 28 ILE B CA 1
ATOM 2985 C C . ILE B 1 28 ? 56.094 12.836 -27.672 1 47.22 28 ILE B C 1
ATOM 2987 O O . ILE B 1 28 ? 55.75 12.734 -26.5 1 47.22 28 ILE B O 1
ATOM 2991 N N . ILE B 1 29 ? 56.719 13.969 -28.172 1 44.06 29 ILE B N 1
ATOM 2992 C CA . ILE B 1 29 ? 56.938 15.086 -27.266 1 44.06 29 ILE B CA 1
ATOM 2993 C C . ILE B 1 29 ? 55.594 15.609 -26.766 1 44.06 29 ILE B C 1
ATOM 2995 O O . ILE B 1 29 ? 55.438 15.891 -25.578 1 44.06 29 ILE B O 1
ATOM 2999 N N . CYS B 1 30 ? 54.594 15.797 -27.719 1 39.12 30 CYS B N 1
ATOM 3000 C CA . CYS B 1 30 ? 53.312 16.266 -27.203 1 39.12 30 CYS B CA 1
ATOM 3001 C C . CYS B 1 30 ? 52.719 15.289 -26.188 1 39.12 30 CYS B C 1
ATOM 3003 O O . CYS B 1 30 ? 52.125 15.703 -25.203 1 39.12 30 CYS B O 1
ATOM 3005 N N . LEU B 1 31 ? 52.844 13.938 -26.422 1 42.25 31 LEU B N 1
ATOM 3006 C CA . LEU B 1 31 ? 52.344 13 -25.406 1 42.25 31 LEU B CA 1
ATOM 3007 C C . LEU B 1 31 ? 53.188 13.102 -24.141 1 42.25 31 LEU B C 1
ATOM 3009 O O . LEU B 1 31 ? 52.656 12.93 -23.031 1 42.25 31 LEU B O 1
ATOM 3013 N N . SER B 1 32 ? 54.5 13.336 -24.234 1 38.72 32 SER B N 1
ATOM 3014 C CA . SER B 1 32 ? 55.312 13.414 -23.031 1 38.72 32 SER B CA 1
ATOM 3015 C C . SER B 1 32 ? 55 14.672 -22.219 1 38.72 32 SER B C 1
ATOM 3017 O O . SER B 1 32 ? 55.125 14.68 -21 1 38.72 32 SER B O 1
ATOM 3019 N N . LEU B 1 33 ? 54.938 15.844 -22.906 1 36.75 33 LEU B N 1
ATOM 3020 C CA . LEU B 1 33 ? 54.719 17.031 -22.078 1 36.75 33 LEU B CA 1
ATOM 3021 C C . LEU B 1 33 ? 53.375 16.953 -21.375 1 36.75 33 LEU B C 1
ATOM 3023 O O . LEU B 1 33 ? 53.125 17.656 -20.391 1 36.75 33 LEU B O 1
ATOM 3027 N N . CYS B 1 34 ? 52.344 16.375 -22.031 1 33 34 CYS B N 1
ATOM 3028 C CA . CYS B 1 34 ? 51.094 16.344 -21.281 1 33 34 CYS B CA 1
ATOM 3029 C C . CYS B 1 34 ? 51.219 15.5 -20.031 1 33 34 CYS B C 1
ATOM 3031 O O . CYS B 1 34 ? 50.281 15.359 -19.25 1 33 34 CYS B O 1
ATOM 3033 N N . SER B 1 35 ? 52.25 14.594 -19.953 1 32.78 35 SER B N 1
ATOM 3034 C CA . SER B 1 35 ? 52.375 13.82 -18.719 1 32.78 35 SER B CA 1
ATOM 3035 C C . SER B 1 35 ? 52.844 14.695 -17.562 1 32.78 35 SER B C 1
ATOM 3037 O O . SER B 1 35 ? 53.219 14.188 -16.516 1 32.78 35 SER B O 1
ATOM 3039 N N . MET B 1 36 ? 53.125 16.016 -17.797 1 27.69 36 MET B N 1
ATOM 3040 C CA . MET B 1 36 ? 53.656 16.672 -16.609 1 27.69 36 MET B CA 1
ATOM 3041 C C . MET B 1 36 ? 52.719 16.469 -15.414 1 27.69 36 MET B C 1
ATOM 3043 O O . MET B 1 36 ? 51.531 16.281 -15.57 1 27.69 36 MET B O 1
ATOM 3047 N N . GLN B 1 37 ? 53.531 16.453 -14.156 1 30.75 37 GLN B N 1
ATOM 3048 C CA . GLN B 1 37 ? 53.219 16.125 -12.766 1 30.75 37 GLN B CA 1
ATOM 3049 C C . GLN B 1 37 ? 52.094 17 -12.227 1 30.75 37 GLN B C 1
ATOM 3051 O O . GLN B 1 37 ? 52.312 18.156 -11.875 1 30.75 37 GLN B O 1
ATOM 3056 N N . CYS B 1 38 ? 51.094 17.266 -12.984 1 29.45 38 CYS B N 1
ATOM 3057 C CA . CYS B 1 38 ? 50.062 18.094 -12.352 1 29.45 38 CYS B CA 1
ATOM 3058 C C . CYS B 1 38 ? 49.656 17.516 -11.008 1 29.45 38 CYS B C 1
ATOM 3060 O O . CYS B 1 38 ? 48.875 16.562 -10.961 1 29.45 38 CYS B O 1
ATOM 3062 N N . ASP B 1 39 ? 50.656 17.344 -10.039 1 31.38 39 ASP B N 1
ATOM 3063 C CA . ASP B 1 39 ? 50.5 16.844 -8.672 1 31.38 39 ASP B CA 1
ATOM 3064 C C . ASP B 1 39 ? 49.469 17.672 -7.895 1 31.38 39 ASP B C 1
ATOM 3066 O O . ASP B 1 39 ? 49.344 17.516 -6.68 1 31.38 39 ASP B O 1
ATOM 3070 N N . THR B 1 40 ? 49.281 18.984 -8.328 1 31.62 40 THR B N 1
ATOM 3071 C CA . THR B 1 40 ? 48.5 19.719 -7.344 1 31.62 40 THR B CA 1
ATOM 3072 C C . THR B 1 40 ? 47.062 19.172 -7.297 1 31.62 40 THR B C 1
ATOM 3074 O O . THR B 1 40 ? 46.562 18.703 -8.305 1 31.62 40 THR B O 1
ATOM 3077 N N . PRO B 1 41 ? 46.375 19.094 -5.977 1 35.06 41 PRO B N 1
ATOM 3078 C CA . PRO B 1 41 ? 45.094 18.438 -5.715 1 35.06 41 PRO B CA 1
ATOM 3079 C C . PRO B 1 41 ? 44 18.844 -6.715 1 35.06 41 PRO B C 1
ATOM 3081 O O . PRO B 1 41 ? 42.969 18.203 -6.793 1 35.06 41 PRO B O 1
ATOM 3084 N N . SER B 1 42 ? 44.219 19.938 -7.547 1 34.78 42 SER B N 1
ATOM 3085 C CA . SER B 1 42 ? 43.188 20.453 -8.438 1 34.78 42 SER B CA 1
ATOM 3086 C C . SER B 1 42 ? 43.031 19.578 -9.68 1 34.78 42 SER B C 1
ATOM 3088 O O . SER B 1 42 ? 42.062 19.688 -10.414 1 34.78 42 SER B O 1
ATOM 3090 N N . SER B 1 43 ? 44.125 19 -10.125 1 34.81 43 SER B N 1
ATOM 3091 C CA . SER B 1 43 ? 44.094 18.25 -11.383 1 34.81 43 SER B CA 1
ATOM 3092 C C . SER B 1 43 ? 43.219 17.016 -11.266 1 34.81 43 SER B C 1
ATOM 3094 O O . SER B 1 43 ? 42.812 16.453 -12.281 1 34.81 43 SER B O 1
ATOM 3096 N N . ARG B 1 44 ? 43.188 16.453 -10.031 1 35.81 44 ARG B N 1
ATOM 3097 C CA . ARG B 1 44 ? 42.344 15.281 -9.891 1 35.81 44 ARG B CA 1
ATOM 3098 C C . ARG B 1 44 ? 40.875 15.633 -10.219 1 35.81 44 ARG B C 1
ATOM 3100 O O . ARG B 1 44 ? 40.094 14.766 -10.609 1 35.81 44 ARG B O 1
ATOM 3107 N N . HIS B 1 45 ? 40.656 16.938 -9.969 1 34.81 45 HIS B N 1
ATOM 3108 C CA . HIS B 1 45 ? 39.25 17.328 -10.219 1 34.81 45 HIS B CA 1
ATOM 3109 C C . HIS B 1 45 ? 38.969 17.391 -11.711 1 34.81 45 HIS B C 1
ATOM 3111 O O . HIS B 1 45 ? 37.844 17.094 -12.133 1 34.81 45 HIS B O 1
ATOM 3117 N N . CYS B 1 46 ? 40 17.734 -12.523 1 35.91 46 CYS B N 1
ATOM 3118 C CA . CYS B 1 46 ? 39.719 17.891 -13.945 1 35.91 46 CYS B CA 1
ATOM 3119 C C . CYS B 1 46 ? 39.625 16.531 -14.633 1 35.91 46 CYS B C 1
ATOM 3121 O O . CYS B 1 46 ? 38.781 16.328 -15.523 1 35.91 46 CYS B O 1
ATOM 3123 N N . MET B 1 47 ? 40.531 15.609 -14.266 1 35.88 47 MET B N 1
ATOM 3124 C CA . MET B 1 47 ? 40.438 14.312 -14.922 1 35.88 47 MET B CA 1
ATOM 3125 C C . MET B 1 47 ? 39.156 13.602 -14.539 1 35.88 47 MET B C 1
ATOM 3127 O O . MET B 1 47 ? 38.625 12.773 -15.297 1 35.88 47 MET B O 1
ATOM 3131 N N . ALA B 1 48 ? 38.719 13.867 -13.312 1 40.88 48 ALA B N 1
ATOM 3132 C CA . ALA B 1 48 ? 37.438 13.258 -12.922 1 40.88 48 ALA B CA 1
ATOM 3133 C C . ALA B 1 48 ? 36.281 13.812 -13.75 1 40.88 48 ALA B C 1
ATOM 3135 O O . ALA B 1 48 ? 35.344 13.078 -14.094 1 40.88 48 ALA B O 1
ATOM 3136 N N . GLU B 1 49 ? 36.406 15.078 -14.195 1 46.84 49 GLU B N 1
ATOM 3137 C CA . GLU B 1 49 ? 35.375 15.656 -15.047 1 46.84 49 GLU B CA 1
ATOM 3138 C C . GLU B 1 49 ? 35.406 15.062 -16.453 1 46.84 49 GLU B C 1
ATOM 3140 O O . GLU B 1 49 ? 34.375 14.766 -17.047 1 46.84 49 GLU B O 1
ATOM 3145 N N . VAL B 1 50 ? 36.594 14.82 -16.953 1 45.41 50 VAL B N 1
ATOM 3146 C CA . VAL B 1 50 ? 36.688 14.227 -18.281 1 45.41 50 VAL B CA 1
ATOM 3147 C C . VAL B 1 50 ? 36.25 12.766 -18.234 1 45.41 50 VAL B C 1
ATOM 3149 O O . VAL B 1 50 ? 35.531 12.305 -19.094 1 45.41 50 VAL B O 1
ATOM 3152 N N . LEU B 1 51 ? 36.688 12.086 -17.172 1 42.06 51 LEU B N 1
ATOM 3153 C CA . LEU B 1 51 ? 36.25 10.703 -17.047 1 42.06 51 LEU B CA 1
ATOM 3154 C C . LEU B 1 51 ? 34.75 10.641 -16.781 1 42.06 51 LEU B C 1
ATOM 3156 O O . LEU B 1 51 ? 34.062 9.758 -17.312 1 42.06 51 LEU B O 1
ATOM 3160 N N . SER B 1 52 ? 34.219 11.648 -16.047 1 44.72 52 SER B N 1
ATOM 3161 C CA . SER B 1 52 ? 32.781 11.719 -15.883 1 44.72 52 SER B CA 1
ATOM 3162 C C . SER B 1 52 ? 32.062 12.023 -17.203 1 44.72 52 SER B C 1
ATOM 3164 O O . SER B 1 52 ? 31.031 11.453 -17.516 1 44.72 52 SER B O 1
ATOM 3166 N N . LEU B 1 53 ? 32.656 12.875 -18.016 1 46.41 53 LEU B N 1
ATOM 3167 C CA . LEU B 1 53 ? 32.125 13.156 -19.328 1 46.41 53 LEU B CA 1
ATOM 3168 C C . LEU B 1 53 ? 32.281 11.961 -20.266 1 46.41 53 LEU B C 1
ATOM 3170 O O . LEU B 1 53 ? 31.359 11.617 -21.016 1 46.41 53 LEU B O 1
ATOM 3174 N N . GLN B 1 54 ? 33.469 11.414 -20.234 1 43.62 54 GLN B N 1
ATOM 3175 C CA . GLN B 1 54 ? 33.656 10.203 -21.031 1 43.62 54 GLN B CA 1
ATOM 3176 C C . GLN B 1 54 ? 32.688 9.102 -20.578 1 43.62 54 GLN B C 1
ATOM 3178 O O . GLN B 1 54 ? 32.125 8.391 -21.391 1 43.62 54 GLN B O 1
ATOM 3183 N N . ASN B 1 55 ? 32.531 8.969 -19.266 1 42.16 55 ASN B N 1
ATOM 3184 C CA . ASN B 1 55 ? 31.578 7.988 -18.781 1 42.16 55 ASN B CA 1
ATOM 3185 C C . ASN B 1 55 ? 30.141 8.391 -19.141 1 42.16 55 ASN B C 1
ATOM 3187 O O . ASN B 1 55 ? 29.312 7.531 -19.438 1 42.16 55 ASN B O 1
ATOM 3191 N N . GLN B 1 56 ? 29.812 9.68 -19.078 1 43.91 56 GLN B N 1
ATOM 3192 C CA . GLN B 1 56 ? 28.5 10.102 -19.547 1 43.91 56 GLN B CA 1
ATOM 3193 C C . GLN B 1 56 ? 28.344 9.852 -21.047 1 43.91 56 GLN B C 1
ATOM 3195 O O . GLN B 1 56 ? 27.266 9.469 -21.516 1 43.91 56 GLN B O 1
ATOM 3200 N N . ILE B 1 57 ? 29.359 10.133 -21.875 1 41.34 57 ILE B N 1
ATOM 3201 C CA . ILE B 1 57 ? 29.297 9.852 -23.297 1 41.34 57 ILE B CA 1
ATOM 3202 C C . ILE B 1 57 ? 29.234 8.336 -23.531 1 41.34 57 ILE B C 1
ATOM 3204 O O . ILE B 1 57 ? 28.453 7.859 -24.344 1 41.34 57 ILE B O 1
ATOM 3208 N N . LEU B 1 58 ? 30.109 7.605 -22.812 1 36.47 58 LEU B N 1
ATOM 3209 C CA . LEU B 1 58 ? 30.016 6.156 -22.953 1 36.47 58 LEU B CA 1
ATOM 3210 C C . LEU B 1 58 ? 28.688 5.637 -22.422 1 36.47 58 LEU B C 1
ATOM 3212 O O . LEU B 1 58 ? 28.078 4.742 -23.016 1 36.47 58 LEU B O 1
ATOM 3216 N N . VAL B 1 59 ? 28.203 6.176 -21.266 1 34.94 59 VAL B N 1
ATOM 3217 C CA . VAL B 1 59 ? 26.891 5.75 -20.828 1 34.94 59 VAL B CA 1
ATOM 3218 C C . VAL B 1 59 ? 25.828 6.242 -21.797 1 34.94 59 VAL B C 1
ATOM 3220 O O . VAL B 1 59 ? 24.859 5.531 -22.094 1 34.94 59 VAL B O 1
ATOM 3223 N N . LYS B 1 60 ? 25.906 7.473 -22.281 1 39.62 60 LYS B N 1
ATOM 3224 C CA . LYS B 1 60 ? 24.969 7.898 -23.312 1 39.62 60 LYS B CA 1
ATOM 3225 C C . LYS B 1 60 ? 25.156 7.074 -24.594 1 39.62 60 LYS B C 1
ATOM 3227 O O . LYS B 1 60 ? 24.188 6.82 -25.312 1 39.62 60 LYS B O 1
ATOM 3232 N N . LYS B 1 61 ? 26.312 6.84 -24.984 1 38.19 61 LYS B N 1
ATOM 3233 C CA . LYS B 1 61 ? 26.5 5.996 -26.156 1 38.19 61 LYS B CA 1
ATOM 3234 C C . LYS B 1 61 ? 26.016 4.57 -25.891 1 38.19 61 LYS B C 1
ATOM 3236 O O . LYS B 1 61 ? 25.469 3.916 -26.781 1 38.19 61 LYS B O 1
ATOM 3241 N N . VAL B 1 62 ? 26.406 4 -24.672 1 33.59 62 VAL B N 1
ATOM 3242 C CA . VAL B 1 62 ? 25.875 2.67 -24.391 1 33.59 62 VAL B CA 1
ATOM 3243 C C . VAL B 1 62 ? 24.359 2.746 -24.188 1 33.59 62 VAL B C 1
ATOM 3245 O O . VAL B 1 62 ? 23.641 1.79 -24.484 1 33.59 62 VAL B O 1
ATOM 3248 N N . VAL B 1 63 ? 23.812 3.848 -23.625 1 35.19 63 VAL B N 1
ATOM 3249 C CA . VAL B 1 63 ? 22.359 3.873 -23.516 1 35.19 63 VAL B CA 1
ATOM 3250 C C . VAL B 1 63 ? 21.75 4.129 -24.891 1 35.19 63 VAL B C 1
ATOM 3252 O O . VAL B 1 63 ? 20.531 4.004 -25.062 1 35.19 63 VAL B O 1
ATOM 3255 N N . GLU B 1 64 ? 22.312 4.961 -25.688 1 37.16 64 GLU B N 1
ATOM 3256 C CA . GLU B 1 64 ? 21.75 4.906 -27.047 1 37.16 64 GLU B CA 1
ATOM 3257 C C . GLU B 1 64 ? 21.891 3.504 -27.625 1 37.16 64 GLU B C 1
ATOM 3259 O O . GLU B 1 64 ? 22.562 3.312 -28.641 1 37.16 64 GLU B O 1
ATOM 3264 N N . THR B 1 65 ? 22.469 2.52 -26.844 1 33.28 65 THR B N 1
ATOM 3265 C CA . THR B 1 65 ? 22.562 1.182 -27.406 1 33.28 65 THR B CA 1
ATOM 3266 C C . THR B 1 65 ? 21.328 0.863 -28.25 1 33.28 65 THR B C 1
ATOM 3268 O O . THR B 1 65 ? 20.25 1.398 -27.984 1 33.28 65 THR B O 1
ATOM 3271 N N . ALA B 1 66 ? 21.516 0.156 -29.391 1 37.09 66 ALA B N 1
ATOM 3272 C CA . ALA B 1 66 ? 20.5 -0.477 -30.234 1 37.09 66 ALA B CA 1
ATOM 3273 C C . ALA B 1 66 ? 19.266 -0.836 -29.422 1 37.09 66 ALA B C 1
ATOM 3275 O O . ALA B 1 66 ? 19.359 -1.256 -28.266 1 37.09 66 ALA B O 1
ATOM 3276 N N . PRO B 1 67 ? 18.156 -0.285 -29.672 1 39.53 67 PRO B N 1
ATOM 3277 C CA . PRO B 1 67 ? 17 -0.856 -28.984 1 39.53 67 PRO B CA 1
ATOM 3278 C C . PRO B 1 67 ? 17.172 -2.338 -28.672 1 39.53 67 PRO B C 1
ATOM 3280 O O . PRO B 1 67 ? 17.359 -3.154 -29.578 1 39.53 67 PRO B O 1
ATOM 3283 N N . GLN B 1 68 ? 18.078 -2.779 -27.844 1 40.31 68 GLN B N 1
ATOM 3284 C CA . GLN B 1 68 ? 18.078 -4.211 -27.562 1 40.31 68 GLN B CA 1
ATOM 3285 C C . GLN B 1 68 ? 16.719 -4.836 -27.844 1 40.31 68 GLN B C 1
ATOM 3287 O O . GLN B 1 68 ? 15.695 -4.34 -27.375 1 40.31 68 GLN B O 1
ATOM 3292 N N . GLN B 1 69 ? 16.484 -5.328 -28.984 1 45.59 69 GLN B N 1
ATOM 3293 C CA . GLN B 1 69 ? 15.281 -6.066 -29.375 1 45.59 69 GLN B CA 1
ATOM 3294 C C . GLN B 1 69 ? 14.648 -6.754 -28.172 1 45.59 69 GLN B C 1
ATOM 3296 O O . GLN B 1 69 ? 15.133 -7.789 -27.719 1 45.59 69 GLN B O 1
ATOM 3301 N N . SER B 1 70 ? 14.227 -6.07 -27.188 1 61.38 70 SER B N 1
ATOM 3302 C CA . SER B 1 70 ? 13.516 -6.691 -26.062 1 61.38 70 SER B CA 1
ATOM 3303 C C . SER B 1 70 ? 12.539 -7.762 -26.547 1 61.38 70 SER B C 1
ATOM 3305 O O . SER B 1 70 ? 11.758 -7.52 -27.469 1 61.38 70 SER B O 1
ATOM 3307 N N . VAL B 1 71 ? 12.844 -9.102 -26.469 1 77.69 71 VAL B N 1
ATOM 3308 C CA . VAL B 1 71 ? 11.945 -10.219 -26.734 1 77.69 71 VAL B CA 1
ATOM 3309 C C . VAL B 1 71 ? 10.586 -9.961 -26.078 1 77.69 71 VAL B C 1
ATOM 3311 O O . VAL B 1 71 ? 10.516 -9.508 -24.938 1 77.69 71 VAL B O 1
ATOM 3314 N N . SER B 1 72 ? 9.57 -9.945 -26.922 1 92.56 72 SER B N 1
ATOM 3315 C CA . SER B 1 72 ? 8.227 -9.641 -26.453 1 92.56 72 SER B CA 1
ATOM 3316 C C . SER B 1 72 ? 7.395 -10.914 -26.297 1 92.56 72 SER B C 1
ATOM 3318 O O . SER B 1 72 ? 7.48 -11.82 -27.125 1 92.56 72 SER B O 1
ATOM 3320 N N . TYR B 1 73 ? 6.836 -11.07 -25.188 1 97.19 73 TYR B N 1
ATOM 3321 C CA . TYR B 1 73 ? 5.883 -12.141 -24.906 1 97.19 73 TYR B CA 1
ATOM 3322 C C . TYR B 1 73 ? 4.543 -11.57 -24.453 1 97.19 73 TYR B C 1
ATOM 3324 O O . TYR B 1 73 ? 4.477 -10.43 -23.984 1 97.19 73 TYR B O 1
ATOM 3332 N N . PHE B 1 74 ? 3.562 -12.289 -24.75 1 97.75 74 PHE B N 1
ATOM 3333 C CA . PHE B 1 74 ? 2.26 -11.891 -24.219 1 97.75 74 PHE B CA 1
ATOM 3334 C C . PHE B 1 74 ? 2.117 -12.289 -22.75 1 97.75 74 PHE B C 1
ATOM 3336 O O . PHE B 1 74 ? 1.661 -11.5 -21.938 1 97.75 74 PHE B O 1
ATOM 3343 N N . PHE B 1 75 ? 2.518 -13.461 -22.484 1 98.25 75 PHE B N 1
ATOM 3344 C CA . PHE B 1 75 ? 2.279 -14.109 -21.203 1 98.25 75 PHE B CA 1
ATOM 3345 C C . PHE B 1 75 ? 3.551 -14.766 -20.688 1 98.25 75 PHE B C 1
ATOM 3347 O O . PHE B 1 75 ? 4.246 -15.461 -21.438 1 98.25 75 PHE B O 1
ATOM 3354 N N . VAL B 1 76 ? 3.912 -14.445 -19.391 1 98.75 76 VAL B N 1
ATOM 3355 C CA . VAL B 1 76 ? 5.074 -15.047 -18.75 1 98.75 76 VAL B CA 1
ATOM 3356 C C . VAL B 1 76 ? 4.625 -15.93 -17.594 1 98.75 76 VAL B C 1
ATOM 3358 O O . VAL B 1 76 ? 3.686 -15.586 -16.875 1 98.75 76 VAL B O 1
ATOM 3361 N N . VAL B 1 77 ? 5.27 -17.078 -17.453 1 98.88 77 VAL B N 1
ATOM 3362 C CA . VAL B 1 77 ? 5.031 -17.953 -16.328 1 98.88 77 VAL B CA 1
ATOM 3363 C C . VAL B 1 77 ? 6.312 -18.109 -15.5 1 98.88 77 VAL B C 1
ATOM 3365 O O . VAL B 1 77 ? 7.316 -18.625 -16 1 98.88 77 VAL B O 1
ATOM 3368 N N . LEU B 1 78 ? 6.258 -17.594 -14.297 1 98.94 78 LEU B N 1
ATOM 3369 C CA . LEU B 1 78 ? 7.348 -17.781 -13.352 1 98.94 78 LEU B CA 1
ATOM 3370 C C . LEU B 1 78 ? 7.039 -18.922 -12.391 1 98.94 78 LEU B C 1
ATOM 3372 O O . LEU B 1 78 ? 6.086 -18.844 -11.617 1 98.94 78 LEU B O 1
ATOM 3376 N N . ILE B 1 79 ? 7.836 -19.922 -12.469 1 98.94 79 ILE B N 1
ATOM 3377 C CA . ILE B 1 79 ? 7.652 -21.094 -11.625 1 98.94 79 ILE B CA 1
ATOM 3378 C C . ILE B 1 79 ? 8.711 -21.109 -10.523 1 98.94 79 ILE B C 1
ATOM 3380 O O . ILE B 1 79 ? 9.906 -21.25 -10.797 1 98.94 79 ILE B O 1
ATOM 3384 N N . MET B 1 80 ? 8.273 -20.969 -9.281 1 98.56 80 MET B N 1
ATOM 3385 C CA . MET B 1 80 ? 9.203 -21.016 -8.156 1 98.56 80 MET B CA 1
ATOM 3386 C C . MET B 1 80 ? 9.75 -22.422 -7.957 1 98.56 80 MET B C 1
ATOM 3388 O O . MET B 1 80 ? 9.016 -23.328 -7.535 1 98.56 80 MET B O 1
ATOM 3392 N N . SER B 1 81 ? 11 -22.609 -8.297 1 98.44 81 SER B N 1
ATOM 3393 C CA . SER B 1 81 ? 11.672 -23.906 -8.203 1 98.44 81 SER B CA 1
ATOM 3394 C C . SER B 1 81 ? 12.852 -23.844 -7.23 1 98.44 81 SER B C 1
ATOM 3396 O O . SER B 1 81 ? 12.922 -22.953 -6.387 1 98.44 81 SER B O 1
ATOM 3398 N N . SER B 1 82 ? 13.602 -24.906 -7.086 1 97.94 82 SER B N 1
ATOM 3399 C CA . SER B 1 82 ? 14.742 -25 -6.18 1 97.94 82 SER B CA 1
ATOM 3400 C C . SER B 1 82 ? 15.898 -25.766 -6.816 1 97.94 82 SER B C 1
ATOM 3402 O O . SER B 1 82 ? 15.711 -26.453 -7.816 1 97.94 82 SER B O 1
ATOM 3404 N N . PRO B 1 83 ? 17.062 -25.641 -6.27 1 97.94 83 PRO B N 1
ATOM 3405 C CA . PRO B 1 83 ? 18.234 -26.266 -6.883 1 97.94 83 PRO B CA 1
ATOM 3406 C C . PRO B 1 83 ? 18.109 -27.781 -6.988 1 97.94 83 PRO B C 1
ATOM 3408 O O . PRO B 1 83 ? 18.578 -28.375 -7.961 1 97.94 83 PRO B O 1
ATOM 3411 N N . A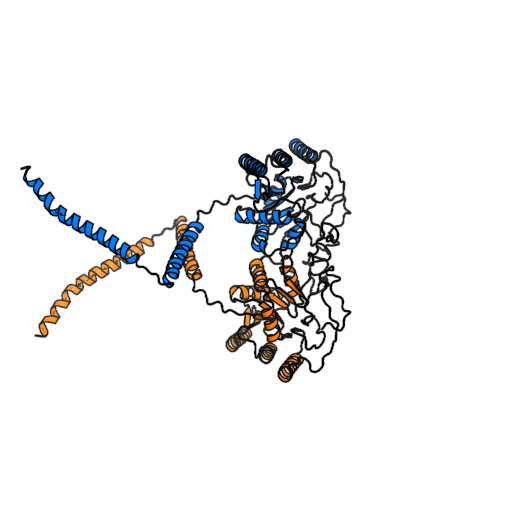SN B 1 84 ? 17.422 -28.375 -6.141 1 96.94 84 ASN B N 1
ATOM 3412 C CA . ASN B 1 84 ? 17.406 -29.828 -6.074 1 96.94 84 ASN B CA 1
ATOM 3413 C C . ASN B 1 84 ? 16.141 -30.406 -6.691 1 96.94 84 ASN B C 1
ATOM 3415 O O . ASN B 1 84 ? 15.859 -31.594 -6.547 1 96.94 84 ASN B O 1
ATOM 3419 N N . SER B 1 85 ? 15.43 -29.609 -7.395 1 97.69 85 SER B N 1
ATOM 3420 C CA . SER B 1 85 ? 14.141 -30.062 -7.914 1 97.69 85 SER B CA 1
ATOM 3421 C C . SER B 1 85 ? 14.219 -30.328 -9.414 1 97.69 85 SER B C 1
ATOM 3423 O O . SER B 1 85 ? 13.297 -29.969 -10.156 1 97.69 85 SER B O 1
ATOM 3425 N N . HIS B 1 86 ? 15.258 -30.953 -9.828 1 97.75 86 HIS B N 1
ATOM 3426 C CA . HIS B 1 86 ? 15.461 -31.234 -11.242 1 97.75 86 HIS B CA 1
ATOM 3427 C C . HIS B 1 86 ? 14.359 -32.156 -11.789 1 97.75 86 HIS B C 1
ATOM 3429 O O . HIS B 1 86 ? 13.828 -31.891 -12.875 1 97.75 86 HIS B O 1
ATOM 3435 N N . SER B 1 87 ? 14.039 -33.156 -11.07 1 97.94 87 SER B N 1
ATOM 3436 C CA . SER B 1 87 ? 13.031 -34.125 -11.516 1 97.94 87 SER B CA 1
ATOM 3437 C C . SER B 1 87 ? 11.68 -33.438 -11.703 1 97.94 87 SER B C 1
ATOM 3439 O O . SER B 1 87 ? 10.938 -33.781 -12.633 1 97.94 87 SER B O 1
ATOM 3441 N N . GLN B 1 88 ? 11.414 -32.562 -10.789 1 98.25 88 GLN B N 1
ATOM 3442 C CA . GLN B 1 88 ? 10.148 -31.828 -10.891 1 98.25 88 GLN B CA 1
ATOM 3443 C C . GLN B 1 88 ? 10.125 -30.938 -12.117 1 98.25 88 GLN B C 1
ATOM 3445 O O . GLN B 1 88 ? 9.102 -30.812 -12.797 1 98.25 88 GLN B O 1
ATOM 3450 N N . ARG B 1 89 ? 11.18 -30.297 -12.383 1 98.69 89 ARG B N 1
ATOM 3451 C CA . ARG B 1 89 ? 11.258 -29.453 -13.57 1 98.69 89 ARG B CA 1
ATOM 3452 C C . ARG B 1 89 ? 11.117 -30.281 -14.844 1 98.69 89 ARG B C 1
ATOM 3454 O O . ARG B 1 89 ? 10.398 -29.891 -15.766 1 98.69 89 ARG B O 1
ATOM 3461 N N . ASP B 1 90 ? 11.734 -31.438 -14.859 1 98.56 90 ASP B N 1
ATOM 3462 C CA . ASP B 1 90 ? 11.594 -32.344 -16 1 98.56 90 ASP B CA 1
ATOM 3463 C C . ASP B 1 90 ? 10.141 -32.781 -16.188 1 98.56 90 ASP B C 1
ATOM 3465 O O . ASP B 1 90 ? 9.648 -32.875 -17.312 1 98.56 90 ASP B O 1
ATOM 3469 N N . LEU B 1 91 ? 9.547 -33.062 -15.078 1 98.69 91 LEU B N 1
ATOM 3470 C CA . LEU B 1 91 ? 8.141 -33.469 -15.117 1 98.69 91 LEU B CA 1
ATOM 3471 C C . LEU B 1 91 ? 7.293 -32.375 -15.789 1 98.69 91 LEU B C 1
ATOM 3473 O O . LEU B 1 91 ? 6.484 -32.656 -16.672 1 98.69 91 LEU B O 1
ATOM 3477 N N . LEU B 1 92 ? 7.484 -31.156 -15.398 1 98.81 92 LEU B N 1
ATOM 3478 C CA . LEU B 1 92 ? 6.695 -30.062 -15.953 1 98.81 92 LEU B CA 1
ATOM 3479 C C . LEU B 1 92 ? 7.023 -29.844 -17.438 1 98.81 92 LEU B C 1
ATOM 3481 O O . LEU B 1 92 ? 6.137 -29.562 -18.234 1 98.81 92 LEU B O 1
ATOM 3485 N N . ARG B 1 93 ? 8.297 -30.062 -17.828 1 98.56 93 ARG B N 1
ATOM 3486 C CA . ARG B 1 93 ? 8.719 -29.922 -19.219 1 98.56 93 ARG B CA 1
ATOM 3487 C C . ARG B 1 93 ? 8 -30.938 -20.109 1 98.56 93 ARG B C 1
ATOM 3489 O O . ARG B 1 93 ? 7.746 -30.672 -21.281 1 98.56 93 ARG B O 1
ATOM 3496 N N . THR B 1 94 ? 7.629 -32.062 -19.516 1 98.12 94 THR B N 1
ATOM 3497 C CA . THR B 1 94 ? 7.023 -33.125 -20.312 1 98.12 94 THR B CA 1
ATOM 3498 C C . THR B 1 94 ? 5.508 -33.125 -20.156 1 98.12 94 THR B C 1
ATOM 3500 O O . THR B 1 94 ? 4.82 -33.969 -20.719 1 98.12 94 THR B O 1
ATOM 3503 N N . THR B 1 95 ? 5.016 -32.25 -19.359 1 98.25 95 THR B N 1
ATOM 3504 C CA . THR B 1 95 ? 3.572 -32.156 -19.172 1 98.25 95 THR B CA 1
ATOM 3505 C C . THR B 1 95 ? 3.039 -30.797 -19.641 1 98.25 95 THR B C 1
ATOM 3507 O O . THR B 1 95 ? 2.969 -30.547 -20.844 1 98.25 95 THR B O 1
ATOM 3510 N N . TRP B 1 96 ? 2.621 -29.891 -18.672 1 97.88 96 TRP B N 1
ATOM 3511 C CA . TRP B 1 96 ? 1.844 -28.734 -19.125 1 97.88 96 TRP B CA 1
ATOM 3512 C C . TRP B 1 96 ? 2.748 -27.672 -19.734 1 97.88 96 TRP B C 1
ATOM 3514 O O . TRP B 1 96 ? 2.268 -26.734 -20.375 1 97.88 96 TRP B O 1
ATOM 3524 N N . LEU B 1 97 ? 4.07 -27.828 -19.656 1 98.19 97 LEU B N 1
ATOM 3525 C CA . LEU B 1 97 ? 4.988 -26.906 -20.328 1 98.19 97 LEU B CA 1
ATOM 3526 C C . LEU B 1 97 ? 5.367 -27.422 -21.703 1 98.19 97 LEU B C 1
ATOM 3528 O O . LEU B 1 97 ? 6.027 -26.734 -22.484 1 98.19 97 LEU B O 1
ATOM 3532 N N . SER B 1 98 ? 5.043 -28.625 -22.109 1 95.94 98 SER B N 1
ATOM 3533 C CA . SER B 1 98 ? 5.516 -29.281 -23.328 1 95.94 98 SER B CA 1
ATOM 3534 C C . SER B 1 98 ? 4.992 -28.594 -24.578 1 95.94 98 SER B C 1
ATOM 3536 O O . SER B 1 98 ? 5.641 -28.625 -25.625 1 95.94 98 SER B O 1
ATOM 3538 N N . LYS B 1 99 ? 3.854 -27.922 -24.594 1 89.44 99 LYS B N 1
ATOM 3539 C CA . LYS B 1 99 ? 3.287 -27.312 -25.797 1 89.44 99 LYS B CA 1
ATOM 3540 C C . LYS B 1 99 ? 2.758 -25.922 -25.5 1 89.44 99 LYS B C 1
ATOM 3542 O O . LYS B 1 99 ? 1.647 -25.562 -25.906 1 89.44 99 LYS B O 1
ATOM 3547 N N . ILE B 1 100 ? 3.664 -25.172 -24.859 1 92.88 100 ILE B N 1
ATOM 3548 C CA . ILE B 1 100 ? 3.178 -23.828 -24.594 1 92.88 100 ILE B CA 1
ATOM 3549 C C . ILE B 1 100 ? 3.336 -22.953 -25.828 1 92.88 100 ILE B C 1
ATOM 3551 O O . ILE B 1 100 ? 4.254 -23.172 -26.625 1 92.88 100 ILE B O 1
ATOM 3555 N N . PRO B 1 101 ? 2.416 -22.047 -26.031 1 94.44 101 PRO B N 1
ATOM 3556 C CA . PRO B 1 101 ? 2.475 -21.156 -27.188 1 94.44 101 PRO B CA 1
ATOM 3557 C C . PRO B 1 101 ? 3.779 -20.359 -27.266 1 94.44 101 PRO B C 1
ATOM 3559 O O . PRO B 1 101 ? 4.438 -20.156 -26.25 1 94.44 101 PRO B O 1
ATOM 3562 N N . GLU B 1 102 ? 4.117 -19.859 -28.469 1 93.81 102 GLU B N 1
ATOM 3563 C CA . GLU B 1 102 ? 5.383 -19.188 -28.734 1 93.81 102 GLU B CA 1
ATOM 3564 C C . GLU B 1 102 ? 5.445 -17.844 -28 1 93.81 102 GLU B C 1
ATOM 3566 O O . GLU B 1 102 ? 6.527 -17.359 -27.656 1 93.81 102 GLU B O 1
ATOM 3571 N N . ASP B 1 103 ? 4.285 -17.281 -27.797 1 96.62 103 ASP B N 1
ATOM 3572 C CA . ASP B 1 103 ? 4.27 -15.969 -27.156 1 96.62 103 ASP B CA 1
ATOM 3573 C C . ASP B 1 103 ? 4.148 -16.094 -25.641 1 96.62 103 ASP B C 1
ATOM 3575 O O . ASP B 1 103 ? 3.764 -15.133 -24.969 1 96.62 103 ASP B O 1
ATOM 3579 N N . VAL B 1 104 ? 4.426 -17.312 -25.172 1 98.12 104 VAL B N 1
ATOM 3580 C CA . VAL B 1 104 ? 4.488 -17.547 -23.734 1 98.12 104 VAL B CA 1
ATOM 3581 C C . VAL B 1 104 ? 5.922 -17.891 -23.344 1 98.12 104 VAL B C 1
ATOM 3583 O O . VAL B 1 104 ? 6.574 -18.719 -23.984 1 98.12 104 VAL B O 1
ATOM 3586 N N . LEU B 1 105 ? 6.406 -17.203 -22.297 1 98.19 105 LEU B N 1
ATOM 3587 C CA . LEU B 1 105 ? 7.719 -17.484 -21.734 1 98.19 105 LEU B CA 1
ATOM 3588 C C . LEU B 1 105 ? 7.586 -18.141 -20.359 1 98.19 105 LEU B C 1
ATOM 3590 O O . LEU B 1 105 ? 6.883 -17.625 -19.484 1 98.19 105 LEU B O 1
ATOM 3594 N N . ALA B 1 106 ? 8.195 -19.25 -20.219 1 98.62 106 ALA B N 1
ATOM 3595 C CA . ALA B 1 106 ? 8.203 -19.922 -18.922 1 98.62 106 ALA B CA 1
ATOM 3596 C C . ALA B 1 106 ? 9.625 -19.984 -18.359 1 98.62 106 ALA B C 1
ATOM 3598 O O . ALA B 1 106 ? 10.57 -20.312 -19.078 1 98.62 106 ALA B O 1
ATOM 3599 N N . LYS B 1 107 ? 9.773 -19.609 -17.125 1 98.81 107 LYS B N 1
ATOM 3600 C CA . LYS B 1 107 ? 11.07 -19.672 -16.453 1 98.81 107 LYS B CA 1
ATOM 3601 C C . LYS B 1 107 ? 10.938 -20.328 -15.078 1 98.81 107 LYS B C 1
ATOM 3603 O O . LYS B 1 107 ? 10.047 -19.969 -14.305 1 98.81 107 LYS B O 1
ATOM 3608 N N . PHE B 1 108 ? 11.805 -21.297 -14.844 1 98.94 108 PHE B N 1
ATOM 3609 C CA . PHE B 1 108 ? 12 -21.797 -13.492 1 98.94 108 PHE B CA 1
ATOM 3610 C C . PHE B 1 108 ? 12.938 -20.875 -12.711 1 98.94 108 PHE B C 1
ATOM 3612 O O . PHE B 1 108 ? 14.078 -20.656 -13.117 1 98.94 108 PHE B O 1
ATOM 3619 N N . VAL B 1 109 ? 12.5 -20.391 -11.578 1 98.88 109 VAL B N 1
ATOM 3620 C CA . VAL B 1 109 ? 13.289 -19.438 -10.805 1 98.88 109 VAL B CA 1
ATOM 3621 C C . VAL B 1 109 ? 14.07 -20.172 -9.719 1 98.88 109 VAL B C 1
ATOM 3623 O O . VAL B 1 109 ? 13.484 -20.891 -8.898 1 98.88 109 VAL B O 1
ATOM 3626 N N . ILE B 1 110 ? 15.398 -19.969 -9.727 1 98.81 110 ILE B N 1
ATOM 3627 C CA . ILE B 1 110 ? 16.25 -20.688 -8.781 1 98.81 110 ILE B CA 1
ATOM 3628 C C . ILE B 1 110 ? 17.328 -19.75 -8.242 1 98.81 110 ILE B C 1
ATOM 3630 O O . ILE B 1 110 ? 18.031 -19.078 -9.008 1 98.81 110 ILE B O 1
ATOM 3634 N N . GLY B 1 111 ? 17.406 -19.609 -6.895 1 98.5 111 GLY B N 1
ATOM 3635 C CA . GLY B 1 111 ? 18.547 -18.953 -6.285 1 98.5 111 GLY B CA 1
ATOM 3636 C C . GLY B 1 111 ? 19.797 -19.797 -6.266 1 98.5 111 GLY B C 1
ATOM 3637 O O . GLY B 1 111 ? 19.734 -21 -5.957 1 98.5 111 GLY B O 1
ATOM 3638 N N . THR B 1 112 ? 20.953 -19.203 -6.559 1 98.19 112 THR B N 1
ATOM 3639 C CA . THR B 1 112 ? 22.156 -20.031 -6.691 1 98.19 112 THR B CA 1
ATOM 3640 C C . THR B 1 112 ? 23.234 -19.562 -5.727 1 98.19 112 THR B C 1
ATOM 3642 O O . THR B 1 112 ? 24.344 -20.125 -5.711 1 98.19 112 THR B O 1
ATOM 3645 N N . ALA B 1 113 ? 22.828 -18.547 -4.914 1 96.56 113 ALA B N 1
ATOM 3646 C CA . ALA B 1 113 ? 23.828 -18.094 -3.953 1 96.56 113 ALA B CA 1
ATOM 3647 C C . ALA B 1 113 ? 24.203 -19.203 -2.98 1 96.56 113 ALA B C 1
ATOM 3649 O O . ALA B 1 113 ? 23.344 -19.953 -2.529 1 96.56 113 ALA B O 1
ATOM 3650 N N . ARG B 1 114 ? 25.531 -19.406 -2.662 1 94.69 114 ARG B N 1
ATOM 3651 C CA . ARG B 1 114 ? 26.109 -20.281 -1.642 1 94.69 114 ARG B CA 1
ATOM 3652 C C . ARG B 1 114 ? 25.953 -21.75 -2.021 1 94.69 114 ARG B C 1
ATOM 3654 O O . ARG B 1 114 ? 26.031 -22.625 -1.162 1 94.69 114 ARG B O 1
ATOM 3661 N N . LEU B 1 115 ? 25.641 -22.109 -3.256 1 96.31 115 LEU B N 1
ATOM 3662 C CA . LEU B 1 115 ? 25.609 -23.5 -3.717 1 96.31 115 LEU B CA 1
ATOM 3663 C C . LEU B 1 115 ? 27.016 -24.016 -3.98 1 96.31 115 LEU B C 1
ATOM 3665 O O . LEU B 1 115 ? 27.922 -23.234 -4.273 1 96.31 115 LEU B O 1
ATOM 3669 N N . ASP B 1 116 ? 27.109 -25.281 -3.877 1 96.12 116 ASP B N 1
ATOM 3670 C CA . ASP B 1 116 ? 28.359 -25.906 -4.277 1 96.12 116 ASP B CA 1
ATOM 3671 C C . ASP B 1 116 ? 28.625 -25.703 -5.77 1 96.12 116 ASP B C 1
ATOM 3673 O O . ASP B 1 116 ? 27.688 -25.75 -6.578 1 96.12 116 ASP B O 1
ATOM 3677 N N . PRO B 1 117 ? 29.875 -25.531 -6.121 1 96 117 PRO B N 1
ATOM 3678 C CA . PRO B 1 117 ? 30.219 -25.312 -7.523 1 96 117 PRO B CA 1
ATOM 3679 C C . PRO B 1 117 ? 29.688 -26.391 -8.453 1 96 117 PRO B C 1
ATOM 3681 O O . PRO B 1 117 ? 29.312 -26.109 -9.594 1 96 117 PRO B O 1
ATOM 3684 N N . GLU B 1 118 ? 29.641 -27.562 -7.961 1 97.31 118 GLU B N 1
ATOM 3685 C CA . GLU B 1 118 ? 29.141 -28.656 -8.781 1 97.31 118 GLU B CA 1
ATOM 3686 C C . GLU B 1 118 ? 27.656 -28.469 -9.102 1 97.31 118 GLU B C 1
ATOM 3688 O O . GLU B 1 118 ? 27.234 -28.703 -10.242 1 97.31 118 GLU B O 1
ATOM 3693 N N . LYS B 1 119 ? 26.969 -28.094 -8.109 1 97.44 119 LYS B N 1
ATOM 3694 C CA . LYS B 1 119 ? 25.531 -27.875 -8.312 1 97.44 119 LYS B CA 1
ATOM 3695 C C . LYS B 1 119 ? 25.297 -26.688 -9.242 1 97.44 119 LYS B C 1
ATOM 3697 O O . LYS B 1 119 ? 24.391 -26.734 -10.086 1 97.44 119 LYS B O 1
ATOM 3702 N N . VAL B 1 120 ? 26.031 -25.688 -9.102 1 97.38 120 VAL B N 1
ATOM 3703 C CA . VAL B 1 120 ? 25.938 -24.531 -9.984 1 97.38 120 VAL B CA 1
ATOM 3704 C C . VAL B 1 120 ? 26.188 -24.969 -11.43 1 97.38 120 VAL B C 1
ATOM 3706 O O . VAL B 1 120 ? 25.469 -24.562 -12.336 1 97.38 120 VAL B O 1
ATOM 3709 N N . GLN B 1 121 ? 27.156 -25.766 -11.617 1 97.31 121 GLN B N 1
ATOM 3710 C CA . GLN B 1 121 ? 27.484 -26.25 -12.953 1 97.31 121 GLN B CA 1
ATOM 3711 C C . GLN B 1 121 ? 26.344 -27.078 -13.539 1 97.31 121 GLN B C 1
ATOM 3713 O O . GLN B 1 121 ? 26.047 -26.984 -14.727 1 97.31 121 GLN B O 1
ATOM 3718 N N . GLU B 1 122 ? 25.797 -27.906 -12.695 1 98 122 GLU B N 1
ATOM 3719 C CA . GLU B 1 122 ? 24.641 -28.688 -13.125 1 98 122 GLU B CA 1
ATOM 3720 C C . GLU B 1 122 ? 23.516 -27.797 -13.617 1 98 122 GLU B C 1
ATOM 3722 O O . GLU B 1 122 ? 22.906 -28.078 -14.656 1 98 122 GLU B O 1
ATOM 3727 N N . LEU B 1 123 ? 23.25 -26.797 -12.898 1 98.56 123 LEU B N 1
ATOM 3728 C CA . LEU B 1 123 ? 22.172 -25.875 -13.242 1 98.56 123 LEU B CA 1
ATOM 3729 C C . LEU B 1 123 ? 22.516 -25.094 -14.508 1 98.56 123 LEU B C 1
ATOM 3731 O O . LEU B 1 123 ? 21.641 -24.844 -15.344 1 98.56 123 LEU B O 1
ATOM 3735 N N . GLU B 1 124 ? 23.719 -24.719 -14.641 1 97.69 124 GLU B N 1
ATOM 3736 C CA . GLU B 1 124 ? 24.156 -24.031 -15.844 1 97.69 124 GLU B CA 1
ATOM 3737 C C . GLU B 1 124 ? 24.016 -24.922 -17.078 1 97.69 124 GLU B C 1
ATOM 3739 O O . GLU B 1 124 ? 23.609 -24.453 -18.141 1 97.69 124 GLU B O 1
ATOM 3744 N N . GLN B 1 125 ? 24.375 -26.141 -16.938 1 98.12 125 GLN B N 1
ATOM 3745 C CA . GLN B 1 125 ? 24.203 -27.078 -18.031 1 98.12 125 GLN B CA 1
ATOM 3746 C C . GLN B 1 125 ? 22.734 -27.25 -18.391 1 98.12 125 GLN B C 1
ATOM 3748 O O . GLN B 1 125 ? 22.375 -27.312 -19.562 1 98.12 125 GLN B O 1
ATOM 3753 N N . GLU B 1 126 ? 21.953 -27.391 -17.344 1 98.5 126 GLU B N 1
ATOM 3754 C CA . GLU B 1 126 ? 20.516 -27.484 -17.578 1 98.5 126 GLU B CA 1
ATOM 3755 C C . GLU B 1 126 ? 20 -26.25 -18.328 1 98.5 126 GLU B C 1
ATOM 3757 O O . GLU B 1 126 ? 19.188 -26.375 -19.25 1 98.5 126 GLU B O 1
ATOM 3762 N N . GLN B 1 127 ? 20.453 -25.062 -17.969 1 98.06 127 GLN B N 1
ATOM 3763 C CA . GLN B 1 127 ? 20.078 -23.812 -18.625 1 98.06 127 GLN B CA 1
ATOM 3764 C C . GLN B 1 127 ? 20.531 -23.797 -20.078 1 98.06 127 GLN B C 1
ATOM 3766 O O . GLN B 1 127 ? 19.828 -23.266 -20.938 1 98.06 127 GLN B O 1
ATOM 3771 N N . LEU B 1 128 ? 21.656 -24.312 -20.328 1 97.44 128 LEU B N 1
ATOM 3772 C CA . LEU B 1 128 ? 22.156 -24.375 -21.688 1 97.44 128 LEU B CA 1
ATOM 3773 C C . LEU B 1 128 ? 21.297 -25.297 -22.547 1 97.44 128 LEU B C 1
ATOM 3775 O O . LEU B 1 128 ? 21.078 -25.031 -23.734 1 97.44 128 LEU B O 1
ATOM 3779 N N . GLU B 1 129 ? 20.828 -26.312 -21.953 1 97.81 129 GLU B N 1
ATOM 3780 C CA . GLU B 1 129 ? 20.047 -27.312 -22.656 1 97.81 129 GLU B CA 1
ATOM 3781 C C . GLU B 1 129 ? 18.625 -26.844 -22.922 1 97.81 129 GLU B C 1
ATOM 3783 O O . GLU B 1 129 ? 18.094 -27.016 -24.016 1 97.81 129 GLU B O 1
ATOM 3788 N N . HIS B 1 130 ? 18 -26.25 -21.938 1 97.81 130 HIS B N 1
ATOM 3789 C CA . HIS B 1 130 ? 16.562 -26.016 -22.016 1 97.81 130 HIS B CA 1
ATOM 3790 C C . HIS B 1 130 ? 16.25 -24.531 -22.141 1 97.81 130 HIS B C 1
ATOM 3792 O O . HIS B 1 130 ? 15.172 -24.141 -22.578 1 97.81 130 HIS B O 1
ATOM 3798 N N . HIS B 1 131 ? 17.141 -23.609 -21.594 1 97.25 131 HIS B N 1
ATOM 3799 C CA . HIS B 1 131 ? 17.031 -22.156 -21.656 1 97.25 131 HIS B CA 1
ATOM 3800 C C . HIS B 1 131 ? 15.781 -21.672 -20.922 1 97.25 131 HIS B C 1
ATOM 3802 O O . HIS B 1 131 ? 15.133 -20.719 -21.359 1 97.25 131 HIS B O 1
ATOM 3808 N N . ASP B 1 132 ? 15.438 -22.406 -19.922 1 98.31 132 ASP B N 1
ATOM 3809 C CA . ASP B 1 132 ? 14.188 -22.031 -19.25 1 98.31 132 ASP B CA 1
ATOM 3810 C C . ASP B 1 132 ? 14.422 -21.797 -17.766 1 98.31 132 ASP B C 1
ATOM 3812 O O . ASP B 1 132 ? 13.469 -21.781 -16.969 1 98.31 132 ASP B O 1
ATOM 3816 N N . LEU B 1 133 ? 15.68 -21.625 -17.359 1 98.75 133 LEU B N 1
ATOM 3817 C CA . LEU B 1 133 ? 15.969 -21.297 -15.969 1 98.75 133 LEU B CA 1
ATOM 3818 C C . LEU B 1 133 ? 16.234 -19.812 -15.797 1 98.75 133 LEU B C 1
ATOM 3820 O O . LEU B 1 133 ? 16.875 -19.188 -16.656 1 98.75 133 LEU B O 1
ATOM 3824 N N . LEU B 1 134 ? 15.734 -19.203 -14.797 1 98.69 134 LEU B N 1
ATOM 3825 C CA . LEU B 1 134 ? 16.156 -17.906 -14.273 1 98.69 134 LEU B CA 1
ATOM 3826 C C . LEU B 1 134 ? 16.969 -18.078 -12.992 1 98.69 134 LEU B C 1
ATOM 3828 O O . LEU B 1 134 ? 16.406 -18.328 -11.922 1 98.69 134 LEU B O 1
ATOM 3832 N N . LEU B 1 135 ? 18.234 -17.984 -13.172 1 98.56 135 LEU B N 1
ATOM 3833 C CA . LEU B 1 135 ? 19.141 -18.172 -12.047 1 98.56 135 LEU B CA 1
ATOM 3834 C C . LEU B 1 135 ? 19.453 -16.828 -11.359 1 98.56 135 LEU B C 1
ATOM 3836 O O . LEU B 1 135 ? 19.812 -15.859 -12.023 1 98.56 135 LEU B O 1
ATOM 3840 N N . LEU B 1 136 ? 19.203 -16.797 -10.086 1 98.31 136 LEU B N 1
ATOM 3841 C CA . LEU B 1 136 ? 19.469 -15.609 -9.281 1 98.31 136 LEU B CA 1
ATOM 3842 C C . LEU B 1 136 ? 20.719 -15.781 -8.445 1 98.31 136 LEU B C 1
ATOM 3844 O O . LEU B 1 136 ? 20.688 -16.391 -7.371 1 98.31 136 LEU B O 1
ATOM 3848 N N . PRO B 1 137 ? 21.828 -15.195 -8.82 1 96.56 137 PRO B N 1
ATOM 3849 C CA . PRO B 1 137 ? 23.125 -15.5 -8.211 1 96.56 137 PRO B CA 1
ATOM 3850 C C . PRO B 1 137 ? 23.281 -14.883 -6.824 1 96.56 137 PRO B C 1
ATOM 3852 O O . PRO B 1 137 ? 24.156 -15.305 -6.059 1 96.56 137 PRO B O 1
ATOM 3855 N N . THR B 1 138 ? 22.5 -13.914 -6.461 1 95.75 138 THR B N 1
ATOM 3856 C CA . THR B 1 138 ? 22.672 -13.242 -5.18 1 95.75 138 THR B CA 1
ATOM 3857 C C . THR B 1 138 ? 21.688 -13.789 -4.148 1 95.75 138 THR B C 1
ATOM 3859 O O . THR B 1 138 ? 21.672 -13.352 -2.994 1 95.75 138 THR B O 1
ATOM 3862 N N . LEU B 1 139 ? 20.922 -14.734 -4.562 1 97.5 139 LEU B N 1
ATOM 3863 C CA . LEU B 1 139 ? 19.844 -15.219 -3.693 1 97.5 139 LEU B CA 1
ATOM 3864 C C . LEU B 1 139 ? 20.125 -16.641 -3.227 1 97.5 139 LEU B C 1
ATOM 3866 O O . LEU B 1 139 ? 20.328 -17.531 -4.047 1 97.5 139 LEU B O 1
ATOM 3870 N N . THR B 1 140 ? 20.172 -16.797 -1.854 1 96.62 140 THR B N 1
ATOM 3871 C CA . THR B 1 140 ? 20.156 -18.156 -1.29 1 96.62 140 THR B CA 1
ATOM 3872 C C . THR B 1 140 ? 18.766 -18.75 -1.342 1 96.62 140 THR B C 1
ATOM 3874 O O . THR B 1 140 ? 17.812 -18.188 -0.771 1 96.62 140 THR B O 1
ATOM 3877 N N . ASP B 1 141 ? 18.656 -19.859 -1.961 1 94.88 141 ASP B N 1
ATOM 3878 C CA . ASP B 1 141 ? 17.344 -20.469 -2.191 1 94.88 141 ASP B CA 1
ATOM 3879 C C . ASP B 1 141 ? 16.844 -21.172 -0.94 1 94.88 141 ASP B C 1
ATOM 3881 O O . ASP B 1 141 ? 17.281 -22.281 -0.624 1 94.88 141 ASP B O 1
ATOM 3885 N N . SER B 1 142 ? 15.984 -20.547 -0.201 1 91.56 142 SER B N 1
ATOM 3886 C CA . SER B 1 142 ? 15.328 -21.047 1 1 91.56 142 SER B CA 1
ATOM 3887 C C . SER B 1 142 ? 13.906 -20.516 1.12 1 91.56 142 SER B C 1
ATOM 3889 O O . SER B 1 142 ? 13.539 -19.547 0.445 1 91.56 142 SER B O 1
ATOM 3891 N N . TYR B 1 143 ? 13.156 -21.25 1.849 1 85.62 143 TYR B N 1
ATOM 3892 C CA . TYR B 1 143 ? 11.773 -20.812 2.033 1 85.62 143 TYR B CA 1
ATOM 3893 C C . TYR B 1 143 ? 11.719 -19.406 2.633 1 85.62 143 TYR B C 1
ATOM 3895 O O . TYR B 1 143 ? 10.852 -18.609 2.279 1 85.62 143 TYR B O 1
ATOM 3903 N N . LYS B 1 144 ? 12.656 -19.047 3.465 1 88.75 144 LYS B N 1
ATOM 3904 C CA . LYS B 1 144 ? 12.703 -17.734 4.113 1 88.75 144 LYS B CA 1
ATOM 3905 C C . LYS B 1 144 ? 12.953 -16.625 3.098 1 88.75 144 LYS B C 1
ATOM 3907 O O . LYS B 1 144 ? 12.57 -15.477 3.322 1 88.75 144 LYS B O 1
ATOM 3912 N N . ASN B 1 145 ? 13.477 -17.031 1.953 1 95.19 145 ASN B N 1
ATOM 3913 C CA . ASN B 1 145 ? 13.852 -16.031 0.965 1 95.19 145 ASN B CA 1
ATOM 3914 C C . ASN B 1 145 ? 12.898 -16.031 -0.223 1 95.19 145 ASN B C 1
ATOM 3916 O O . ASN B 1 145 ? 13.211 -15.469 -1.277 1 95.19 145 ASN B O 1
ATOM 3920 N N . LEU B 1 146 ? 11.75 -16.641 -0.022 1 96.62 146 LEU B N 1
ATOM 3921 C CA . LEU B 1 146 ? 10.82 -16.766 -1.138 1 96.62 146 LEU B CA 1
ATOM 3922 C C . LEU B 1 146 ? 10.336 -15.398 -1.595 1 96.62 146 LEU B C 1
ATOM 3924 O O . LEU B 1 146 ? 10.211 -15.148 -2.795 1 96.62 146 LEU B O 1
ATOM 3928 N N . THR B 1 147 ? 10.062 -14.531 -0.668 1 97.44 147 THR B N 1
ATOM 3929 C CA . THR B 1 147 ? 9.602 -13.188 -1.021 1 97.44 147 THR B CA 1
ATOM 3930 C C . THR B 1 147 ? 10.68 -12.438 -1.804 1 97.44 147 THR B C 1
ATOM 3932 O O . THR B 1 147 ? 10.391 -11.797 -2.814 1 97.44 147 THR B O 1
ATOM 3935 N N . MET B 1 148 ? 11.898 -12.531 -1.361 1 98 148 MET B N 1
ATOM 3936 C CA . MET B 1 148 ? 13 -11.898 -2.078 1 98 148 MET B CA 1
ATOM 3937 C C . MET B 1 148 ? 13.203 -12.539 -3.445 1 98 148 MET B C 1
ATOM 3939 O O . MET B 1 148 ? 13.531 -11.852 -4.414 1 98 148 MET B O 1
ATOM 3943 N N . LYS B 1 149 ? 13.039 -13.82 -3.506 1 98.31 149 LYS B N 1
ATOM 3944 C CA . LYS B 1 149 ? 13.125 -14.531 -4.781 1 98.31 149 LYS B CA 1
ATOM 3945 C C . LYS B 1 149 ? 12.117 -13.977 -5.785 1 98.31 149 LYS B C 1
ATOM 3947 O O . LYS B 1 149 ? 12.461 -13.719 -6.938 1 98.31 149 LYS B O 1
ATOM 3952 N N . LEU B 1 150 ? 10.906 -13.797 -5.324 1 98.62 150 LEU B N 1
ATOM 3953 C CA . LEU B 1 150 ? 9.867 -13.234 -6.176 1 98.62 150 LEU B CA 1
ATOM 3954 C C . LEU B 1 150 ? 10.219 -11.812 -6.598 1 98.62 150 LEU B C 1
ATOM 3956 O O . LEU B 1 150 ? 10.094 -11.461 -7.773 1 98.62 150 LEU B O 1
ATOM 3960 N N . LEU B 1 151 ? 10.609 -11.062 -5.637 1 98.56 151 LEU B N 1
ATOM 3961 C CA . LEU B 1 151 ? 10.953 -9.664 -5.906 1 98.56 151 LEU B CA 1
ATOM 3962 C C . LEU B 1 151 ? 12.055 -9.57 -6.957 1 98.56 151 LEU B C 1
ATOM 3964 O O . LEU B 1 151 ? 11.938 -8.812 -7.922 1 98.56 151 LEU B O 1
ATOM 3968 N N . GLU B 1 152 ? 13.125 -10.352 -6.828 1 98.5 152 GLU B N 1
ATOM 3969 C CA . GLU B 1 152 ? 14.219 -10.344 -7.793 1 98.5 152 GLU B CA 1
ATOM 3970 C C . GLU B 1 152 ? 13.742 -10.805 -9.164 1 98.5 152 GLU B C 1
ATOM 3972 O O . GLU B 1 152 ? 14.234 -10.328 -10.195 1 98.5 152 GLU B O 1
ATOM 3977 N N . SER B 1 153 ? 12.859 -11.719 -9.156 1 98.75 153 SER B N 1
ATOM 3978 C CA . SER B 1 153 ? 12.289 -12.172 -10.414 1 98.75 153 SER B CA 1
ATOM 3979 C C . SER B 1 153 ? 11.539 -11.047 -11.125 1 98.75 153 SER B C 1
ATOM 3981 O O . SER B 1 153 ? 11.672 -10.867 -12.336 1 98.75 153 SER B O 1
ATOM 3983 N N . PHE B 1 154 ? 10.742 -10.297 -10.359 1 98.81 154 PHE B N 1
ATOM 3984 C CA . PHE B 1 154 ? 10 -9.172 -10.922 1 98.81 154 PHE B CA 1
ATOM 3985 C C . PHE B 1 154 ? 10.961 -8.102 -11.438 1 98.81 154 PHE B C 1
ATOM 3987 O O . PHE B 1 154 ? 10.727 -7.508 -12.492 1 98.81 154 PHE B O 1
ATOM 3994 N N . ILE B 1 155 ? 12 -7.879 -10.695 1 98.56 155 ILE B N 1
ATOM 3995 C CA . ILE B 1 155 ? 13.008 -6.914 -11.117 1 98.56 155 ILE B CA 1
ATOM 3996 C C . ILE B 1 155 ? 13.633 -7.363 -12.445 1 98.56 155 ILE B C 1
ATOM 3998 O O . ILE B 1 155 ? 13.773 -6.562 -13.367 1 98.56 155 ILE B O 1
ATOM 4002 N N . TRP B 1 156 ? 13.977 -8.617 -12.555 1 98.25 156 TRP B N 1
ATOM 4003 C CA . TRP B 1 156 ? 14.547 -9.164 -13.773 1 98.25 156 TRP B CA 1
ATOM 4004 C C . TRP B 1 156 ? 13.57 -9.031 -14.938 1 98.25 156 TRP B C 1
ATOM 4006 O O . TRP B 1 156 ? 13.953 -8.594 -16.031 1 98.25 156 TRP B O 1
ATOM 4016 N N . LEU B 1 157 ? 12.312 -9.391 -14.719 1 97.94 157 LEU B N 1
ATOM 4017 C CA . LEU B 1 157 ? 11.289 -9.305 -15.758 1 97.94 157 LEU B CA 1
ATOM 4018 C C . LEU B 1 157 ? 11.164 -7.879 -16.281 1 97.94 157 LEU B C 1
ATOM 4020 O O . LEU B 1 157 ? 11.109 -7.66 -17.484 1 97.94 157 LEU B O 1
ATOM 4024 N N . ASN B 1 158 ? 11.062 -6.977 -15.344 1 97.69 158 ASN B N 1
ATOM 4025 C CA . ASN B 1 158 ? 10.883 -5.574 -15.695 1 97.69 158 ASN B CA 1
ATOM 4026 C C . ASN B 1 158 ? 12.055 -5.055 -16.531 1 97.69 158 ASN B C 1
ATOM 4028 O O . ASN B 1 158 ? 11.875 -4.199 -17.391 1 97.69 158 ASN B O 1
ATOM 4032 N N . ALA B 1 159 ? 13.203 -5.578 -16.344 1 97.25 159 ALA B N 1
ATOM 4033 C CA . ALA B 1 159 ? 14.422 -5.086 -16.984 1 97.25 159 ALA B CA 1
ATOM 4034 C C . ALA B 1 159 ? 14.656 -5.789 -18.328 1 97.25 159 ALA B C 1
ATOM 4036 O O . ALA B 1 159 ? 15.281 -5.227 -19.219 1 97.25 159 ALA B O 1
ATOM 4037 N N . ASN B 1 160 ? 14.133 -7.02 -18.516 1 97.12 160 ASN B N 1
ATOM 4038 C CA . ASN B 1 160 ? 14.656 -7.836 -19.609 1 97.12 160 ASN B CA 1
ATOM 4039 C C . ASN B 1 160 ? 13.562 -8.219 -20.609 1 97.12 160 ASN B C 1
ATOM 4041 O O . ASN B 1 160 ? 13.852 -8.609 -21.734 1 97.12 160 ASN B O 1
ATOM 4045 N N . ILE B 1 161 ? 12.367 -8.125 -20.156 1 97.31 161 ILE B N 1
ATOM 4046 C CA . ILE B 1 161 ? 11.305 -8.703 -20.984 1 97.31 161 ILE B CA 1
ATOM 4047 C C . ILE B 1 161 ? 10.18 -7.688 -21.172 1 97.31 161 ILE B C 1
ATOM 4049 O O . ILE B 1 161 ? 9.789 -7.008 -20.219 1 97.31 161 ILE B O 1
ATOM 4053 N N . ASN B 1 162 ? 9.727 -7.531 -22.359 1 97.25 162 ASN B N 1
ATOM 4054 C CA . ASN B 1 162 ? 8.445 -6.887 -22.625 1 97.25 162 ASN B CA 1
ATOM 4055 C C . ASN B 1 162 ? 7.301 -7.895 -22.625 1 97.25 162 ASN B C 1
ATOM 4057 O O . ASN B 1 162 ? 7.34 -8.883 -23.344 1 97.25 162 ASN B O 1
ATOM 4061 N N . TYR B 1 163 ? 6.312 -7.742 -21.844 1 97.69 163 TYR B N 1
ATOM 4062 C CA . TYR B 1 163 ? 5.215 -8.688 -21.672 1 97.69 163 TYR B CA 1
ATOM 4063 C C . TYR B 1 163 ? 3.965 -7.988 -21.156 1 97.69 163 TYR B C 1
ATOM 4065 O O . TYR B 1 163 ? 4.012 -6.809 -20.797 1 97.69 163 TYR B O 1
ATOM 4073 N N . LYS B 1 164 ? 2.836 -8.711 -21.094 1 98.06 164 LYS B N 1
ATOM 4074 C CA . LYS B 1 164 ? 1.59 -8.094 -20.656 1 98.06 164 LYS B CA 1
ATOM 4075 C C . LYS B 1 164 ? 1.167 -8.633 -19.281 1 98.06 164 LYS B C 1
ATOM 4077 O O . LYS B 1 164 ? 0.691 -7.875 -18.438 1 98.06 164 LYS B O 1
ATOM 4082 N N . TYR B 1 165 ? 1.34 -9.953 -19.141 1 98.62 165 TYR B N 1
ATOM 4083 C CA . TYR B 1 165 ? 0.898 -10.594 -17.906 1 98.62 165 TYR B CA 1
ATOM 4084 C C . TYR B 1 165 ? 1.935 -11.594 -17.406 1 98.62 165 TYR B C 1
ATOM 4086 O O . TYR B 1 165 ? 2.703 -12.148 -18.203 1 98.62 165 TYR B O 1
ATOM 4094 N N . VAL B 1 166 ? 1.934 -11.812 -16.125 1 98.88 166 VAL B N 1
ATOM 4095 C CA . VAL B 1 166 ? 2.805 -12.836 -15.539 1 98.88 166 VAL B CA 1
ATOM 4096 C C . VAL B 1 166 ? 2.018 -13.68 -14.539 1 98.88 166 VAL B C 1
ATOM 4098 O O . VAL B 1 166 ? 1.219 -13.156 -13.766 1 98.88 166 VAL B O 1
ATOM 4101 N N . LEU B 1 167 ? 2.154 -14.961 -14.656 1 98.94 167 LEU B N 1
ATOM 4102 C CA . LEU B 1 167 ? 1.69 -15.906 -13.648 1 98.94 167 LEU B CA 1
ATOM 4103 C C . LEU B 1 167 ? 2.83 -16.312 -12.719 1 98.94 167 LEU B C 1
ATOM 4105 O O . LEU B 1 167 ? 3.873 -16.781 -13.172 1 98.94 167 LEU B O 1
ATOM 4109 N N . LYS B 1 168 ? 2.691 -16.031 -11.461 1 98.94 168 LYS B N 1
ATOM 4110 C CA . LYS B 1 168 ? 3.52 -16.672 -10.445 1 98.94 168 LYS B CA 1
ATOM 4111 C C . LYS B 1 168 ? 2.906 -18 -10 1 98.94 168 LYS B C 1
ATOM 4113 O O . LYS B 1 168 ? 1.729 -18.047 -9.641 1 98.94 168 LYS B O 1
ATOM 4118 N N . THR B 1 169 ? 3.637 -19.047 -10.031 1 98.75 169 THR B N 1
ATOM 4119 C CA . THR B 1 169 ? 3.148 -20.344 -9.57 1 98.75 169 THR B CA 1
ATOM 4120 C C . THR B 1 169 ? 4.289 -21.172 -8.984 1 98.75 169 THR B C 1
ATOM 4122 O O . THR B 1 169 ? 5.422 -20.703 -8.891 1 98.75 169 THR B O 1
ATOM 4125 N N . ASP B 1 170 ? 3.969 -22.375 -8.484 1 97.94 170 ASP B N 1
ATOM 4126 C CA . ASP B 1 170 ? 4.938 -23.266 -7.867 1 97.94 170 ASP B CA 1
ATOM 4127 C C . ASP B 1 170 ? 5.141 -24.531 -8.711 1 97.94 170 ASP B C 1
ATOM 4129 O O . ASP B 1 170 ? 4.379 -24.781 -9.648 1 97.94 170 ASP B O 1
ATOM 4133 N N . GLN B 1 171 ? 6.117 -25.297 -8.367 1 97.25 171 GLN B N 1
ATOM 4134 C CA . GLN B 1 171 ? 6.492 -26.438 -9.203 1 97.25 171 GLN B CA 1
ATOM 4135 C C . GLN B 1 171 ? 5.57 -27.625 -8.953 1 97.25 171 GLN B C 1
ATOM 4137 O O . GLN B 1 171 ? 5.594 -28.594 -9.711 1 97.25 171 GLN B O 1
ATOM 4142 N N . ASP B 1 172 ? 4.742 -27.578 -7.883 1 98.06 172 ASP B N 1
ATOM 4143 C CA . ASP B 1 172 ? 3.738 -28.609 -7.668 1 98.06 172 ASP B CA 1
ATOM 4144 C C . ASP B 1 172 ? 2.357 -28.141 -8.125 1 98.06 172 ASP B C 1
ATOM 4146 O O . ASP B 1 172 ? 1.354 -28.422 -7.461 1 98.06 172 ASP B O 1
ATOM 4150 N N . THR B 1 173 ? 2.342 -27.438 -9.172 1 98.56 173 THR B N 1
ATOM 4151 C CA . THR B 1 173 ? 1.116 -26.859 -9.703 1 98.56 173 THR B CA 1
ATOM 4152 C C . THR B 1 173 ? 0.88 -27.312 -11.141 1 98.56 173 THR B C 1
ATOM 4154 O O . THR B 1 173 ? 1.818 -27.375 -11.938 1 98.56 173 THR B O 1
ATOM 4157 N N . TYR B 1 174 ? -0.331 -27.719 -11.492 1 98.56 174 TYR B N 1
ATOM 4158 C CA . TYR B 1 174 ? -0.731 -27.922 -12.875 1 98.56 174 TYR B CA 1
ATOM 4159 C C . TYR B 1 174 ? -1.415 -26.688 -13.438 1 98.56 174 TYR B C 1
ATOM 4161 O O . TYR B 1 174 ? -2.385 -26.188 -12.859 1 98.56 174 TYR B O 1
ATOM 4169 N N . VAL B 1 175 ? -0.995 -26.188 -14.555 1 98.75 175 VAL B N 1
ATOM 4170 C CA . VAL B 1 175 ? -1.475 -24.922 -15.117 1 98.75 175 VAL B CA 1
ATOM 4171 C C . VAL B 1 175 ? -2.004 -25.156 -16.531 1 98.75 175 VAL B C 1
ATOM 4173 O O . VAL B 1 175 ? -1.334 -25.781 -17.359 1 98.75 175 VAL B O 1
ATOM 4176 N N . GLN B 1 176 ? -3.168 -24.688 -16.781 1 98.12 176 GLN B N 1
ATOM 4177 C CA . GLN B 1 176 ? -3.701 -24.688 -18.141 1 98.12 176 GLN B CA 1
ATOM 4178 C C . GLN B 1 176 ? -3.326 -23.406 -18.875 1 98.12 176 GLN B C 1
ATOM 4180 O O . GLN B 1 176 ? -4.168 -22.516 -19.062 1 98.12 176 GLN B O 1
ATOM 4185 N N . VAL B 1 177 ? -2.223 -23.391 -19.406 1 98.06 177 VAL B N 1
ATOM 4186 C CA . VAL B 1 177 ? -1.591 -22.203 -19.938 1 98.06 177 VAL B CA 1
ATOM 4187 C C . VAL B 1 177 ? -2.396 -21.688 -21.125 1 98.06 177 VAL B C 1
ATOM 4189 O O . VAL B 1 177 ? -2.629 -20.469 -21.25 1 98.06 177 VAL B O 1
ATOM 4192 N N . HIS B 1 178 ? -2.855 -22.562 -22.016 1 96.31 178 HIS B N 1
ATOM 4193 C CA . HIS B 1 178 ? -3.605 -22.172 -23.203 1 96.31 178 HIS B CA 1
ATOM 4194 C C . HIS B 1 178 ? -4.91 -21.469 -22.828 1 96.31 178 HIS B C 1
ATOM 4196 O O . HIS B 1 178 ? -5.254 -20.438 -23.391 1 96.31 178 HIS B O 1
ATOM 4202 N N . GLU B 1 179 ? -5.582 -22.047 -21.844 1 96.94 179 GLU B N 1
ATOM 4203 C CA . GLU B 1 179 ? -6.848 -21.469 -21.406 1 96.94 179 GLU B CA 1
ATOM 4204 C C . GLU B 1 179 ? -6.633 -20.094 -20.766 1 96.94 179 GLU B C 1
ATOM 4206 O O . GLU B 1 179 ? -7.387 -19.156 -21.047 1 96.94 179 GLU B O 1
ATOM 4211 N N . LEU B 1 180 ? -5.625 -19.984 -19.953 1 98.19 180 LEU B N 1
ATOM 4212 C CA . LEU B 1 180 ? -5.324 -18.703 -19.297 1 98.19 180 LEU B CA 1
ATOM 4213 C C . LEU B 1 180 ? -5 -17.625 -20.328 1 98.19 180 LEU B C 1
ATOM 4215 O O . LEU B 1 180 ? -5.512 -16.516 -20.234 1 98.19 180 LEU B O 1
ATOM 4219 N N . LYS B 1 181 ? -4.18 -18.016 -21.234 1 97.38 181 LYS B N 1
ATOM 4220 C CA . LYS B 1 181 ? -3.803 -17.062 -22.281 1 97.38 181 LYS B CA 1
ATOM 4221 C C . LYS B 1 181 ? -5.027 -16.578 -23.047 1 97.38 181 LYS B C 1
ATOM 4223 O O . LYS B 1 181 ? -5.172 -15.375 -23.312 1 97.38 181 LYS B O 1
ATOM 4228 N N . THR B 1 182 ? -5.887 -17.453 -23.438 1 96.81 182 THR B N 1
ATOM 4229 C CA . THR B 1 182 ? -7.09 -17.125 -24.188 1 96.81 182 THR B CA 1
ATOM 4230 C C . THR B 1 182 ? -7.965 -16.141 -23.406 1 96.81 182 THR B C 1
ATOM 4232 O O . THR B 1 182 ? -8.445 -15.156 -23.953 1 96.81 182 THR B O 1
ATOM 4235 N N . ILE B 1 183 ? -8.117 -16.359 -22.141 1 97.69 183 ILE B N 1
ATOM 4236 C CA . ILE B 1 183 ? -8.93 -15.5 -21.281 1 97.69 183 ILE B CA 1
ATOM 4237 C C . ILE B 1 183 ? -8.305 -14.117 -21.203 1 97.69 183 ILE B C 1
ATOM 4239 O O . ILE B 1 183 ? -9 -13.102 -21.312 1 97.69 183 ILE B O 1
ATOM 4243 N N . LEU B 1 184 ? -7.008 -14.078 -21.031 1 97.62 184 LEU B N 1
ATOM 4244 C CA . LEU B 1 184 ? -6.289 -12.812 -20.891 1 97.62 184 LEU B CA 1
ATOM 4245 C C . LEU B 1 184 ? -6.348 -12.016 -22.188 1 97.62 184 LEU B C 1
ATOM 4247 O O . LEU B 1 184 ? -6.465 -10.789 -22.172 1 97.62 184 LEU B O 1
ATOM 4251 N N . GLN B 1 185 ? -6.254 -12.695 -23.312 1 96.06 185 GLN B N 1
ATOM 4252 C CA . GLN B 1 185 ? -6.312 -12.039 -24.609 1 96.06 185 GLN B CA 1
ATOM 4253 C C . GLN B 1 185 ? -7.672 -11.375 -24.828 1 96.06 185 GLN B C 1
ATOM 4255 O O . GLN B 1 185 ? -7.758 -10.289 -25.391 1 96.06 185 GLN B O 1
ATOM 4260 N N . LYS B 1 186 ? -8.648 -11.977 -24.375 1 95.69 186 LYS B N 1
ATOM 4261 C CA . LYS B 1 186 ? -10.008 -11.469 -24.547 1 95.69 186 LYS B CA 1
ATOM 4262 C C . LYS B 1 186 ? -10.266 -10.289 -23.609 1 95.69 186 LYS B C 1
ATOM 4264 O O . LYS B 1 186 ? -10.969 -9.344 -23.969 1 95.69 186 LYS B O 1
ATOM 4269 N N . SER B 1 187 ? -9.758 -10.273 -22.453 1 91.5 187 SER B N 1
ATOM 4270 C CA . SER B 1 187 ? -10.008 -9.242 -21.453 1 91.5 187 SER B CA 1
ATOM 4271 C C . SER B 1 187 ? -9.258 -7.953 -21.797 1 91.5 187 SER B C 1
ATOM 4273 O O . SER B 1 187 ? -9.844 -6.871 -21.781 1 91.5 187 SER B O 1
ATOM 4275 N N . GLY B 1 188 ? -7.941 -8.016 -22.109 1 85.38 188 GLY B N 1
ATOM 4276 C CA . GLY B 1 188 ? -7.105 -6.859 -22.406 1 85.38 188 GLY B CA 1
ATOM 4277 C C . GLY B 1 188 ? -6.996 -5.895 -21.234 1 85.38 188 GLY B C 1
ATOM 4278 O O . GLY B 1 188 ? -6.637 -4.73 -21.422 1 85.38 188 GLY B O 1
ATOM 4279 N N . SER B 1 189 ? -7.273 -6.324 -20.094 1 86.38 189 SER B N 1
ATOM 4280 C CA . SER B 1 189 ? -7.379 -5.457 -18.922 1 86.38 189 SER B CA 1
ATOM 4281 C C . SER B 1 189 ? -6 -5.039 -18.422 1 86.38 189 SER B C 1
ATOM 4283 O O . SER B 1 189 ? -5.012 -5.746 -18.641 1 86.38 189 SER B O 1
ATOM 4285 N N . GLN B 1 190 ? -5.969 -3.865 -17.906 1 92.62 190 GLN B N 1
ATOM 4286 C CA . GLN B 1 190 ? -4.785 -3.348 -17.234 1 92.62 190 GLN B CA 1
ATOM 4287 C C . GLN B 1 190 ? -4.949 -3.381 -15.719 1 92.62 190 GLN B C 1
ATOM 4289 O O . GLN B 1 190 ? -6.055 -3.594 -15.219 1 92.62 190 GLN B O 1
ATOM 4294 N N . ARG B 1 191 ? -3.83 -3.268 -15.062 1 97.94 191 ARG B N 1
ATOM 4295 C CA . ARG B 1 191 ? -3.812 -3.24 -13.609 1 97.94 191 ARG B CA 1
ATOM 4296 C C . ARG B 1 191 ? -4.57 -4.43 -13.031 1 97.94 191 ARG B C 1
ATOM 4298 O O . ARG B 1 191 ? -5.426 -4.262 -12.156 1 97.94 191 ARG B O 1
ATOM 4305 N N . VAL B 1 192 ? -4.188 -5.582 -13.539 1 98.44 192 VAL B N 1
ATOM 4306 C CA . VAL B 1 192 ? -4.891 -6.812 -13.195 1 98.44 192 VAL B CA 1
ATOM 4307 C C . VAL B 1 192 ? -4.137 -7.555 -12.094 1 98.44 192 VAL B C 1
ATOM 4309 O O . VAL B 1 192 ? -2.916 -7.703 -12.164 1 98.44 192 VAL B O 1
ATOM 4312 N N . TYR B 1 193 ? -4.793 -7.91 -11.133 1 98.81 193 TYR B N 1
ATOM 4313 C CA . TYR B 1 193 ? -4.418 -8.859 -10.094 1 98.81 193 TYR B CA 1
ATOM 4314 C C . TYR B 1 193 ? -5.457 -9.969 -9.969 1 98.81 193 TYR B C 1
ATOM 4316 O O . TYR B 1 193 ? -6.52 -9.773 -9.375 1 98.81 193 TYR B O 1
ATOM 4324 N N . TRP B 1 194 ? -5.148 -11.164 -10.586 1 98.88 194 TRP B N 1
ATOM 4325 C CA . TRP B 1 194 ? -6.105 -12.242 -10.812 1 98.88 194 TRP B CA 1
ATOM 4326 C C . TRP B 1 194 ? -5.676 -13.508 -10.086 1 98.88 194 TRP B C 1
ATOM 4328 O O . TRP B 1 194 ? -4.535 -13.953 -10.227 1 98.88 194 TRP B O 1
ATOM 4338 N N . GLY B 1 195 ? -6.531 -14.047 -9.234 1 98.81 195 GLY B N 1
ATOM 4339 C CA . GLY B 1 195 ? -6.277 -15.266 -8.477 1 98.81 195 GLY B CA 1
ATOM 4340 C C . GLY B 1 195 ? -7.387 -15.602 -7.5 1 98.81 195 GLY B C 1
ATOM 4341 O O . GLY B 1 195 ? -8.531 -15.172 -7.676 1 98.81 195 GLY B O 1
ATOM 4342 N N . PHE B 1 196 ? -7.129 -16.469 -6.598 1 98.81 196 PHE B N 1
ATOM 4343 C CA . PHE B 1 196 ? -8.039 -16.844 -5.52 1 98.81 196 PHE B CA 1
ATOM 4344 C C . PHE B 1 196 ? -7.75 -16.016 -4.266 1 98.81 196 PHE B C 1
ATOM 4346 O O . PHE B 1 196 ? -6.766 -16.266 -3.566 1 98.81 196 PHE B O 1
ATOM 4353 N N . PHE B 1 197 ? -8.648 -15.086 -3.979 1 98.81 197 PHE B N 1
ATOM 4354 C CA . PHE B 1 197 ? -8.367 -14.117 -2.93 1 98.81 197 PHE B CA 1
ATOM 4355 C C . PHE B 1 197 ? -8.859 -14.617 -1.578 1 98.81 197 PHE B C 1
ATOM 4357 O O . PHE B 1 197 ? -9.844 -15.352 -1.508 1 98.81 197 PHE B O 1
ATOM 4364 N N . ASP B 1 198 ? -8.156 -14.219 -0.602 1 98.06 198 ASP B N 1
ATOM 4365 C CA . ASP B 1 198 ? -8.562 -14.422 0.787 1 98.06 198 ASP B CA 1
ATOM 4366 C C . ASP B 1 198 ? -8.375 -13.141 1.602 1 98.06 198 ASP B C 1
ATOM 4368 O O . ASP B 1 198 ? -7.305 -12.531 1.576 1 98.06 198 ASP B O 1
ATOM 4372 N N . GLY B 1 199 ? -9.383 -12.695 2.279 1 97.31 199 GLY B N 1
ATOM 4373 C CA . GLY B 1 199 ? -9.312 -11.508 3.121 1 97.31 199 GLY B CA 1
ATOM 4374 C C . GLY B 1 199 ? -9.469 -11.82 4.598 1 97.31 199 GLY B C 1
ATOM 4375 O O . GLY B 1 199 ? -9.5 -10.906 5.43 1 97.31 199 GLY B O 1
ATOM 4376 N N . ARG B 1 200 ? -9.469 -13.109 4.992 1 96.44 200 ARG B N 1
ATOM 4377 C CA . ARG B 1 200 ? -9.805 -13.516 6.355 1 96.44 200 ARG B CA 1
ATOM 4378 C C . ARG B 1 200 ? -8.562 -13.992 7.105 1 96.44 200 ARG B C 1
ATOM 4380 O O . ARG B 1 200 ? -8.609 -14.211 8.32 1 96.44 200 ARG B O 1
ATOM 4387 N N . ALA B 1 201 ? -7.496 -14.125 6.383 1 94.44 201 ALA B N 1
ATOM 4388 C CA . ALA B 1 201 ? -6.336 -14.812 6.938 1 94.44 201 ALA B CA 1
ATOM 4389 C C . ALA B 1 201 ? -5.793 -14.078 8.156 1 94.44 201 ALA B C 1
ATOM 4391 O O . ALA B 1 201 ? -5.711 -12.844 8.164 1 94.44 201 ALA B O 1
ATOM 4392 N N . HIS B 1 202 ? -5.41 -14.836 9.164 1 93 202 HIS B N 1
ATOM 4393 C CA . HIS B 1 202 ? -4.832 -14.273 10.383 1 93 202 HIS B CA 1
ATOM 4394 C C . HIS B 1 202 ? -3.342 -14 10.211 1 93 202 HIS B C 1
ATOM 4396 O O . HIS B 1 202 ? -2.645 -14.742 9.508 1 93 202 HIS B O 1
ATOM 4402 N N . VAL B 1 203 ? -2.951 -13.008 10.875 1 91.06 203 VAL B N 1
ATOM 4403 C CA . VAL B 1 203 ? -1.518 -12.742 10.93 1 91.06 203 VAL B CA 1
ATOM 4404 C C . VAL B 1 203 ? -0.831 -13.789 11.805 1 91.06 203 VAL B C 1
ATOM 4406 O O . VAL B 1 203 ? -1.317 -14.125 12.883 1 91.06 203 VAL B O 1
ATOM 4409 N N . LYS B 1 204 ? 0.176 -14.281 11.328 1 81.38 204 LYS B N 1
ATOM 4410 C CA . LYS B 1 204 ? 0.909 -15.289 12.086 1 81.38 204 LYS B CA 1
ATOM 4411 C C . LYS B 1 204 ? 1.62 -14.656 13.281 1 81.38 204 LYS B C 1
ATOM 4413 O O . LYS B 1 204 ? 2.541 -13.852 13.117 1 81.38 204 LYS B O 1
ATOM 4418 N N . LYS B 1 205 ? 1.186 -14.93 14.547 1 71.25 205 LYS B N 1
ATOM 4419 C CA . LYS B 1 205 ? 1.689 -14.266 15.75 1 71.25 205 LYS B CA 1
ATOM 4420 C C . LYS B 1 205 ? 2.496 -15.234 16.609 1 71.25 205 LYS B C 1
ATOM 4422 O O . LYS B 1 205 ? 2.941 -14.875 17.703 1 71.25 205 LYS B O 1
ATOM 4427 N N . GLN B 1 206 ? 2.535 -16.391 16.234 1 67.88 206 GLN B N 1
ATOM 4428 C CA . GLN B 1 206 ? 3.299 -17.344 17.031 1 67.88 206 GLN B CA 1
ATOM 4429 C C . GLN B 1 206 ? 4.066 -18.312 16.141 1 67.88 206 GLN B C 1
ATOM 4431 O O . GLN B 1 206 ? 3.762 -18.438 14.953 1 67.88 206 GLN B O 1
ATOM 4436 N N . GLY B 1 207 ? 5.121 -18.781 16.719 1 60.06 207 GLY B N 1
ATOM 4437 C CA . GLY B 1 207 ? 5.875 -19.812 16.016 1 60.06 207 GLY B CA 1
ATOM 4438 C C . GLY B 1 207 ? 6.938 -19.25 15.094 1 60.06 207 GLY B C 1
ATOM 4439 O O . GLY B 1 207 ? 7.301 -18.078 15.188 1 60.06 207 GLY B O 1
ATOM 4440 N N . LYS B 1 208 ? 7.512 -20.203 14.383 1 56.31 208 LYS B N 1
ATOM 4441 C CA . LYS B 1 208 ? 8.633 -19.969 13.477 1 56.31 208 LYS B CA 1
ATOM 4442 C C . LYS B 1 208 ? 8.289 -18.906 12.43 1 56.31 208 LYS B C 1
ATOM 4444 O O . LYS B 1 208 ? 9.172 -18.219 11.922 1 56.31 208 LYS B O 1
ATOM 4449 N N . TRP B 1 209 ? 6.957 -18.641 12.328 1 60.53 209 TRP B N 1
ATOM 4450 C CA . TRP B 1 209 ? 6.551 -17.781 11.227 1 60.53 209 TRP B CA 1
ATOM 4451 C C . TRP B 1 209 ? 6.004 -16.453 11.742 1 60.53 209 TRP B C 1
ATOM 4453 O O . TRP B 1 209 ? 5.238 -15.781 11.047 1 60.53 209 TRP B O 1
ATOM 4463 N N . LEU B 1 210 ? 6.473 -16.094 12.867 1 68.75 210 LEU B N 1
ATOM 4464 C CA . LEU B 1 210 ? 6.031 -14.859 13.508 1 68.75 210 LEU B CA 1
ATOM 4465 C C . LEU B 1 210 ? 6.301 -13.648 12.625 1 68.75 210 LEU B C 1
ATOM 4467 O O . LEU B 1 210 ? 7.414 -13.484 12.117 1 68.75 210 LEU B O 1
ATOM 4471 N N . GLU B 1 211 ? 5.215 -13.039 12.25 1 80.56 211 GLU B N 1
ATOM 4472 C CA . GLU B 1 211 ? 5.324 -11.773 11.523 1 80.56 211 GLU B CA 1
ATOM 4473 C C . GLU B 1 211 ? 5.234 -10.586 12.477 1 80.56 211 GLU B C 1
ATOM 4475 O O . GLU B 1 211 ? 4.168 -9.977 12.617 1 80.56 211 GLU B O 1
ATOM 4480 N N . LYS B 1 212 ? 6.316 -10.18 13.109 1 75.56 212 LYS B N 1
ATOM 4481 C CA . LYS B 1 212 ? 6.328 -9.125 14.125 1 75.56 212 LYS B CA 1
ATOM 4482 C C . LYS B 1 212 ? 6.164 -7.75 13.492 1 75.56 212 LYS B C 1
ATOM 4484 O O . LYS B 1 212 ? 5.668 -6.82 14.133 1 75.56 212 LYS B O 1
ATOM 4489 N N . ASN B 1 213 ? 6.398 -7.723 12.266 1 86.62 213 ASN B N 1
ATOM 4490 C CA . ASN B 1 213 ? 6.473 -6.398 11.664 1 86.62 213 ASN B CA 1
ATOM 4491 C C . ASN B 1 213 ? 5.191 -6.059 10.906 1 86.62 213 ASN B C 1
ATOM 4493 O O . ASN B 1 213 ? 5.105 -5.012 10.258 1 86.62 213 ASN B O 1
ATOM 4497 N N . PHE B 1 214 ? 4.207 -6.992 11.016 1 94.06 214 PHE B N 1
ATOM 4498 C CA . PHE B 1 214 ? 2.951 -6.668 10.352 1 94.06 214 PHE B CA 1
ATOM 4499 C C . PHE B 1 214 ? 2.082 -5.785 11.242 1 94.06 214 PHE B C 1
ATOM 4501 O O . PHE B 1 214 ? 1.382 -6.281 12.125 1 94.06 214 PHE B O 1
ATOM 4508 N N . VAL B 1 215 ? 2.008 -4.473 10.961 1 95.12 215 VAL B N 1
ATOM 4509 C CA . VAL B 1 215 ? 1.36 -3.514 11.852 1 95.12 215 VAL B CA 1
ATOM 4510 C C . VAL B 1 215 ? 0.178 -2.865 11.133 1 95.12 215 VAL B C 1
ATOM 4512 O O . VAL B 1 215 ? -0.345 -1.844 11.586 1 95.12 215 VAL B O 1
ATOM 4515 N N . LEU B 1 216 ? -0.308 -3.414 10.039 1 97.19 216 LEU B N 1
ATOM 4516 C CA . LEU B 1 216 ? -1.226 -2.717 9.141 1 97.19 216 LEU B CA 1
ATOM 4517 C C . LEU B 1 216 ? -2.676 -3.01 9.516 1 97.19 216 LEU B C 1
ATOM 4519 O O . LEU B 1 216 ? -3.557 -2.172 9.305 1 97.19 216 LEU B O 1
ATOM 4523 N N . CYS B 1 217 ? -2.918 -4.148 9.984 1 96.81 217 CYS B N 1
ATOM 4524 C CA . CYS B 1 217 ? -4.273 -4.645 10.195 1 96.81 217 CYS B CA 1
ATOM 4525 C C . CYS B 1 217 ? -4.273 -5.844 11.133 1 96.81 217 CYS B C 1
ATOM 4527 O O . CYS B 1 217 ? -3.252 -6.512 11.297 1 96.81 217 CYS B O 1
ATOM 4529 N N . ASP B 1 218 ? -5.402 -6.086 11.727 1 95.69 218 ASP B N 1
ATOM 4530 C CA . ASP B 1 218 ? -5.531 -7.254 12.594 1 95.69 218 ASP B CA 1
ATOM 4531 C C . ASP B 1 218 ? -5.414 -8.547 11.789 1 95.69 218 ASP B C 1
ATOM 4533 O O . ASP B 1 218 ? -4.98 -9.57 12.312 1 95.69 218 ASP B O 1
ATOM 4537 N N . ARG B 1 219 ? -5.859 -8.508 10.555 1 96.25 219 ARG B N 1
ATOM 4538 C CA . ARG B 1 219 ? -5.75 -9.578 9.578 1 96.25 219 ARG B CA 1
ATOM 4539 C C . ARG B 1 219 ? -4.848 -9.172 8.414 1 96.25 219 ARG B C 1
ATOM 4541 O O . ARG B 1 219 ? -4.582 -7.984 8.211 1 96.25 219 ARG B O 1
ATOM 4548 N N . TYR B 1 220 ? -4.316 -10.242 7.777 1 96.94 220 TYR B N 1
ATOM 4549 C CA . TYR B 1 220 ? -3.631 -9.875 6.543 1 96.94 220 TYR B CA 1
ATOM 4550 C C . TYR B 1 220 ? -4.574 -9.156 5.586 1 96.94 220 TYR B C 1
ATOM 4552 O O . TYR B 1 220 ? -5.781 -9.422 5.578 1 96.94 220 TYR B O 1
ATOM 4560 N N . LEU B 1 221 ? -4.039 -8.211 4.844 1 98.19 221 LEU B N 1
ATOM 4561 C CA . LEU B 1 221 ? -4.828 -7.617 3.77 1 98.19 221 LEU B CA 1
ATOM 4562 C C . LEU B 1 221 ? -5.188 -8.664 2.719 1 98.19 221 LEU B C 1
ATOM 4564 O O . LEU B 1 221 ? -4.52 -9.695 2.609 1 98.19 221 LEU B O 1
ATOM 4568 N N . PRO B 1 222 ? -6.266 -8.391 1.973 1 98.44 222 PRO B N 1
ATOM 4569 C CA . PRO B 1 222 ? -6.637 -9.344 0.927 1 98.44 222 PRO B CA 1
ATOM 4570 C C . PRO B 1 222 ? -5.504 -9.609 -0.061 1 98.44 222 PRO B C 1
ATOM 4572 O O . PRO B 1 222 ? -4.836 -8.672 -0.508 1 98.44 222 PRO B O 1
ATOM 4575 N N . TYR B 1 223 ? -5.273 -10.789 -0.319 1 98.56 223 TYR B N 1
ATOM 4576 C CA . TYR B 1 223 ? -4.242 -11.211 -1.259 1 98.56 223 TYR B CA 1
ATOM 4577 C C . TYR B 1 223 ? -4.684 -12.445 -2.035 1 98.56 223 TYR B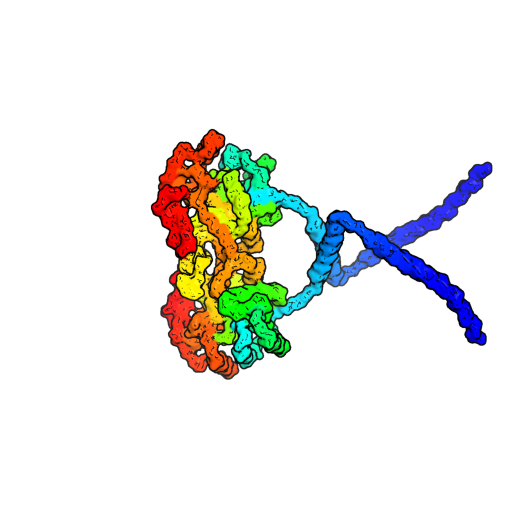 C 1
ATOM 4579 O O . TYR B 1 223 ? -5.578 -13.18 -1.599 1 98.56 223 TYR B O 1
ATOM 4587 N N . ALA B 1 224 ? -4.156 -12.609 -3.252 1 98.81 224 ALA B N 1
ATOM 4588 C CA . ALA B 1 224 ? -4.324 -13.867 -3.975 1 98.81 224 ALA B CA 1
ATOM 4589 C C . ALA B 1 224 ? -3.404 -14.945 -3.418 1 98.81 224 ALA B C 1
ATOM 4591 O O . ALA B 1 224 ? -2.189 -14.75 -3.328 1 98.81 224 ALA B O 1
ATOM 4592 N N . VAL B 1 225 ? -3.949 -16.031 -3.146 1 98.06 225 VAL B N 1
ATOM 4593 C CA . VAL B 1 225 ? -3.242 -17.109 -2.463 1 98.06 225 VAL B CA 1
ATOM 4594 C C . VAL B 1 225 ? -2.084 -17.609 -3.33 1 98.06 225 VAL B C 1
ATOM 4596 O O . VAL B 1 225 ? -2.205 -17.672 -4.555 1 98.06 225 VAL B O 1
ATOM 4599 N N . GLY B 1 226 ? -1.06 -18.047 -2.748 1 97.56 226 GLY B N 1
ATOM 4600 C CA . GLY B 1 226 ? 0.284 -18.109 -3.299 1 97.56 226 GLY B CA 1
ATOM 4601 C C . GLY B 1 226 ? 0.475 -19.266 -4.266 1 97.56 226 GLY B C 1
ATOM 4602 O O . GLY B 1 226 ? 1.477 -19.328 -4.984 1 97.56 226 GLY B O 1
ATOM 4603 N N . GLY B 1 227 ? -0.518 -20.156 -4.332 1 97.81 227 GLY B N 1
ATOM 4604 C CA . GLY B 1 227 ? -0.356 -21.281 -5.234 1 97.81 227 GLY B CA 1
ATOM 4605 C C . GLY B 1 227 ? -0.297 -20.875 -6.695 1 97.81 227 GLY B C 1
ATOM 4606 O O . GLY B 1 227 ? 0.207 -21.625 -7.535 1 97.81 227 GLY B O 1
ATOM 4607 N N . GLY B 1 228 ? -0.859 -19.734 -6.957 1 98.75 228 GLY B N 1
ATOM 4608 C CA . GLY B 1 228 ? -0.835 -19.172 -8.305 1 98.75 228 GLY B CA 1
ATOM 4609 C C . GLY B 1 228 ? -1.696 -17.938 -8.453 1 98.75 228 GLY B C 1
ATOM 4610 O O . GLY B 1 228 ? -2.846 -17.906 -8.008 1 98.75 228 GLY B O 1
ATOM 4611 N N . TYR B 1 229 ? -1.161 -16.953 -9.055 1 98.94 229 TYR B N 1
ATOM 4612 C CA . TYR B 1 229 ? -1.911 -15.75 -9.359 1 98.94 229 TYR B CA 1
ATOM 4613 C C . TYR B 1 229 ? -1.273 -14.992 -10.523 1 98.94 229 TYR B C 1
ATOM 4615 O O . TYR B 1 229 ? -0.107 -15.219 -10.852 1 98.94 229 TYR B O 1
ATOM 4623 N N . ILE B 1 230 ? -2.035 -14.133 -11.148 1 98.88 230 ILE B N 1
ATOM 4624 C CA . ILE B 1 230 ? -1.596 -13.391 -12.32 1 98.88 230 ILE B CA 1
ATOM 4625 C C . ILE B 1 230 ? -1.609 -11.891 -12.023 1 98.88 230 ILE B C 1
ATOM 4627 O O . ILE B 1 230 ? -2.547 -11.383 -11.398 1 98.88 230 ILE B O 1
ATOM 4631 N N . ILE B 1 231 ? -0.564 -11.258 -12.453 1 98.81 231 ILE B N 1
ATOM 4632 C CA . ILE B 1 231 ? -0.428 -9.805 -12.328 1 98.81 231 ILE B CA 1
ATOM 4633 C C . ILE B 1 231 ? -0.071 -9.203 -13.688 1 98.81 231 ILE B C 1
ATOM 4635 O O . ILE B 1 231 ? 0.713 -9.781 -14.445 1 98.81 231 ILE B O 1
ATOM 4639 N N . SER B 1 232 ? -0.645 -8.062 -14 1 98.62 232 SER B N 1
ATOM 4640 C CA . SER B 1 232 ? -0.286 -7.375 -15.234 1 98.62 232 SER B CA 1
ATOM 4641 C C . SER B 1 232 ? 1.079 -6.707 -15.117 1 98.62 232 SER B C 1
ATOM 4643 O O . SER B 1 232 ? 1.531 -6.398 -14.016 1 98.62 232 SER B O 1
ATOM 4645 N N . SER B 1 233 ? 1.682 -6.445 -16.266 1 98.25 233 SER B N 1
ATOM 4646 C CA . SER B 1 233 ? 3.059 -5.969 -16.328 1 98.25 233 SER B CA 1
ATOM 4647 C C . SER B 1 233 ? 3.195 -4.59 -15.695 1 98.25 233 SER B C 1
ATOM 4649 O O . SER B 1 233 ? 4.238 -4.262 -15.125 1 98.25 233 SER B O 1
ATOM 4651 N N . ASP B 1 234 ? 2.205 -3.746 -15.75 1 98.19 234 ASP B N 1
ATOM 4652 C CA . ASP B 1 234 ? 2.26 -2.416 -15.148 1 98.19 234 ASP B CA 1
ATOM 4653 C C . ASP B 1 234 ? 2.371 -2.504 -13.633 1 98.19 234 ASP B C 1
ATOM 4655 O O . ASP B 1 234 ? 3.094 -1.721 -13.008 1 98.19 234 ASP B O 1
ATOM 4659 N N . LEU B 1 235 ? 1.697 -3.457 -13.055 1 98.81 235 LEU B N 1
ATOM 4660 C CA . LEU B 1 235 ? 1.794 -3.645 -11.609 1 98.81 235 LEU B CA 1
ATOM 4661 C C . LEU B 1 235 ? 3.158 -4.207 -11.227 1 98.81 235 LEU B C 1
ATOM 4663 O O . LEU B 1 235 ? 3.719 -3.838 -10.195 1 98.81 235 LEU B O 1
ATOM 4667 N N . VAL B 1 236 ? 3.67 -5.086 -12.055 1 98.81 236 VAL B N 1
ATOM 4668 C CA . VAL B 1 236 ? 5.016 -5.602 -11.82 1 98.81 236 VAL B CA 1
ATOM 4669 C C . VAL B 1 236 ? 6.027 -4.461 -11.914 1 98.81 236 VAL B C 1
ATOM 4671 O O . VAL B 1 236 ? 6.973 -4.398 -11.125 1 98.81 236 VAL B O 1
ATOM 4674 N N . ARG B 1 237 ? 5.883 -3.627 -12.852 1 98.56 237 ARG B N 1
ATOM 4675 C CA . ARG B 1 237 ? 6.754 -2.465 -12.992 1 98.56 237 ARG B CA 1
ATOM 4676 C C . ARG B 1 237 ? 6.738 -1.605 -11.734 1 98.56 237 ARG B C 1
ATOM 4678 O O . ARG B 1 237 ? 7.789 -1.175 -11.258 1 98.56 237 ARG B O 1
ATOM 4685 N N . TYR B 1 238 ? 5.547 -1.337 -11.25 1 98.81 238 TYR B N 1
ATOM 4686 C CA . TYR B 1 238 ? 5.422 -0.603 -10 1 98.81 238 TYR B CA 1
ATOM 4687 C C . TYR B 1 238 ? 6.246 -1.257 -8.898 1 98.81 238 TYR B C 1
ATOM 4689 O O . TYR B 1 238 ? 7.008 -0.583 -8.203 1 98.81 238 TYR B O 1
ATOM 4697 N N . ILE B 1 239 ? 6.102 -2.562 -8.742 1 98.94 239 ILE B N 1
ATOM 4698 C CA . ILE B 1 239 ? 6.812 -3.285 -7.695 1 98.94 239 ILE B CA 1
ATOM 4699 C C . ILE B 1 239 ? 8.32 -3.193 -7.934 1 98.94 239 ILE B C 1
ATOM 4701 O O . ILE B 1 239 ? 9.078 -2.865 -7.02 1 98.94 239 ILE B O 1
ATOM 4705 N N . ALA B 1 240 ? 8.695 -3.459 -9.141 1 98.75 240 ALA B N 1
ATOM 4706 C CA . ALA B 1 240 ? 10.109 -3.488 -9.484 1 98.75 240 ALA B CA 1
ATOM 4707 C C . ALA B 1 240 ? 10.758 -2.121 -9.281 1 98.75 240 ALA B C 1
ATOM 4709 O O . ALA B 1 240 ? 11.891 -2.027 -8.805 1 98.75 240 ALA B O 1
ATOM 4710 N N . GLN B 1 241 ? 10.078 -1.082 -9.57 1 98.25 241 GLN B N 1
ATOM 4711 C CA . GLN B 1 241 ? 10.633 0.266 -9.477 1 98.25 241 GLN B CA 1
ATOM 4712 C C . GLN B 1 241 ? 10.711 0.735 -8.031 1 98.25 241 GLN B C 1
ATOM 4714 O O . GLN B 1 241 ? 11.484 1.636 -7.703 1 98.25 241 GLN B O 1
ATOM 4719 N N . ASN B 1 242 ? 9.922 0.156 -7.176 1 98.56 242 ASN B N 1
ATOM 4720 C CA . ASN B 1 242 ? 9.883 0.604 -5.785 1 98.56 242 ASN B CA 1
ATOM 4721 C C . ASN B 1 242 ? 10.438 -0.457 -4.84 1 98.56 242 ASN B C 1
ATOM 4723 O O . ASN B 1 242 ? 10.234 -0.382 -3.629 1 98.56 242 ASN B O 1
ATOM 4727 N N . TRP B 1 243 ? 11.172 -1.425 -5.328 1 98.12 243 TRP B N 1
ATOM 4728 C CA . TRP B 1 243 ? 11.562 -2.617 -4.582 1 98.12 243 TRP B CA 1
ATOM 4729 C C . TRP B 1 243 ? 12.375 -2.244 -3.348 1 98.12 243 TRP B C 1
ATOM 4731 O O . TRP B 1 243 ? 12.297 -2.918 -2.318 1 98.12 243 TRP B O 1
ATOM 4741 N N . ARG B 1 244 ? 13.078 -1.141 -3.342 1 97.25 244 ARG B N 1
ATOM 4742 C CA . ARG B 1 244 ? 13.961 -0.767 -2.236 1 97.25 244 ARG B CA 1
ATOM 4743 C C . ARG B 1 244 ? 13.148 -0.289 -1.034 1 97.25 244 ARG B C 1
ATOM 4745 O O . ARG B 1 244 ? 13.633 -0.33 0.1 1 97.25 244 ARG B O 1
ATOM 4752 N N . LEU B 1 245 ? 11.953 0.144 -1.292 1 98.19 245 LEU B N 1
ATOM 4753 C CA . LEU B 1 245 ? 11.141 0.737 -0.236 1 98.19 245 LEU B CA 1
ATOM 4754 C C . LEU B 1 245 ? 10.133 -0.273 0.308 1 98.19 245 LEU B C 1
ATOM 4756 O O . LEU B 1 245 ? 9.578 -0.079 1.39 1 98.19 245 LEU B O 1
ATOM 4760 N N . LEU B 1 246 ? 9.852 -1.323 -0.402 1 98.5 246 LEU B N 1
ATOM 4761 C CA . LEU B 1 246 ? 8.758 -2.225 -0.078 1 98.5 246 LEU B CA 1
ATOM 4762 C C . LEU B 1 246 ? 9.117 -3.117 1.104 1 98.5 246 LEU B C 1
ATOM 4764 O O . LEU B 1 246 ? 10.195 -3.707 1.136 1 98.5 246 LEU B O 1
ATOM 4768 N N . GLN B 1 247 ? 8.18 -3.145 2.037 1 97.44 247 GLN B N 1
ATOM 4769 C CA . GLN B 1 247 ? 8.328 -4.07 3.154 1 97.44 247 GLN B CA 1
ATOM 4770 C C . GLN B 1 247 ? 8.117 -5.516 2.705 1 97.44 247 GLN B C 1
ATOM 4772 O O . GLN B 1 247 ? 7.195 -5.797 1.93 1 97.44 247 GLN B O 1
ATOM 4777 N N . ARG B 1 248 ? 8.945 -6.406 3.207 1 95.56 248 ARG B N 1
ATOM 4778 C CA . ARG B 1 248 ? 8.844 -7.816 2.85 1 95.56 248 ARG B CA 1
ATOM 4779 C C . ARG B 1 248 ? 8.344 -8.648 4.027 1 95.56 248 ARG B C 1
ATOM 4781 O O . ARG B 1 248 ? 8.852 -8.516 5.145 1 95.56 248 ARG B O 1
ATOM 4788 N N . PHE B 1 249 ? 7.379 -9.422 3.756 1 94.44 249 PHE B N 1
ATOM 4789 C CA . PHE B 1 249 ? 6.844 -10.359 4.738 1 94.44 249 PHE B CA 1
ATOM 4790 C C . PHE B 1 249 ? 7.238 -11.789 4.391 1 94.44 249 PHE B C 1
ATOM 4792 O O . PHE B 1 249 ? 7.773 -12.047 3.311 1 94.44 249 PHE B O 1
ATOM 4799 N N . HIS B 1 250 ? 6.984 -12.688 5.285 1 90.62 250 HIS B N 1
ATOM 4800 C CA . HIS B 1 250 ? 7.426 -14.062 5.109 1 90.62 250 HIS B CA 1
ATOM 4801 C C . HIS B 1 250 ? 6.738 -14.719 3.918 1 90.62 250 HIS B C 1
ATOM 4803 O O . HIS B 1 250 ? 7.391 -15.398 3.117 1 90.62 250 HIS B O 1
ATOM 4809 N N . SER B 1 251 ? 5.484 -14.523 3.879 1 93.25 251 SER B N 1
ATOM 4810 C CA . SER B 1 251 ? 4.73 -15.078 2.76 1 93.25 251 SER B CA 1
ATOM 4811 C C . SER B 1 251 ? 4.738 -14.133 1.562 1 93.25 251 SER B C 1
ATOM 4813 O O . SER B 1 251 ? 4.301 -12.984 1.667 1 93.25 251 SER B O 1
ATOM 4815 N N . GLU B 1 252 ? 5.223 -14.688 0.481 1 96.62 252 GLU B N 1
ATOM 4816 C CA . GLU B 1 252 ? 5.383 -13.828 -0.688 1 96.62 252 GLU B CA 1
ATOM 4817 C C . GLU B 1 252 ? 4.035 -13.328 -1.196 1 96.62 252 GLU B C 1
ATOM 4819 O O . GLU B 1 252 ? 3.928 -12.203 -1.688 1 96.62 252 GLU B O 1
ATOM 4824 N N . ASP B 1 253 ? 2.967 -14.164 -1.099 1 97.62 253 ASP B N 1
ATOM 4825 C CA . ASP B 1 253 ? 1.646 -13.766 -1.578 1 97.62 253 ASP B CA 1
ATOM 4826 C C . ASP B 1 253 ? 1.05 -12.672 -0.698 1 97.62 253 ASP B C 1
ATOM 4828 O O . ASP B 1 253 ? 0.435 -11.727 -1.201 1 97.62 253 ASP B O 1
ATOM 4832 N N . VAL B 1 254 ? 1.286 -12.734 0.618 1 97.06 254 VAL B N 1
ATOM 4833 C CA . VAL B 1 254 ? 0.881 -11.68 1.541 1 97.06 254 VAL B CA 1
ATOM 4834 C C . VAL B 1 254 ? 1.604 -10.375 1.192 1 97.06 254 VAL B C 1
ATOM 4836 O O . VAL B 1 254 ? 0.995 -9.305 1.174 1 97.06 254 VAL B O 1
ATOM 4839 N N . SER B 1 255 ? 2.889 -10.5 0.901 1 98.06 255 SER B N 1
ATOM 4840 C CA . SER B 1 255 ? 3.674 -9.328 0.52 1 98.06 255 SER B CA 1
ATOM 4841 C C . SER B 1 255 ? 3.105 -8.664 -0.73 1 98.06 255 SER B C 1
ATOM 4843 O O . SER B 1 255 ? 2.939 -7.441 -0.77 1 98.06 255 SER B O 1
ATOM 4845 N N . VAL B 1 256 ? 2.799 -9.438 -1.698 1 98.88 256 VAL B N 1
ATOM 4846 C CA . VAL B 1 256 ? 2.252 -8.898 -2.939 1 98.88 256 VAL B CA 1
ATOM 4847 C C . VAL B 1 256 ? 0.916 -8.211 -2.66 1 98.88 256 VAL B C 1
ATOM 4849 O O . VAL B 1 256 ? 0.644 -7.133 -3.188 1 98.88 256 VAL B O 1
ATOM 4852 N N . GLY B 1 257 ? 0.098 -8.859 -1.84 1 98.81 257 GLY B N 1
ATOM 4853 C CA . GLY B 1 257 ? -1.151 -8.234 -1.442 1 98.81 257 GLY B CA 1
ATOM 4854 C C . GLY B 1 257 ? -0.958 -6.855 -0.83 1 98.81 257 GLY B C 1
ATOM 4855 O O . GLY B 1 257 ? -1.697 -5.922 -1.144 1 98.81 257 GLY B O 1
ATOM 4856 N N . VAL B 1 258 ? 0.053 -6.719 -0.024 1 98.69 258 VAL B N 1
ATOM 4857 C CA . VAL B 1 258 ? 0.344 -5.457 0.651 1 98.69 258 VAL B CA 1
ATOM 4858 C C . VAL B 1 258 ? 0.941 -4.465 -0.342 1 98.69 258 VAL B C 1
ATOM 4860 O O . VAL B 1 258 ? 0.558 -3.291 -0.364 1 98.69 258 VAL B O 1
ATOM 4863 N N . TRP B 1 259 ? 1.871 -4.938 -1.188 1 98.88 259 TRP B N 1
ATOM 4864 C CA . TRP B 1 259 ? 2.551 -4.066 -2.141 1 98.88 259 TRP B CA 1
ATOM 4865 C C . TRP B 1 259 ? 1.553 -3.41 -3.09 1 98.88 259 TRP B C 1
ATOM 4867 O O . TRP B 1 259 ? 1.737 -2.262 -3.5 1 98.88 259 TRP B O 1
ATOM 4877 N N . LEU B 1 260 ? 0.497 -4.078 -3.41 1 98.88 260 LEU B N 1
ATOM 4878 C CA . LEU B 1 260 ? -0.452 -3.588 -4.402 1 98.88 260 LEU B CA 1
ATOM 4879 C C . LEU B 1 260 ? -1.644 -2.914 -3.729 1 98.88 260 LEU B C 1
ATOM 4881 O O . LEU B 1 260 ? -2.488 -2.32 -4.402 1 98.88 260 LEU B O 1
ATOM 4885 N N . ALA B 1 261 ? -1.716 -2.871 -2.432 1 98.62 261 ALA B N 1
ATOM 4886 C CA . ALA B 1 261 ? -2.869 -2.42 -1.655 1 98.62 261 ALA B CA 1
ATOM 4887 C C . ALA B 1 261 ? -3.188 -0.958 -1.947 1 98.62 261 ALA B C 1
ATOM 4889 O O . ALA B 1 261 ? -4.359 -0.581 -2.059 1 98.62 261 ALA B O 1
ATOM 4890 N N . PRO B 1 262 ? -2.189 -0.112 -2.121 1 98.56 262 PRO B N 1
ATOM 4891 C CA . PRO B 1 262 ? -2.516 1.306 -2.289 1 98.56 262 PRO B CA 1
ATOM 4892 C C . PRO B 1 262 ? -3.029 1.631 -3.689 1 98.56 262 PRO B C 1
ATOM 4894 O O . PRO B 1 262 ? -3.447 2.762 -3.951 1 98.56 262 PRO B O 1
ATOM 4897 N N . LEU B 1 263 ? -2.986 0.69 -4.551 1 98.62 263 LEU B N 1
ATOM 4898 C CA . LEU B 1 263 ? -3.193 0.984 -5.965 1 98.62 263 LEU B CA 1
ATOM 4899 C C . LEU B 1 263 ? -4.652 0.779 -6.352 1 98.62 263 LEU B C 1
ATOM 4901 O O . LEU B 1 263 ? -5.344 -0.061 -5.77 1 98.62 263 LEU B O 1
ATOM 4905 N N . GLU B 1 264 ? -5.043 1.612 -7.301 1 97.38 264 GLU B N 1
ATOM 4906 C CA . GLU B 1 264 ? -6.328 1.398 -7.961 1 97.38 264 GLU B CA 1
ATOM 4907 C C . GLU B 1 264 ? -6.227 0.313 -9.031 1 97.38 264 GLU B C 1
ATOM 4909 O O . GLU B 1 264 ? -5.871 0.595 -10.18 1 97.38 264 GLU B O 1
ATOM 4914 N N . ILE B 1 265 ? -6.57 -0.909 -8.648 1 97.38 265 ILE B N 1
ATOM 4915 C CA . ILE B 1 265 ? -6.332 -2.031 -9.547 1 97.38 265 ILE B CA 1
ATOM 4916 C C . ILE B 1 265 ? -7.594 -2.885 -9.656 1 97.38 265 ILE B C 1
ATOM 4918 O O . ILE B 1 265 ? -8.547 -2.697 -8.891 1 97.38 265 ILE B O 1
ATOM 4922 N N . ASN B 1 266 ? -7.609 -3.762 -10.664 1 97.12 266 ASN B N 1
ATOM 4923 C CA . ASN B 1 266 ? -8.664 -4.75 -10.859 1 97.12 266 ASN B CA 1
ATOM 4924 C C . ASN B 1 266 ? -8.32 -6.074 -10.18 1 97.12 266 ASN B C 1
ATOM 4926 O O . ASN B 1 266 ? -7.586 -6.891 -10.734 1 97.12 266 ASN B O 1
ATOM 4930 N N . ARG B 1 267 ? -8.891 -6.23 -9 1 97.81 267 ARG B N 1
ATOM 4931 C CA . ARG B 1 267 ? -8.758 -7.504 -8.297 1 97.81 267 ARG B CA 1
ATOM 4932 C C . ARG B 1 267 ? -9.82 -8.492 -8.758 1 97.81 267 ARG B C 1
ATOM 4934 O O . ARG B 1 267 ? -11.023 -8.227 -8.656 1 97.81 267 ARG B O 1
ATOM 4941 N N . ILE B 1 268 ? -9.391 -9.586 -9.258 1 98.25 268 ILE B N 1
ATOM 4942 C CA . ILE B 1 268 ? -10.312 -10.562 -9.812 1 98.25 268 ILE B CA 1
ATOM 4943 C C . ILE B 1 268 ? -10.203 -11.875 -9.047 1 98.25 268 ILE B C 1
ATOM 4945 O O . ILE B 1 268 ? -9.211 -12.602 -9.18 1 98.25 268 ILE B O 1
ATOM 4949 N N . HIS B 1 269 ? -11.211 -12.141 -8.234 1 98.62 269 HIS B N 1
ATOM 4950 C CA . HIS B 1 269 ? -11.305 -13.445 -7.59 1 98.62 269 HIS B CA 1
ATOM 4951 C C . HIS B 1 269 ? -11.859 -14.492 -8.555 1 98.62 269 HIS B C 1
ATOM 4953 O O . HIS B 1 269 ? -12.898 -14.281 -9.18 1 98.62 269 HIS B O 1
ATOM 4959 N N . ASP B 1 270 ? -11.164 -15.586 -8.602 1 98.69 270 ASP B N 1
ATOM 4960 C CA . ASP B 1 270 ? -11.578 -16.641 -9.531 1 98.69 270 ASP B CA 1
ATOM 4961 C C . ASP B 1 270 ? -11.469 -18.016 -8.883 1 98.69 270 ASP B C 1
ATOM 4963 O O . ASP B 1 270 ? -10.367 -18.516 -8.664 1 98.69 270 ASP B O 1
ATOM 4967 N N . PRO B 1 271 ? -12.594 -18.688 -8.648 1 98.25 271 PRO B N 1
ATOM 4968 C CA . PRO B 1 271 ? -12.578 -19.984 -8 1 98.25 271 PRO B CA 1
ATOM 4969 C C . PRO B 1 271 ? -11.945 -21.078 -8.867 1 98.25 271 PRO B C 1
ATOM 4971 O O . PRO B 1 271 ? -11.664 -22.172 -8.383 1 98.25 271 PRO B O 1
ATOM 4974 N N . ARG B 1 272 ? -11.711 -20.828 -10.07 1 98.62 272 ARG B N 1
ATOM 4975 C CA . ARG B 1 272 ? -11.055 -21.812 -10.93 1 98.62 272 ARG B CA 1
ATOM 4976 C C . ARG B 1 272 ? -9.57 -21.906 -10.602 1 98.62 272 ARG B C 1
ATOM 4978 O O . ARG B 1 272 ? -8.883 -22.828 -11.062 1 98.62 272 ARG B O 1
ATOM 4985 N N . PHE B 1 273 ? -9.086 -20.953 -9.844 1 98.81 273 PHE B N 1
ATOM 4986 C CA . PHE B 1 273 ? -7.762 -21.062 -9.234 1 98.81 273 PHE B CA 1
ATOM 4987 C C . PHE B 1 273 ? -7.82 -21.906 -7.969 1 98.81 273 PHE B C 1
ATOM 4989 O O . PHE B 1 273 ? -8.07 -21.391 -6.879 1 98.81 273 PHE B O 1
ATOM 4996 N N . ASP B 1 274 ? -7.547 -23.156 -8.109 1 98.62 274 ASP B N 1
ATOM 4997 C CA . ASP B 1 274 ? -7.414 -24.047 -6.961 1 98.62 274 ASP B CA 1
ATOM 4998 C C . ASP B 1 274 ? -6.008 -23.969 -6.363 1 98.62 274 ASP B C 1
ATOM 5000 O O . ASP B 1 274 ? -5.191 -24.875 -6.559 1 98.62 274 ASP B O 1
ATOM 5004 N N . THR B 1 275 ? -5.836 -22.844 -5.555 1 98.5 275 THR B N 1
ATOM 5005 C CA . THR B 1 275 ? -4.449 -22.5 -5.25 1 98.5 275 THR B CA 1
ATOM 5006 C C . THR B 1 275 ? -4.238 -22.391 -3.744 1 98.5 275 THR B C 1
ATOM 5008 O O . THR B 1 275 ? -3.197 -21.906 -3.291 1 98.5 275 THR B O 1
ATOM 5011 N N . GLU B 1 276 ? -5.18 -22.828 -2.932 1 96.12 276 GLU B N 1
ATOM 5012 C CA . GLU B 1 276 ? -5.043 -22.812 -1.478 1 96.12 276 GLU B CA 1
ATOM 5013 C C . GLU B 1 276 ? -4.027 -23.859 -1.011 1 96.12 276 GLU B C 1
ATOM 5015 O O . GLU B 1 276 ? -3.391 -24.516 -1.83 1 96.12 276 GLU B O 1
ATOM 5020 N N . PHE B 1 277 ? -3.809 -23.938 0.291 1 92.19 277 PHE B N 1
ATOM 5021 C CA . PHE B 1 277 ? -2.787 -24.781 0.886 1 92.19 277 PHE B CA 1
ATOM 5022 C C . PHE B 1 277 ? -3.145 -26.266 0.716 1 92.19 277 PHE B C 1
ATOM 5024 O O . PHE B 1 277 ? -2.287 -27.141 0.866 1 92.19 277 PHE B O 1
ATOM 5031 N N . VAL B 1 278 ? -4.379 -26.453 0.393 1 93.69 278 VAL B N 1
ATOM 5032 C CA . VAL B 1 278 ? -4.844 -27.781 0.013 1 93.69 278 VAL B CA 1
ATOM 5033 C C . VAL B 1 278 ? -5.754 -27.688 -1.209 1 93.69 278 VAL B C 1
ATOM 5035 O O . VAL B 1 278 ? -6.535 -26.734 -1.334 1 93.69 278 VAL B O 1
ATOM 5038 N N . SER B 1 279 ? -5.582 -28.688 -2.045 1 94.88 279 SER B N 1
ATOM 5039 C CA . SER B 1 279 ? -6.449 -28.688 -3.217 1 94.88 279 SER B CA 1
ATOM 5040 C C . SER B 1 279 ? -7.898 -28.984 -2.828 1 94.88 279 SER B C 1
ATOM 5042 O O . SER B 1 279 ? -8.156 -29.797 -1.941 1 94.88 279 SER B O 1
ATOM 5044 N N . ARG B 1 280 ? -8.812 -28.406 -3.59 1 96.62 280 ARG B N 1
ATOM 5045 C CA . ARG B 1 280 ? -10.242 -28.594 -3.334 1 96.62 280 ARG B CA 1
ATOM 5046 C C . ARG B 1 280 ? -10.781 -29.797 -4.098 1 96.62 280 ARG B C 1
ATOM 5048 O O . ARG B 1 280 ? -11.969 -30.109 -4 1 96.62 280 ARG B O 1
ATOM 5055 N N . GLY B 1 281 ? -9.969 -30.484 -4.824 1 95.81 281 GLY B N 1
ATOM 5056 C CA . GLY B 1 281 ? -10.375 -31.625 -5.617 1 95.81 281 GLY B CA 1
ATOM 5057 C C . GLY B 1 281 ? -9.984 -31.516 -7.078 1 95.81 281 GLY B C 1
ATOM 5058 O O . GLY B 1 281 ? -8.891 -31.031 -7.398 1 95.81 281 GLY B O 1
ATOM 5059 N N . CYS B 1 282 ? -10.781 -32.125 -7.824 1 97.25 282 CYS B N 1
ATOM 5060 C CA . CYS B 1 282 ? -10.586 -32 -9.266 1 97.25 282 CYS B CA 1
ATOM 5061 C C . CYS B 1 282 ? -11.852 -31.531 -9.945 1 97.25 282 CYS B C 1
ATOM 5063 O O . CYS B 1 282 ? -12.945 -32.031 -9.672 1 97.25 282 CYS B O 1
ATOM 5065 N N . ASN B 1 283 ? -11.727 -30.5 -10.688 1 97.56 283 ASN B N 1
ATOM 5066 C CA . ASN B 1 283 ? -12.805 -29.875 -11.445 1 97.56 283 ASN B CA 1
ATOM 5067 C C . ASN B 1 283 ? -12.344 -29.484 -12.852 1 97.56 283 ASN B C 1
ATOM 5069 O O . ASN B 1 283 ? -11.273 -28.906 -13.023 1 97.56 283 ASN B O 1
ATOM 5073 N N . ASN B 1 284 ? -13.156 -29.812 -13.805 1 97.81 284 ASN B N 1
ATOM 5074 C CA . ASN B 1 284 ? -12.758 -29.609 -15.195 1 97.81 284 ASN B CA 1
ATOM 5075 C C . ASN B 1 284 ? -12.664 -28.125 -15.531 1 97.81 284 ASN B C 1
ATOM 5077 O O . ASN B 1 284 ? -12.117 -27.75 -16.562 1 97.81 284 ASN B O 1
ATOM 5081 N N . GLN B 1 285 ? -13.141 -27.266 -14.656 1 97.62 285 GLN B N 1
ATOM 5082 C CA . GLN B 1 285 ? -13.102 -25.828 -14.898 1 97.62 285 GLN B CA 1
ATOM 5083 C C . GLN B 1 285 ? -11.797 -25.219 -14.375 1 97.62 285 GLN B C 1
ATOM 5085 O O . GLN B 1 285 ? -11.484 -24.062 -14.672 1 97.62 285 GLN B O 1
ATOM 5090 N N . TYR B 1 286 ? -11.031 -25.969 -13.656 1 98.5 286 TYR B N 1
ATOM 5091 C CA . TYR B 1 286 ? -9.844 -25.422 -13.016 1 98.5 286 TYR B CA 1
ATOM 5092 C C . TYR B 1 286 ? -8.836 -24.938 -14.055 1 98.5 286 TYR B C 1
ATOM 5094 O O . TYR B 1 286 ? -8.641 -25.594 -15.086 1 98.5 286 TYR B O 1
ATOM 5102 N N . LEU B 1 287 ? -8.266 -23.828 -13.773 1 98.69 287 LEU B N 1
ATOM 5103 C CA . LEU B 1 287 ? -7.227 -23.234 -14.602 1 98.69 287 LEU B CA 1
ATOM 5104 C C . LEU B 1 287 ? -5.848 -23.484 -14 1 98.69 287 LEU B C 1
ATOM 5106 O O . LEU B 1 287 ? -4.867 -23.672 -14.727 1 98.69 287 LEU B O 1
ATOM 5110 N N . VAL B 1 288 ? -5.758 -23.359 -12.711 1 98.81 288 VAL B N 1
ATOM 5111 C CA . VAL B 1 288 ? -4.555 -23.594 -11.922 1 98.81 288 VAL B CA 1
ATOM 5112 C C . VAL B 1 288 ? -4.875 -24.516 -10.742 1 98.81 288 VAL B C 1
ATOM 5114 O O . VAL B 1 288 ? -5.812 -24.25 -9.984 1 98.81 288 VAL B O 1
ATOM 5117 N N . THR B 1 289 ? -4.156 -25.594 -10.625 1 98.44 289 THR B N 1
ATOM 5118 C CA . THR B 1 289 ? -4.344 -26.531 -9.516 1 98.44 289 THR B CA 1
ATOM 5119 C C . THR B 1 289 ? -3.033 -26.75 -8.773 1 98.44 289 THR B C 1
ATOM 5121 O O . THR B 1 289 ? -2.098 -27.344 -9.305 1 98.44 289 THR B O 1
ATOM 5124 N N . HIS B 1 290 ? -3.012 -26.25 -7.551 1 98.25 290 HIS B N 1
ATOM 5125 C CA . HIS B 1 290 ? -1.817 -26.297 -6.715 1 98.25 290 HIS B CA 1
ATOM 5126 C C . HIS B 1 290 ? -1.834 -27.516 -5.797 1 98.25 290 HIS B C 1
ATOM 5128 O O . HIS B 1 290 ? -2.871 -28.156 -5.633 1 98.25 290 HIS B O 1
ATOM 5134 N N . LYS B 1 291 ? -0.665 -27.906 -5.277 1 97.5 291 LYS B N 1
ATOM 5135 C CA . LYS B 1 291 ? -0.461 -29.031 -4.371 1 97.5 291 LYS B CA 1
ATOM 5136 C C . LYS B 1 291 ? -0.805 -30.344 -5.055 1 97.5 291 LYS B C 1
ATOM 5138 O O . LYS B 1 291 ? -1.593 -31.141 -4.527 1 97.5 291 LYS B O 1
ATOM 5143 N N . GLN B 1 292 ? -0.192 -30.531 -6.18 1 97.56 292 GLN B N 1
ATOM 5144 C CA . GLN B 1 292 ? -0.359 -31.766 -6.957 1 97.56 292 GLN B CA 1
ATOM 5145 C C . GLN B 1 292 ? 0.869 -32.656 -6.84 1 97.56 292 GLN B C 1
ATOM 5147 O O . GLN B 1 292 ? 2.002 -32.188 -6.957 1 97.56 292 GLN B O 1
ATOM 5152 N N . SER B 1 293 ? 0.63 -33.906 -6.59 1 97.06 293 SER B N 1
ATOM 5153 C CA . SER B 1 293 ? 1.726 -34.875 -6.668 1 97.06 293 SER B CA 1
ATOM 5154 C C . SER B 1 293 ? 2.193 -35.062 -8.109 1 97.06 293 SER B C 1
ATOM 5156 O O . SER B 1 293 ? 1.478 -34.688 -9.047 1 97.06 293 SER B O 1
ATOM 5158 N N . PRO B 1 294 ? 3.422 -35.594 -8.227 1 98.12 294 PRO B N 1
ATOM 5159 C CA . PRO B 1 294 ? 3.871 -35.906 -9.594 1 98.12 294 PRO B CA 1
ATOM 5160 C C . PRO B 1 294 ? 2.893 -36.781 -10.359 1 98.12 294 PRO B C 1
ATOM 5162 O O . PRO B 1 294 ? 2.652 -36.562 -11.547 1 98.12 294 PRO B O 1
ATOM 5165 N N . GLY B 1 295 ? 2.352 -37.75 -9.672 1 97.56 295 GLY B N 1
ATOM 5166 C CA . GLY B 1 295 ? 1.35 -38.625 -10.289 1 97.56 295 GLY B CA 1
ATOM 5167 C C . GLY B 1 295 ? 0.107 -37.875 -10.727 1 97.56 295 GLY B C 1
ATOM 5168 O O . GLY B 1 295 ? -0.417 -38.094 -11.812 1 97.56 295 GLY B O 1
ATOM 5169 N N . ASP B 1 296 ? -0.364 -37 -9.883 1 96.94 296 ASP B N 1
ATOM 5170 C CA . ASP B 1 296 ? -1.526 -36.188 -10.211 1 96.94 296 ASP B CA 1
ATOM 5171 C C . ASP B 1 296 ? -1.272 -35.344 -11.461 1 96.94 296 ASP B C 1
ATOM 5173 O O . ASP B 1 296 ? -2.139 -35.25 -12.336 1 96.94 296 ASP B O 1
ATOM 5177 N N . ILE B 1 297 ? -0.154 -34.75 -11.547 1 98.06 297 ILE B N 1
ATOM 5178 C CA . ILE B 1 297 ? 0.201 -33.875 -12.664 1 98.06 297 ILE B CA 1
ATOM 5179 C C . ILE B 1 297 ? 0.219 -34.688 -13.961 1 98.06 297 ILE B C 1
ATOM 5181 O O . ILE B 1 297 ? -0.371 -34.281 -14.969 1 98.06 297 ILE B O 1
ATOM 5185 N N . ARG B 1 298 ? 0.838 -35.875 -13.898 1 98 298 ARG B N 1
ATOM 5186 C CA . ARG B 1 298 ? 0.89 -36.719 -15.078 1 98 298 ARG B CA 1
ATOM 5187 C C . ARG B 1 298 ? -0.509 -37.156 -15.5 1 98 298 ARG B C 1
ATOM 5189 O O . ARG B 1 298 ? -0.842 -37.125 -16.688 1 98 298 ARG B O 1
ATOM 5196 N N . ASP B 1 299 ? -1.22 -37.562 -14.562 1 97.19 299 ASP B N 1
ATOM 5197 C CA . ASP B 1 299 ? -2.564 -38.062 -14.844 1 97.19 299 ASP B CA 1
ATOM 5198 C C . ASP B 1 299 ? -3.439 -36.969 -15.445 1 97.19 299 ASP B C 1
ATOM 5200 O O . ASP B 1 299 ? -4.117 -37.188 -16.453 1 97.19 299 ASP B O 1
ATOM 5204 N N . LYS B 1 300 ? -3.459 -35.781 -14.852 1 97.44 300 LYS B N 1
ATOM 5205 C CA . LYS B 1 300 ? -4.238 -34.656 -15.367 1 97.44 300 LYS B CA 1
ATOM 5206 C C . LYS B 1 300 ? -3.814 -34.312 -16.797 1 97.44 300 LYS B C 1
ATOM 5208 O O . LYS B 1 300 ? -4.66 -34.094 -17.656 1 97.44 300 LYS B O 1
ATOM 5213 N N . HIS B 1 301 ? -2.537 -34.281 -16.938 1 97.88 301 HIS B N 1
ATOM 5214 C CA . HIS B 1 301 ? -2.023 -33.906 -18.25 1 97.88 301 HIS B CA 1
ATOM 5215 C C . HIS B 1 301 ? -2.434 -34.938 -19.312 1 97.88 301 HIS B C 1
ATOM 5217 O O . HIS B 1 301 ? -2.957 -34.531 -20.359 1 97.88 301 HIS B O 1
ATOM 5223 N N . ASN B 1 302 ? -2.182 -36.188 -19.031 1 97.5 302 ASN B N 1
ATOM 5224 C CA . ASN B 1 302 ? -2.48 -37.25 -20 1 97.5 302 ASN B CA 1
ATOM 5225 C C . ASN B 1 302 ? -3.973 -37.312 -20.312 1 97.5 302 ASN B C 1
ATOM 5227 O O . ASN B 1 302 ? -4.355 -37.406 -21.484 1 97.5 302 ASN B O 1
ATOM 5231 N N . TYR B 1 303 ? -4.734 -37.25 -19.328 1 97.81 303 TYR B N 1
ATOM 5232 C CA . TYR B 1 303 ? -6.176 -37.312 -19.531 1 97.81 303 TYR B CA 1
ATOM 5233 C C . TYR B 1 303 ? -6.684 -36.125 -20.328 1 97.81 303 TYR B C 1
ATOM 5235 O O . TYR B 1 303 ? -7.539 -36.281 -21.203 1 97.81 303 TYR B O 1
ATOM 5243 N N . LEU B 1 304 ? -6.184 -34.969 -19.984 1 97.25 304 LEU B N 1
ATOM 5244 C CA . LEU B 1 304 ? -6.551 -33.75 -20.703 1 97.25 304 LEU B CA 1
ATOM 5245 C C . LEU B 1 304 ? -6.184 -33.875 -22.188 1 97.25 304 LEU B C 1
ATOM 5247 O O . LEU B 1 304 ? -6.98 -33.531 -23.062 1 97.25 304 LEU B O 1
ATOM 5251 N N . MET B 1 305 ? -5.023 -34.375 -22.469 1 96.12 305 MET B N 1
ATOM 5252 C CA . MET B 1 305 ? -4.555 -34.531 -23.844 1 96.12 305 MET B CA 1
ATOM 5253 C C . MET B 1 305 ? -5.402 -35.531 -24.609 1 96.12 305 MET B C 1
ATOM 5255 O O . MET B 1 305 ? -5.645 -35.375 -25.812 1 96.12 305 MET B O 1
ATOM 5259 N N . MET B 1 306 ? -5.875 -36.438 -23.859 1 97.12 306 MET B N 1
ATOM 5260 C CA . MET B 1 306 ? -6.605 -37.562 -24.484 1 97.12 306 MET B CA 1
ATOM 5261 C C . MET B 1 306 ? -8.078 -37.188 -24.672 1 97.12 306 MET B C 1
ATOM 5263 O O . MET B 1 306 ? -8.68 -37.531 -25.688 1 97.12 306 MET B O 1
ATOM 5267 N N . THR B 1 307 ? -8.648 -36.5 -23.703 1 97.38 307 THR B N 1
ATOM 5268 C CA . THR B 1 307 ? -10.102 -36.406 -23.688 1 97.38 307 THR B CA 1
ATOM 5269 C C . THR B 1 307 ? -10.555 -34.969 -23.734 1 97.38 307 THR B C 1
ATOM 5271 O O . THR B 1 307 ? -11.727 -34.688 -24.016 1 97.38 307 THR B O 1
ATOM 5274 N N . GLY B 1 308 ? -9.633 -34.094 -23.391 1 96.19 308 GLY B N 1
ATOM 5275 C CA . GLY B 1 308 ? -10 -32.688 -23.281 1 96.19 308 GLY B CA 1
ATOM 5276 C C . GLY B 1 308 ? -10.5 -32.312 -21.906 1 96.19 308 GLY B C 1
ATOM 527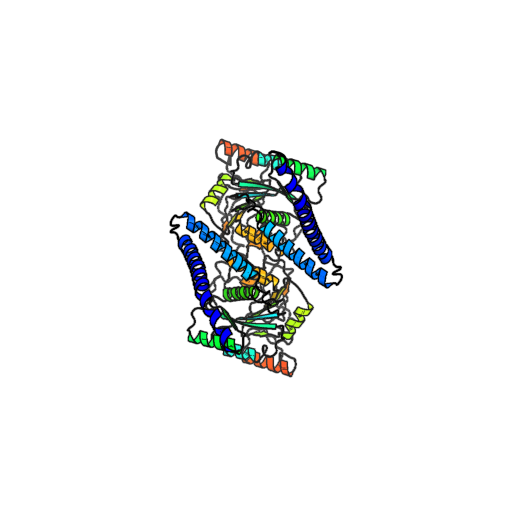7 O O . GLY B 1 308 ? -10.82 -31.141 -21.656 1 96.19 308 GLY B O 1
ATOM 5278 N N . LYS B 1 309 ? -10.422 -33.312 -21.031 1 97.38 309 LYS B N 1
ATOM 5279 C CA . LYS B 1 309 ? -10.867 -33.062 -19.656 1 97.38 309 LYS B CA 1
ATOM 5280 C C . LYS B 1 309 ? -9.719 -33.25 -18.672 1 97.38 309 LYS B C 1
ATOM 5282 O O . LYS B 1 309 ? -8.875 -34.125 -18.844 1 97.38 309 LYS B O 1
ATOM 5287 N N . LEU B 1 310 ? -9.781 -32.438 -17.594 1 96.38 310 LEU B N 1
ATOM 5288 C CA . LEU B 1 310 ? -8.727 -32.469 -16.594 1 96.38 310 LEU B CA 1
ATOM 5289 C C . LEU B 1 310 ? -8.891 -33.688 -15.688 1 96.38 310 LEU B C 1
ATOM 5291 O O . LEU B 1 310 ? -7.895 -34.281 -15.266 1 96.38 310 LEU B O 1
ATOM 5295 N N . CYS B 1 311 ? -10.188 -34.062 -15.492 1 96.75 311 CYS B N 1
ATOM 5296 C CA . CYS B 1 311 ? -10.453 -35.031 -14.438 1 96.75 311 CYS B CA 1
ATOM 5297 C C . CYS B 1 311 ? -11.086 -36.281 -15.016 1 96.75 311 CYS B C 1
ATOM 5299 O O . CYS B 1 311 ? -12.062 -36.219 -15.758 1 96.75 311 CYS B O 1
ATOM 5301 N N . ARG B 1 312 ? -10.547 -37.344 -14.594 1 94.81 312 ARG B N 1
ATOM 5302 C CA . ARG B 1 312 ? -11.242 -38.594 -14.883 1 94.81 312 ARG B CA 1
ATOM 5303 C C . ARG B 1 312 ? -12.602 -38.656 -14.188 1 94.81 312 ARG B C 1
ATOM 5305 O O . ARG B 1 312 ? -13.602 -39.062 -14.789 1 94.81 312 ARG B O 1
ATOM 5312 N N . ASN B 1 313 ? -12.531 -38.312 -12.938 1 94.06 313 ASN B N 1
ATOM 5313 C CA . ASN B 1 313 ? -13.719 -38.094 -12.109 1 94.06 313 ASN B CA 1
ATOM 5314 C C . ASN B 1 313 ? -13.625 -36.812 -11.328 1 94.06 313 ASN B C 1
ATOM 5316 O O . ASN B 1 313 ? -12.656 -36.562 -10.602 1 94.06 313 ASN B O 1
ATOM 5320 N N . GLN B 1 314 ? -14.609 -36.031 -11.492 1 96.12 314 GLN B N 1
ATOM 5321 C CA . GLN B 1 314 ? -14.641 -34.812 -10.703 1 96.12 314 GLN B CA 1
ATOM 5322 C C . GLN B 1 314 ? -15.023 -35.094 -9.258 1 96.12 314 GLN B C 1
ATOM 5324 O O . GLN B 1 314 ? -15.867 -35.969 -8.984 1 96.12 314 GLN B O 1
ATOM 5329 N N . PHE B 1 315 ? -14.422 -34.469 -8.352 1 95.94 315 PHE B N 1
ATOM 5330 C CA . PHE B 1 315 ? -14.766 -34.594 -6.941 1 95.94 315 PHE B CA 1
ATOM 5331 C C . PHE B 1 315 ? -14.359 -33.344 -6.172 1 95.94 315 PHE B C 1
ATOM 5333 O O . PHE B 1 315 ? -13.492 -32.562 -6.621 1 95.94 315 PHE B O 1
ATOM 5340 N N . GLN B 1 316 ? -15.008 -33.062 -5.109 1 95.75 316 GLN B N 1
ATOM 5341 C CA . GLN B 1 316 ? -14.75 -31.922 -4.254 1 95.75 316 GLN B CA 1
ATOM 5342 C C . GLN B 1 316 ? -14.414 -32.344 -2.83 1 95.75 316 GLN B C 1
ATOM 5344 O O . GLN B 1 316 ? -15.172 -33.094 -2.207 1 95.75 316 GLN B O 1
ATOM 5349 N N . LYS B 1 317 ? -13.273 -31.922 -2.387 1 94.62 317 LYS B N 1
ATOM 5350 C CA . LYS B 1 317 ? -12.812 -32.281 -1.046 1 94.62 317 LYS B CA 1
ATOM 5351 C C . LYS B 1 317 ? -13.117 -31.156 -0.052 1 94.62 317 LYS B C 1
ATOM 5353 O O . LYS B 1 317 ? -13.203 -31.406 1.154 1 94.62 317 LYS B O 1
ATOM 5358 N N . ARG B 1 318 ? -13.172 -30 -0.556 1 94.19 318 ARG B N 1
ATOM 5359 C CA . ARG B 1 318 ? -13.398 -28.797 0.241 1 94.19 318 ARG B CA 1
ATOM 5360 C C . ARG B 1 318 ? -14.219 -27.766 -0.534 1 94.19 318 ARG B C 1
ATOM 5362 O O . ARG B 1 318 ? -14.016 -27.578 -1.734 1 94.19 318 ARG B O 1
ATOM 5369 N N . LEU B 1 319 ? -15.055 -27.094 0.144 1 95.81 319 LEU B N 1
ATOM 5370 C CA . LEU B 1 319 ? -15.898 -26.109 -0.512 1 95.81 319 LEU B CA 1
ATOM 5371 C C . LEU B 1 319 ? -15.086 -24.859 -0.876 1 95.81 319 LEU B C 1
ATOM 5373 O O . LEU B 1 319 ? -14.148 -24.5 -0.165 1 95.81 319 LEU B O 1
ATOM 5377 N N . SER B 1 320 ? -15.5 -24.266 -1.954 1 96.88 320 SER B N 1
ATOM 5378 C CA . SER B 1 320 ? -14.945 -23 -2.428 1 96.88 320 SER B CA 1
ATOM 5379 C C . SER B 1 320 ? -15.828 -21.828 -2.027 1 96.88 320 SER B C 1
ATOM 5381 O O . SER B 1 320 ? -16.656 -21.953 -1.121 1 96.88 320 SER B O 1
ATOM 5383 N N . TYR B 1 321 ? -15.453 -20.594 -2.455 1 97.88 321 TYR B N 1
ATOM 5384 C CA . TYR B 1 321 ? -16.281 -19.406 -2.205 1 97.88 321 TYR B CA 1
ATOM 5385 C C . TYR B 1 321 ? -16.109 -18.391 -3.316 1 97.88 321 TYR B C 1
ATOM 5387 O O . TYR B 1 321 ? -15.172 -18.469 -4.117 1 97.88 321 TYR B O 1
ATOM 5395 N N . ILE B 1 322 ? -17.078 -17.531 -3.42 1 98.06 322 ILE B N 1
ATOM 5396 C CA . ILE B 1 322 ? -16.969 -16.312 -4.207 1 98.06 322 ILE B CA 1
ATOM 5397 C C . ILE B 1 322 ? -16.656 -15.133 -3.285 1 98.06 322 ILE B C 1
ATOM 5399 O O . ILE B 1 322 ? -17.391 -14.875 -2.328 1 98.06 322 ILE B O 1
ATOM 5403 N N . TYR B 1 323 ? -15.562 -14.531 -3.553 1 98.19 323 TYR B N 1
ATOM 5404 C CA . TYR B 1 323 ? -15.172 -13.398 -2.725 1 98.19 323 TYR B CA 1
ATOM 5405 C C . TYR B 1 323 ? -16.188 -12.258 -2.848 1 98.19 323 TYR B C 1
ATOM 5407 O O . TYR B 1 323 ? -16.438 -11.758 -3.947 1 98.19 323 TYR B O 1
ATOM 5415 N N . ASN B 1 324 ? -16.797 -11.852 -1.796 1 97.12 324 ASN B N 1
ATOM 5416 C CA . ASN B 1 324 ? -17.719 -10.719 -1.777 1 97.12 324 ASN B CA 1
ATOM 5417 C C . ASN B 1 324 ? -17 -9.414 -1.453 1 97.12 324 ASN B C 1
ATOM 5419 O O . ASN B 1 324 ? -16.719 -9.133 -0.289 1 97.12 324 ASN B O 1
ATOM 5423 N N . TRP B 1 325 ? -16.812 -8.617 -2.447 1 94.94 325 TRP B N 1
ATOM 5424 C CA . TRP B 1 325 ? -16.047 -7.387 -2.305 1 94.94 325 TRP B CA 1
ATOM 5425 C C . TRP B 1 325 ? -16.891 -6.285 -1.679 1 94.94 325 TRP B C 1
ATOM 5427 O O . TRP B 1 325 ? -16.391 -5.199 -1.379 1 94.94 325 TRP B O 1
ATOM 5437 N N . ASN B 1 326 ? -18.188 -6.496 -1.415 1 91.94 326 ASN B N 1
ATOM 5438 C CA . ASN B 1 326 ? -19.094 -5.48 -0.903 1 91.94 326 ASN B CA 1
ATOM 5439 C C . ASN B 1 326 ? -19.203 -5.543 0.618 1 91.94 326 ASN B C 1
ATOM 5441 O O . ASN B 1 326 ? -19.953 -4.766 1.223 1 91.94 326 ASN B O 1
ATOM 5445 N N . VAL B 1 327 ? -18.5 -6.426 1.209 1 93.44 327 VAL B N 1
ATOM 5446 C CA . VAL B 1 327 ? -18.469 -6.559 2.662 1 93.44 327 VAL B CA 1
ATOM 5447 C C . VAL B 1 327 ? -17.047 -6.457 3.172 1 93.44 327 VAL B C 1
ATOM 5449 O O . VAL B 1 327 ? -16.094 -6.559 2.393 1 93.44 327 VAL B O 1
ATOM 5452 N N . PRO B 1 328 ? -16.875 -6.219 4.504 1 93.69 328 PRO B N 1
ATOM 5453 C CA . PRO B 1 328 ? -15.516 -6.215 5.043 1 93.69 328 PRO B CA 1
ATOM 5454 C C . PRO B 1 328 ? -14.773 -7.516 4.766 1 93.69 328 PRO B C 1
ATOM 5456 O O . PRO B 1 328 ? -15.383 -8.586 4.738 1 93.69 328 PRO B O 1
ATOM 5459 N N . PRO B 1 329 ? -13.516 -7.445 4.637 1 97.12 329 PRO B N 1
ATOM 5460 C CA . PRO B 1 329 ? -12.719 -8.609 4.242 1 97.12 329 PRO B CA 1
ATOM 5461 C C . PRO B 1 329 ? -12.953 -9.82 5.141 1 97.12 329 PRO B C 1
ATOM 5463 O O . PRO B 1 329 ? -13 -10.953 4.656 1 97.12 329 PRO B O 1
ATOM 5466 N N . THR B 1 330 ? -13.156 -9.664 6.438 1 96.62 330 THR B N 1
ATOM 5467 C CA . THR B 1 330 ? -13.312 -10.812 7.332 1 96.62 330 THR B CA 1
ATOM 5468 C C . THR B 1 330 ? -14.602 -11.562 7.031 1 96.62 330 THR B C 1
ATOM 5470 O O . THR B 1 330 ? -14.789 -12.695 7.484 1 96.62 330 THR B O 1
ATOM 5473 N N . LYS B 1 331 ? -15.445 -10.992 6.273 1 96.5 331 LYS B N 1
ATOM 5474 C CA . LYS B 1 331 ? -16.734 -11.594 5.941 1 96.5 331 LYS B CA 1
ATOM 5475 C C . LYS B 1 331 ? -16.812 -11.938 4.457 1 96.5 331 LYS B C 1
ATOM 5477 O O . LYS B 1 331 ? -17.891 -12.273 3.947 1 96.5 331 LYS B O 1
ATOM 5482 N N . CYS B 1 332 ? -15.766 -11.914 3.816 1 96.75 332 CYS B N 1
ATOM 5483 C CA . CYS B 1 332 ? -15.734 -11.945 2.359 1 96.75 332 CYS B CA 1
ATOM 5484 C C . CYS B 1 332 ? -16.109 -13.328 1.834 1 96.75 332 CYS B C 1
ATOM 5486 O O . CYS B 1 332 ? -16.625 -13.453 0.719 1 96.75 332 CYS B O 1
ATOM 5488 N N . CYS B 1 333 ? -15.805 -14.266 2.578 1 97.06 333 CYS B N 1
ATOM 5489 C CA . CYS B 1 333 ? -15.625 -15.562 1.944 1 97.06 333 CYS B CA 1
ATOM 5490 C C . CYS B 1 333 ? -16.453 -16.641 2.648 1 97.06 333 CYS B C 1
ATOM 5492 O O . CYS B 1 333 ? -15.953 -17.312 3.543 1 97.06 333 CYS B O 1
ATOM 5494 N N . GLU B 1 334 ? -17.609 -16.844 2.205 1 95.62 334 GLU B N 1
ATOM 5495 C CA . GLU B 1 334 ? -18.469 -17.875 2.775 1 95.62 334 GLU B CA 1
ATOM 5496 C C . GLU B 1 334 ? -18.422 -19.156 1.951 1 95.62 334 GLU B C 1
ATOM 5498 O O . GLU B 1 334 ? -18.641 -19.141 0.738 1 95.62 334 GLU B O 1
ATOM 5503 N N . ARG B 1 335 ? -18.125 -20.219 2.643 1 95.31 335 ARG B N 1
ATOM 5504 C CA . ARG B 1 335 ? -18.078 -21.531 1.989 1 95.31 335 ARG B CA 1
ATOM 5505 C C . ARG B 1 335 ? -19.391 -22.281 2.172 1 95.31 335 ARG B C 1
ATOM 5507 O O . ARG B 1 335 ? -19.469 -23.203 2.982 1 95.31 335 ARG B O 1
ATOM 5514 N N . ASN B 1 336 ? -20.359 -21.938 1.433 1 93.12 336 ASN B N 1
ATOM 5515 C CA . ASN B 1 336 ? -21.688 -22.516 1.631 1 93.12 336 ASN B CA 1
ATOM 5516 C C . ASN B 1 336 ? -22.312 -22.953 0.308 1 93.12 336 ASN B C 1
ATOM 5518 O O . ASN B 1 336 ? -23.484 -23.312 0.26 1 93.12 336 ASN B O 1
ATOM 5522 N N . ASN B 1 337 ? -21.594 -22.859 -0.767 1 92.12 337 ASN B N 1
ATOM 5523 C CA . ASN B 1 337 ? -22.094 -23.188 -2.096 1 92.12 337 ASN B CA 1
ATOM 5524 C C . ASN B 1 337 ? -21.266 -24.25 -2.771 1 92.12 337 ASN B C 1
ATOM 5526 O O . ASN B 1 337 ? -20.109 -24.016 -3.146 1 92.12 337 ASN B O 1
ATOM 5530 N N . ASN B 1 338 ? -21.797 -25.422 -3.006 1 91.56 338 ASN B N 1
ATOM 5531 C CA . ASN B 1 338 ? -21.062 -26.547 -3.551 1 91.56 338 ASN B CA 1
ATOM 5532 C C . ASN B 1 338 ? -20.969 -26.484 -5.074 1 91.56 338 ASN B C 1
ATOM 5534 O O . ASN B 1 338 ? -20.328 -27.328 -5.699 1 91.56 338 ASN B O 1
ATOM 5538 N N . THR B 1 339 ? -21.531 -25.469 -5.668 1 92.5 339 THR B N 1
ATOM 5539 C CA . THR B 1 339 ? -21.5 -25.344 -7.121 1 92.5 339 THR B CA 1
ATOM 5540 C C . THR B 1 339 ? -20.281 -24.531 -7.559 1 92.5 339 THR B C 1
ATOM 5542 O O . THR B 1 339 ? -19.922 -24.516 -8.734 1 92.5 339 THR B O 1
ATOM 5545 N N . VAL B 1 340 ? -19.75 -23.875 -6.559 1 94.69 340 VAL B N 1
ATOM 5546 C CA . VAL B 1 340 ? -18.547 -23.094 -6.863 1 94.69 340 VAL B CA 1
ATOM 5547 C C . VAL B 1 340 ? -17.359 -24.031 -7.031 1 94.69 340 VAL B C 1
ATOM 5549 O O . VAL B 1 340 ? -17.078 -24.875 -6.164 1 94.69 340 VAL B O 1
ATOM 5552 N N . PRO B 1 341 ? -16.734 -23.984 -8.133 1 93.06 341 PRO B N 1
ATOM 5553 C CA . PRO B 1 341 ? -15.617 -24.922 -8.336 1 93.06 341 PRO B CA 1
ATOM 5554 C C . PRO B 1 341 ? -14.539 -24.797 -7.266 1 93.06 341 PRO B C 1
ATOM 5556 O O . PRO B 1 341 ? -14.398 -23.734 -6.641 1 93.06 341 PRO B O 1
#

Sequence (682 aa):
MVSKLLRLSARYGTTVLVCGLFVSLSLIICLSLCSMQCDTPSSRHCMAEVLSLQNQILVKKVVETAPQQSVSYFFVVLIMSSPNSHSQRDLLRTTWLSKIPEDVLAKFVIGTARLDPEKVQELEQEQLEHHDLLLLPTLTDSYKNLTMKLLESFIWLNANINYKYVLKTDQDTYVQVHELKTILQKSGSQRVYWGFFDGRAHVKKQGKWLEKNFVLCDRYLPYAVGGGYIISSDLVRYIAQNWRLLQRFHSEDVSVGVWLAPLEINRIHDPRFDTEFVSRGCNNQYLVTHKQSPGDIRDKHNYLMMTGKLCRNQFQKRLSYIYNWNVPPTKCCERNNNTVPMVSKLLRLSARYGTTVLVCGLFVSLSLIICLSLCSMQCDTPSSRHCMAEVLSLQNQILVKKVVETAPQQSVSYFFVVLIMSSPNSHSQRDLLRTTWLSKIPEDVLAKFVIGTARLDPEKVQELEQEQLEHHDLLLLPTLTDSYKNLTMKLLESFIWLNANINYKYVLKTDQDTYVQVHELKTILQKSGSQRVYWGFFDGRAHVKKQGKWLEKNFVLCDRYLPYAVGGGYIISSDLVRYIAQNWRLLQRFHSEDVSVGVWLAPLEINRIHDPRFDTEFVSRGCNNQYLVTHKQSPGDIRDKHNYLMMTGKLCRNQFQKRLSYIYNWNVPPTKCCERNNNTVP

Organism: Acanthosepion pharaonis (NCBI:txid158019)

InterPro domains:
  IPR002659 Glycosyl transferase, family 31 [PF01762] (88-270)
  IPR002659 Glycosyl transferase, family 31 [PTHR11214] (61-280)

Foldseek 3Di:
DPPPPPPVPPPVVVVVVVVVVVVVVVVVVVVVVVPPPPVPPVVVVVVVVVVVVVVVVVCVVCVVPDVPPAAEAAEEEEAEDELPCPVLVVLCCPFLVVDADPRYAAAYQYEDEPPDPVSVVVVVVVCVVPVRYDYHDVDDDDLQCVLVSVLVVLLCCLVRHHYWKYKYAYSQKAANNVVVSVVCVVVVDAQEKEAAKAAAAAQDCDDPQHDPPPPPDRHQHIWHARRMIMGTNVLSNQCNVCVVPQDDHSDNRSSSRVSCVVDDGDYHHALLHQRHPDGQWDDQSRRMHGDHDSVLRVQQRVCCVVPVGRDPDTDTPAFFFDFQPPDRRSPGGDRDDRVRD/DPPPVPPPPPPCVVVVVVVVVVVVVVVVVVVVVVPPCPVDPVVVVVVVVVVVVVVVVVVVVVVVPDVPPAAEAAEEEEAEDELPCPVLVVLCCPFLVVDADPRYAAAYQYEDEPHDPVSVVVVVVVCVVPVRYDYHDVDDDDLQCVLVSVLVVLLCCLVRHHYWKYKYAYSQKAANNVVVSVVCVVVVDAQEKEAAKAAAAAQDCDDPQHDPPPPPDRHQHIWHARRMIMGTNVLSNQCNVCVVPQDDGSDNRSSSRVSCVVDDGDYHHALLHQRHPDGQWDDQSRRMHGDHDSVLSVQQRVCCVVPVGRDPDTDTDAFFFDFQPPDRRSPGGDRDDRVRD